Protein AF-0000000087017162 (afdb_homodimer)

InterPro domains:
  IPR002641 Patatin-like phospholipase domain [PF01734] (31-233)
  IPR002641 Patatin-like phospholipase domain [PS51635] (31-233)
  IPR016035 Acyl transferase/acyl hydrolase/lysophospholipase [SSF52151] (26-312)

Radius of gyration: 27.23 Å; Cα contacts (8 Å, |Δi|>4): 1596; chains: 2; bounding box: 86×109×60 Å

Structure (mmCIF, N/CA/C/O backbone):
data_AF-0000000087017162-model_v1
#
loop_
_entity.id
_entity.type
_entity.pdbx_description
1 polymer Patatin
#
loop_
_atom_site.group_PDB
_atom_site.id
_atom_site.type_symbol
_atom_site.label_atom_id
_atom_site.label_alt_id
_atom_site.label_comp_id
_atom_site.label_asym_id
_atom_site.label_entity_id
_atom_site.label_seq_id
_atom_site.pdbx_PDB_ins_code
_atom_site.Cartn_x
_atom_site.Cartn_y
_atom_site.Cartn_z
_atom_site.occupancy
_atom_site.B_iso_or_equiv
_atom_site.auth_seq_id
_atom_site.auth_comp_id
_atom_site.auth_asym_id
_atom_site.auth_atom_id
_atom_site.pdbx_PDB_model_num
ATOM 1 N N . MET A 1 1 ? 49 20.688 -13.789 1 23.78 1 MET A N 1
ATOM 2 C CA . MET A 1 1 ? 48.406 19.344 -13.867 1 23.78 1 MET A CA 1
ATOM 3 C C . MET A 1 1 ? 47.594 19.031 -12.609 1 23.78 1 MET A C 1
ATOM 5 O O . MET A 1 1 ? 48.156 18.609 -11.602 1 23.78 1 MET A O 1
ATOM 9 N N . THR A 1 2 ? 46.562 19.703 -12.281 1 22.44 2 THR A N 1
ATOM 10 C CA . THR A 1 2 ? 46.031 20.156 -11 1 22.44 2 THR A CA 1
ATOM 11 C C . THR A 1 2 ? 45.188 19.078 -10.328 1 22.44 2 THR A C 1
ATOM 13 O O . THR A 1 2 ? 44.719 18.141 -10.992 1 22.44 2 THR A O 1
ATOM 16 N N . LYS A 1 3 ? 44.875 19.312 -8.969 1 26.08 3 LYS A N 1
ATOM 17 C CA . LYS A 1 3 ? 44.25 18.469 -7.957 1 26.08 3 LYS A CA 1
ATOM 18 C C . LYS A 1 3 ? 42.938 17.906 -8.469 1 26.08 3 LYS A C 1
ATOM 20 O O . LYS A 1 3 ? 42.312 17.078 -7.809 1 26.08 3 LYS A O 1
ATOM 25 N N . ILE A 1 4 ? 42.344 18.5 -9.422 1 27.83 4 ILE A N 1
ATOM 26 C CA . ILE A 1 4 ? 41.062 18.141 -10.023 1 27.83 4 ILE A CA 1
ATOM 27 C C . ILE A 1 4 ? 41.188 16.828 -10.781 1 27.83 4 ILE A C 1
ATOM 29 O O . ILE A 1 4 ? 40.219 16.047 -10.852 1 27.83 4 ILE A O 1
ATOM 33 N N . GLU A 1 5 ? 42.344 16.547 -11.406 1 31.56 5 GLU A N 1
ATOM 34 C CA . GLU A 1 5 ? 42.594 15.375 -12.242 1 31.56 5 GLU A CA 1
ATOM 35 C C . GLU A 1 5 ? 42.688 14.102 -11.406 1 31.56 5 GLU A C 1
ATOM 37 O O . GLU A 1 5 ? 42.219 13.039 -11.844 1 31.56 5 GLU A O 1
ATOM 42 N N . TRP A 1 6 ? 43.188 14.203 -10.219 1 30.55 6 TRP A N 1
ATOM 43 C CA . TRP A 1 6 ? 43.406 13.031 -9.383 1 30.55 6 TRP A CA 1
ATOM 44 C C . TRP A 1 6 ? 42.094 12.523 -8.797 1 30.55 6 TRP A C 1
ATOM 46 O O . TRP A 1 6 ? 41.875 11.32 -8.727 1 30.55 6 TRP A O 1
ATOM 56 N N . THR A 1 7 ? 41.219 13.461 -8.43 1 31.03 7 THR A N 1
ATOM 57 C CA . THR A 1 7 ? 39.969 13.062 -7.777 1 31.03 7 THR A CA 1
ATOM 58 C C . THR A 1 7 ? 39.031 12.359 -8.766 1 31.03 7 THR A C 1
ATOM 60 O O . THR A 1 7 ? 38.25 11.508 -8.375 1 31.03 7 THR A O 1
ATOM 63 N N . ASN A 1 8 ? 39.156 12.617 -10.062 1 34.22 8 ASN A N 1
ATOM 64 C CA . ASN A 1 8 ? 38.375 11.969 -11.117 1 34.22 8 ASN A CA 1
ATOM 65 C C . ASN A 1 8 ? 38.781 10.508 -11.289 1 34.22 8 ASN A C 1
ATOM 67 O O . ASN A 1 8 ? 37.938 9.664 -11.594 1 34.22 8 ASN A O 1
ATOM 71 N N . ASN A 1 9 ? 40.125 10.258 -11.055 1 36 9 ASN A N 1
ATOM 72 C CA . ASN A 1 9 ? 40.562 8.906 -11.375 1 36 9 ASN A CA 1
ATOM 73 C C . ASN A 1 9 ? 40.25 7.922 -10.258 1 36 9 ASN A C 1
ATOM 75 O O . ASN A 1 9 ? 40.125 6.723 -10.5 1 36 9 ASN A O 1
ATOM 79 N N . ILE A 1 10 ? 40.25 8.461 -9 1 33.06 10 ILE A N 1
ATOM 80 C CA . ILE A 1 10 ? 39.969 7.539 -7.902 1 33.06 10 ILE A CA 1
ATOM 81 C C . ILE A 1 10 ? 38.469 7.195 -7.879 1 33.06 10 ILE A C 1
ATOM 83 O O . ILE A 1 10 ? 38.094 6.043 -7.652 1 33.06 10 ILE A O 1
ATOM 87 N N . PHE A 1 11 ? 37.594 8.211 -8.188 1 34.88 11 PHE A N 1
ATOM 88 C CA . PHE A 1 11 ? 36.156 7.895 -8.25 1 34.88 11 PHE A CA 1
ATOM 89 C C . PHE A 1 11 ? 35.875 6.895 -9.359 1 34.88 11 PHE A C 1
ATOM 91 O O . PHE A 1 11 ? 35.031 6.016 -9.203 1 34.88 11 PHE A O 1
ATOM 98 N N . THR A 1 12 ? 36.656 6.945 -10.422 1 37.03 12 THR A N 1
ATOM 99 C CA . THR A 1 12 ? 36.469 5.984 -11.5 1 37.03 12 THR A CA 1
ATOM 100 C C . THR A 1 12 ? 36.906 4.594 -11.07 1 37.03 12 THR A C 1
ATOM 102 O O . THR A 1 12 ? 36.281 3.592 -11.422 1 37.03 12 THR A O 1
ATOM 105 N N . LYS A 1 13 ? 38 4.438 -10.305 1 35.5 13 LYS A N 1
ATOM 106 C CA . LYS A 1 13 ? 38.5 3.107 -9.984 1 35.5 13 LYS A CA 1
ATOM 107 C C . LYS A 1 13 ? 37.719 2.471 -8.852 1 35.5 13 LYS A C 1
ATOM 109 O O . LYS A 1 13 ? 37.469 1.26 -8.852 1 35.5 13 LYS A O 1
ATOM 114 N N . LEU A 1 14 ? 37.375 3.205 -7.777 1 33.66 14 LEU A N 1
ATOM 115 C CA . LEU A 1 14 ? 36.469 2.674 -6.75 1 33.66 14 LEU A CA 1
ATOM 116 C C . LEU A 1 14 ? 35.094 2.389 -7.32 1 33.66 14 LEU A C 1
ATOM 118 O O . LEU A 1 14 ? 34.469 1.392 -6.965 1 33.66 14 LEU A O 1
ATOM 122 N N . GLU A 1 15 ? 34.531 3.244 -8.203 1 36.69 15 GLU A N 1
ATOM 123 C CA . GLU A 1 15 ? 33.375 2.867 -9.031 1 36.69 15 GLU A CA 1
ATOM 124 C C . GLU A 1 15 ? 33.688 1.626 -9.859 1 36.69 15 GLU A C 1
ATOM 126 O O . GLU A 1 15 ? 32.844 0.72 -9.961 1 36.69 15 GLU A O 1
ATOM 131 N N . GLN A 1 16 ? 34.844 1.611 -10.375 1 36.06 16 GLN A N 1
ATOM 132 C CA . GLN A 1 16 ? 35.219 0.421 -11.141 1 36.06 16 GLN A CA 1
ATOM 133 C C . GLN A 1 16 ? 35.469 -0.768 -10.219 1 36.06 16 GLN A C 1
ATOM 135 O O . GLN A 1 16 ? 35.156 -1.906 -10.562 1 36.06 16 GLN A O 1
ATOM 140 N N . LYS A 1 17 ? 36.25 -0.665 -9.109 1 35.44 17 LYS A N 1
ATOM 141 C CA . LYS A 1 17 ? 36.438 -1.784 -8.195 1 35.44 17 LYS A CA 1
ATOM 142 C C . LYS A 1 17 ? 35.125 -2.154 -7.488 1 35.44 17 LYS A C 1
ATOM 144 O O . LYS A 1 17 ? 34.844 -3.336 -7.277 1 35.44 17 LYS A O 1
ATOM 149 N N . TRP A 1 18 ? 34.312 -1.178 -6.871 1 36 18 TRP A N 1
ATOM 150 C CA . TRP A 1 18 ? 32.938 -1.491 -6.523 1 36 18 TRP A CA 1
ATOM 151 C C . TRP A 1 18 ? 32.188 -2.098 -7.715 1 36 18 TRP A C 1
ATOM 153 O O . TRP A 1 18 ? 31.469 -3.092 -7.57 1 36 18 TRP A O 1
ATOM 163 N N . LEU A 1 19 ? 32.375 -1.574 -8.828 1 36.22 19 LEU A N 1
ATOM 164 C CA . LEU A 1 19 ? 31.969 -2.248 -10.047 1 36.22 19 LEU A CA 1
ATOM 165 C C . LEU A 1 19 ? 32.75 -3.541 -10.258 1 36.22 19 LEU A C 1
ATOM 167 O O . LEU A 1 19 ? 32.188 -4.527 -10.758 1 36.22 19 LEU A O 1
ATOM 171 N N . SER A 1 20 ? 34 -3.533 -10.102 1 37.62 20 SER A N 1
ATOM 172 C CA . SER A 1 20 ? 34.812 -4.703 -10.414 1 37.62 20 SER A CA 1
ATOM 173 C C . SER A 1 20 ? 34.594 -5.82 -9.406 1 37.62 20 SER A C 1
ATOM 175 O O . SER A 1 20 ? 34.656 -7.004 -9.758 1 37.62 20 SER A O 1
ATOM 177 N N . HIS A 1 21 ? 34.844 -5.559 -8.086 1 36.81 21 HIS A N 1
ATOM 178 C CA . HIS A 1 21 ? 34.5 -6.652 -7.195 1 36.81 21 HIS A CA 1
ATOM 179 C C . HIS A 1 21 ? 32.969 -6.902 -7.215 1 36.81 21 HIS A C 1
ATOM 181 O O . HIS A 1 21 ? 32.469 -7.711 -6.441 1 36.81 21 HIS A O 1
ATOM 187 N N . CYS A 1 22 ? 32.156 -5.992 -7.539 1 38.91 22 CYS A N 1
ATOM 188 C CA . CYS A 1 22 ? 30.812 -6.414 -7.961 1 38.91 22 CYS A CA 1
ATOM 189 C C . CYS A 1 22 ? 30.891 -7.645 -8.859 1 38.91 22 CYS A C 1
ATOM 191 O O . CYS A 1 22 ? 31.109 -7.523 -10.062 1 38.91 22 CYS A O 1
ATOM 193 N N . GLU A 1 23 ? 31.672 -8.516 -8.617 1 40.03 23 GLU A N 1
ATOM 194 C CA . GLU A 1 23 ? 31.375 -9.812 -9.211 1 40.03 23 GLU A CA 1
ATOM 195 C C . GLU A 1 23 ? 29.938 -9.875 -9.719 1 40.03 23 GLU A C 1
ATOM 197 O O . GLU A 1 23 ? 29.016 -9.383 -9.062 1 40.03 23 GLU A O 1
ATOM 202 N N . THR A 1 24 ? 29.719 -9.766 -10.945 1 50 24 THR A N 1
ATOM 203 C CA . THR A 1 24 ? 28.469 -9.93 -11.664 1 50 24 THR A CA 1
ATOM 204 C C . THR A 1 24 ? 27.5 -10.82 -10.875 1 50 24 THR A C 1
ATOM 206 O O . THR A 1 24 ? 27.484 -12.031 -11.062 1 50 24 THR A O 1
ATOM 209 N N . THR A 1 25 ? 27.531 -10.594 -9.594 1 60.25 25 THR A N 1
ATOM 210 C CA . THR A 1 25 ? 26.641 -11.453 -8.828 1 60.25 25 THR A CA 1
ATOM 211 C C . THR A 1 25 ? 25.266 -11.547 -9.508 1 60.25 25 THR A C 1
ATOM 213 O O . THR A 1 25 ? 24.766 -10.555 -10.039 1 60.25 25 THR A O 1
ATOM 216 N N . LYS A 1 26 ? 24.984 -12.75 -9.859 1 83.19 26 LYS A N 1
ATOM 217 C CA . LYS A 1 26 ? 23.719 -13.109 -10.484 1 83.19 26 LYS A CA 1
ATOM 218 C C . LYS A 1 26 ? 22.547 -12.547 -9.695 1 83.19 26 LYS A C 1
ATOM 220 O O . LYS A 1 26 ? 22.406 -12.805 -8.492 1 83.19 26 LYS A O 1
ATOM 225 N N . LYS A 1 27 ? 21.844 -11.617 -10.289 1 93.38 27 LYS A N 1
ATOM 226 C CA . LYS A 1 27 ? 20.672 -11 -9.656 1 93.38 27 LYS A CA 1
ATOM 227 C C . LYS A 1 27 ? 19.547 -12.016 -9.484 1 93.38 27 LYS A C 1
ATOM 229 O O . LYS A 1 27 ? 19.375 -12.922 -10.305 1 93.38 27 LYS A O 1
ATOM 234 N N . VAL A 1 28 ? 18.938 -11.922 -8.391 1 96.31 28 VAL A N 1
ATOM 235 C CA . VAL A 1 28 ? 17.719 -12.688 -8.188 1 96.31 28 VAL A CA 1
ATOM 236 C C . VAL A 1 28 ? 16.594 -12.086 -9.031 1 96.31 28 VAL A C 1
ATOM 238 O O . VAL A 1 28 ? 16.359 -10.883 -8.992 1 96.31 28 VAL A O 1
ATOM 241 N N . ARG A 1 29 ? 15.961 -12.953 -9.781 1 97.81 29 ARG A N 1
ATOM 242 C CA . ARG A 1 29 ? 14.953 -12.516 -10.742 1 97.81 29 ARG A CA 1
ATOM 243 C C . ARG A 1 29 ? 13.547 -12.812 -10.242 1 97.81 29 ARG A C 1
ATOM 245 O O . ARG A 1 29 ? 13.211 -13.969 -9.984 1 97.81 29 ARG A O 1
ATOM 252 N N . ILE A 1 30 ? 12.648 -11.711 -10.18 1 98.44 30 ILE A N 1
ATOM 253 C CA . ILE A 1 30 ? 11.312 -11.828 -9.609 1 98.44 30 ILE A CA 1
ATOM 254 C C . ILE A 1 30 ? 10.266 -11.508 -10.68 1 98.44 30 ILE A C 1
ATOM 256 O O . ILE A 1 30 ? 10.367 -10.492 -11.375 1 98.44 30 ILE A O 1
ATOM 260 N N . LEU A 1 31 ? 9.312 -12.43 -10.844 1 98.81 31 LEU A N 1
ATOM 261 C CA . LEU A 1 31 ? 8.117 -12.164 -11.633 1 98.81 31 LEU A CA 1
ATOM 262 C C . LEU A 1 31 ? 6.898 -11.969 -10.734 1 98.81 31 LEU A C 1
ATOM 264 O O . LEU A 1 31 ? 6.59 -12.836 -9.906 1 98.81 31 LEU A O 1
ATOM 268 N N . SER A 1 32 ? 6.273 -10.836 -10.844 1 98.75 32 SER A N 1
ATOM 269 C CA . SER A 1 32 ? 5.09 -10.539 -10.039 1 98.75 32 SER A CA 1
ATOM 270 C C . SER A 1 32 ? 3.889 -10.219 -10.922 1 98.75 32 SER A C 1
ATOM 272 O O . SER A 1 32 ? 4.012 -9.477 -11.898 1 98.75 32 SER A O 1
ATOM 274 N N . ILE A 1 33 ? 2.74 -10.789 -10.617 1 98.25 33 ILE A N 1
ATOM 275 C CA . ILE A 1 33 ? 1.535 -10.609 -11.422 1 98.25 33 ILE A CA 1
ATOM 276 C C . ILE A 1 33 ? 0.393 -10.125 -10.531 1 98.25 33 ILE A C 1
ATOM 278 O O . ILE A 1 33 ? 0.007 -10.805 -9.578 1 98.25 33 ILE A O 1
ATOM 282 N N . ASP A 1 34 ? -0.224 -8.969 -10.883 1 96.75 34 ASP A N 1
ATOM 283 C CA . ASP A 1 34 ? -1.274 -8.328 -10.102 1 96.75 34 ASP A CA 1
ATOM 284 C C . ASP A 1 34 ? -2.555 -9.164 -10.109 1 96.75 34 ASP A C 1
ATOM 286 O O . ASP A 1 34 ? -2.766 -9.969 -11.016 1 96.75 34 ASP A O 1
ATOM 290 N N . GLY A 1 35 ? -3.256 -8.844 -9.031 1 94.94 35 GLY A N 1
ATOM 291 C CA . GLY A 1 35 ? -4.668 -9.18 -9.133 1 94.94 35 GLY A CA 1
ATOM 292 C C . GLY A 1 35 ? -5.477 -8.141 -9.883 1 94.94 35 GLY A C 1
ATOM 293 O O . GLY A 1 35 ? -4.91 -7.262 -10.539 1 94.94 35 GLY A O 1
ATOM 294 N N . GLY A 1 36 ? -6.77 -8.289 -9.797 1 84.75 36 GLY A N 1
ATOM 295 C CA . GLY A 1 36 ? -7.688 -7.328 -10.391 1 84.75 36 GLY A CA 1
ATOM 296 C C . GLY A 1 36 ? -8.195 -7.754 -11.75 1 84.75 36 GLY A C 1
ATOM 297 O O . GLY A 1 36 ? -7.418 -8.203 -12.602 1 84.75 36 GLY A O 1
ATOM 298 N N . GLY A 1 37 ? -9.438 -7.645 -11.898 1 73.81 37 GLY A N 1
ATOM 299 C CA . GLY A 1 37 ? -10.102 -8.008 -13.141 1 73.81 37 GLY A CA 1
ATOM 300 C C . GLY A 1 37 ? -10.43 -9.484 -13.234 1 73.81 37 GLY A C 1
ATOM 301 O O . GLY A 1 37 ? -10.141 -10.25 -12.305 1 73.81 37 GLY A O 1
ATOM 302 N N . THR A 1 38 ? -11.219 -9.805 -14.273 1 70.38 38 THR A N 1
ATOM 303 C CA . THR A 1 38 ? -11.617 -11.195 -14.477 1 70.38 38 THR A CA 1
ATOM 304 C C . THR A 1 38 ? -11.031 -11.742 -15.773 1 70.38 38 THR A C 1
ATOM 306 O O . THR A 1 38 ? -11.109 -12.945 -16.031 1 70.38 38 THR A O 1
ATOM 309 N N . THR A 1 39 ? -10.344 -10.914 -16.578 1 74.19 39 THR A N 1
ATOM 310 C CA . THR A 1 39 ? -9.945 -11.391 -17.891 1 74.19 39 THR A CA 1
ATOM 311 C C . THR A 1 39 ? -8.438 -11.562 -17.969 1 74.19 39 THR A C 1
ATOM 313 O O . THR A 1 39 ? -7.93 -12.305 -18.812 1 74.19 39 THR A O 1
ATOM 316 N N . SER A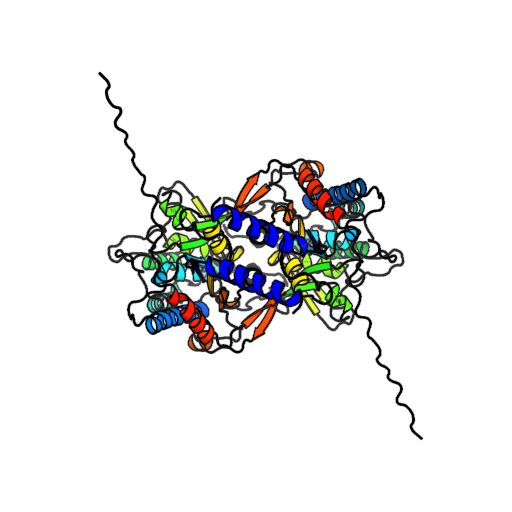 1 40 ? -7.645 -11.031 -17.125 1 85.06 40 SER A N 1
ATOM 317 C CA . SER A 1 40 ? -6.188 -11.109 -17.125 1 85.06 40 SER A CA 1
ATOM 318 C C . SER A 1 40 ? -5.613 -10.828 -18.516 1 85.06 40 SER A C 1
ATOM 320 O O . SER A 1 40 ? -4.633 -11.445 -18.922 1 85.06 40 SER A O 1
ATOM 322 N N . ILE A 1 41 ? -6.145 -10.039 -19.328 1 87.75 41 ILE A N 1
ATOM 323 C CA . ILE A 1 41 ? -5.75 -9.781 -20.719 1 87.75 41 ILE A CA 1
ATOM 324 C C . ILE A 1 41 ? -4.344 -9.188 -20.75 1 87.75 41 ILE A C 1
ATOM 326 O O . ILE A 1 41 ? -3.496 -9.633 -21.531 1 87.75 41 ILE A O 1
ATOM 330 N N . VAL A 1 42 ? -4.066 -8.32 -19.891 1 90.62 42 VAL A N 1
ATOM 331 C CA . VAL A 1 42 ? -2.779 -7.633 -19.891 1 90.62 42 VAL A CA 1
ATOM 332 C C . VAL A 1 42 ? -1.678 -8.594 -19.453 1 90.62 42 VAL A C 1
ATOM 334 O O . VAL A 1 42 ? -0.683 -8.773 -20.172 1 90.62 42 VAL A O 1
ATOM 337 N N . SER A 1 43 ? -1.902 -9.227 -18.344 1 94.81 43 SER A N 1
ATOM 338 C CA . SER A 1 43 ? -0.895 -10.156 -17.844 1 94.81 43 SER A CA 1
ATOM 339 C C . SER A 1 43 ? -0.754 -11.359 -18.766 1 94.81 43 SER A C 1
ATOM 341 O O . SER A 1 43 ? 0.354 -11.852 -18.984 1 94.81 43 SER A O 1
ATOM 343 N N . GLY A 1 44 ? -1.871 -11.797 -19.344 1 95.19 44 GLY A N 1
ATOM 344 C CA . GLY A 1 44 ? -1.817 -12.914 -20.266 1 95.19 44 GLY A CA 1
ATOM 345 C C . GLY A 1 44 ? -0.998 -12.617 -21.516 1 95.19 44 GLY A C 1
ATOM 346 O O . GLY A 1 44 ? -0.11 -13.398 -21.875 1 95.19 44 GLY A O 1
ATOM 347 N N . ALA A 1 45 ? -1.26 -11.5 -22.109 1 95.06 45 ALA A N 1
ATOM 348 C CA . ALA A 1 45 ? -0.511 -11.086 -23.281 1 95.06 45 ALA A CA 1
ATOM 349 C C . ALA A 1 45 ? 0.973 -10.93 -22.969 1 95.06 45 ALA A C 1
ATOM 351 O O . ALA A 1 45 ? 1.829 -11.328 -23.766 1 95.06 45 ALA A O 1
ATOM 352 N N . SER A 1 46 ? 1.227 -10.398 -21.891 1 96.5 46 SER A N 1
ATOM 353 C CA . SER A 1 46 ? 2.602 -10.156 -21.469 1 96.5 46 SER A CA 1
ATOM 354 C C . SER A 1 46 ? 3.35 -11.461 -21.234 1 96.5 46 SER A C 1
ATOM 356 O O . SER A 1 46 ? 4.504 -11.602 -21.641 1 96.5 46 SER A O 1
ATOM 358 N N . LEU A 1 47 ? 2.691 -12.406 -20.609 1 98.12 47 LEU A N 1
ATOM 359 C CA . LEU A 1 47 ? 3.326 -13.68 -20.312 1 98.12 47 LEU A CA 1
ATOM 360 C C . LEU A 1 47 ? 3.641 -14.453 -21.594 1 98.12 47 LEU A C 1
ATOM 362 O O . LEU A 1 47 ? 4.719 -15.031 -21.719 1 98.12 47 LEU A O 1
ATOM 366 N N . ILE A 1 48 ? 2.688 -14.469 -22.484 1 98.06 48 ILE A N 1
ATOM 367 C CA . ILE A 1 48 ? 2.908 -15.156 -23.766 1 98.06 48 ILE A CA 1
ATOM 368 C C . ILE A 1 48 ? 4.09 -14.531 -24.484 1 98.06 48 ILE A C 1
ATOM 370 O O . ILE A 1 48 ? 5.004 -15.234 -24.922 1 98.06 48 ILE A O 1
ATOM 374 N N . HIS A 1 49 ? 4.059 -13.203 -24.516 1 98 49 HIS A N 1
ATOM 375 C CA . HIS A 1 49 ? 5.137 -12.492 -25.203 1 98 49 HIS A CA 1
ATOM 376 C C . HIS A 1 49 ? 6.469 -12.711 -24.5 1 98 49 HIS A C 1
ATOM 378 O O . HIS A 1 49 ? 7.5 -12.898 -25.156 1 98 49 HIS A O 1
ATOM 384 N N . LEU A 1 50 ? 6.473 -12.703 -23.234 1 98.5 50 LEU A N 1
ATOM 385 C CA . LEU A 1 50 ? 7.672 -12.938 -22.438 1 98.5 50 LEU A CA 1
ATOM 386 C C . LEU A 1 50 ? 8.289 -14.289 -22.766 1 98.5 50 LEU A C 1
ATOM 388 O O . LEU A 1 50 ? 9.484 -14.383 -23.047 1 98.5 50 LEU A O 1
ATOM 392 N N . GLU A 1 51 ? 7.5 -15.336 -22.688 1 98.62 51 GLU A N 1
ATOM 393 C CA . GLU A 1 51 ? 8 -16.688 -22.953 1 98.62 51 GLU A CA 1
ATOM 394 C C . GLU A 1 51 ? 8.508 -16.812 -24.375 1 98.62 51 GLU A C 1
ATOM 396 O O . GLU A 1 51 ? 9.555 -17.438 -24.625 1 98.62 51 GLU A O 1
ATOM 401 N N . ASP A 1 52 ? 7.766 -16.234 -25.297 1 98.06 52 ASP A N 1
ATOM 402 C CA . ASP A 1 52 ? 8.188 -16.266 -26.703 1 98.06 52 ASP A CA 1
ATOM 403 C C . ASP A 1 52 ? 9.547 -15.586 -26.875 1 98.06 52 ASP A C 1
ATOM 405 O O . ASP A 1 52 ? 10.406 -16.094 -27.594 1 98.06 52 ASP A O 1
ATOM 409 N N . GLN A 1 53 ? 9.703 -14.477 -26.25 1 98 53 GLN A N 1
ATOM 410 C CA . GLN A 1 53 ? 10.953 -13.742 -26.375 1 98 53 GLN A CA 1
ATOM 411 C C . GLN A 1 53 ? 12.102 -14.5 -25.719 1 98 53 GLN A C 1
ATOM 413 O O . GLN A 1 53 ? 13.234 -14.461 -26.203 1 98 53 GLN A O 1
ATOM 418 N N . ILE A 1 54 ? 11.828 -15.125 -24.625 1 97.94 54 ILE A N 1
ATOM 419 C CA . ILE A 1 54 ? 12.844 -15.961 -23.984 1 97.94 54 ILE A CA 1
ATOM 420 C C . ILE A 1 54 ? 13.297 -17.047 -24.953 1 97.94 54 ILE A C 1
ATOM 422 O O . ILE A 1 54 ? 14.5 -17.266 -25.141 1 97.94 54 ILE A O 1
ATOM 426 N N . ARG A 1 55 ? 12.391 -17.734 -25.547 1 97.81 55 ARG A N 1
ATOM 427 C CA . ARG A 1 55 ? 12.688 -18.812 -26.469 1 97.81 55 ARG A CA 1
ATOM 428 C C . ARG A 1 55 ? 13.492 -18.297 -27.672 1 97.81 55 ARG A C 1
ATOM 430 O O . ARG A 1 55 ? 14.461 -18.938 -28.094 1 97.81 55 ARG A O 1
ATOM 437 N N . LEU A 1 56 ? 13.102 -17.172 -28.141 1 97.31 56 LEU A N 1
ATOM 438 C CA . LEU A 1 56 ? 13.797 -16.578 -29.266 1 97.31 56 LEU A CA 1
ATOM 439 C C . LEU A 1 56 ? 15.234 -16.219 -28.906 1 97.31 56 LEU A C 1
ATOM 441 O O . LEU A 1 56 ? 16.156 -16.562 -29.641 1 97.31 56 LEU A O 1
ATOM 445 N N . LYS A 1 57 ? 15.406 -15.602 -27.812 1 95.81 57 LYS A N 1
ATOM 446 C CA . LYS A 1 57 ? 16.719 -15.094 -27.438 1 95.81 57 LYS A CA 1
ATOM 447 C C . LYS A 1 57 ? 17.656 -16.219 -27 1 95.81 57 LYS A C 1
ATOM 449 O O . LYS A 1 57 ? 18.875 -16.125 -27.172 1 95.81 57 LYS A O 1
ATOM 454 N N . THR A 1 58 ? 17.094 -17.281 -26.516 1 95.81 58 THR A N 1
ATOM 455 C CA . THR A 1 58 ? 17.906 -18.406 -26.078 1 95.81 58 THR A CA 1
ATOM 456 C C . THR A 1 58 ? 18 -19.484 -27.156 1 95.81 58 THR A C 1
ATOM 458 O O . THR A 1 58 ? 18.703 -20.484 -27 1 95.81 58 THR A O 1
ATOM 461 N N . SER A 1 59 ? 17.25 -19.391 -28.203 1 95.56 59 SER A N 1
ATOM 462 C CA . SER A 1 59 ? 17.141 -20.391 -29.266 1 95.56 59 SER A CA 1
ATOM 463 C C . SER A 1 59 ? 16.766 -21.766 -28.703 1 95.56 59 SER A C 1
ATOM 465 O O . SER A 1 59 ? 17.359 -22.781 -29.062 1 95.56 59 SER A O 1
ATOM 467 N N . ASP A 1 60 ? 15.898 -21.75 -27.734 1 96.06 60 ASP A N 1
ATOM 468 C CA . ASP A 1 60 ? 15.359 -22.938 -27.094 1 96.06 60 ASP A CA 1
ATOM 469 C C . ASP A 1 60 ? 13.836 -22.953 -27.141 1 96.06 60 ASP A C 1
ATOM 471 O O . ASP A 1 60 ? 13.188 -22.344 -26.266 1 96.06 60 ASP A O 1
ATOM 475 N N . PRO A 1 61 ? 13.297 -23.688 -28.031 1 95.5 61 PRO A N 1
ATOM 476 C CA . PRO A 1 61 ? 11.836 -23.672 -28.203 1 95.5 61 PRO A CA 1
ATOM 477 C C . PRO A 1 61 ? 11.109 -24.281 -27 1 95.5 61 PRO A C 1
ATOM 479 O O . PRO A 1 61 ? 9.883 -24.141 -26.891 1 95.5 61 PRO A O 1
ATOM 482 N N . HIS A 1 62 ? 11.805 -24.875 -26.109 1 94.56 62 HIS A N 1
ATOM 483 C CA . HIS A 1 62 ? 11.18 -25.531 -24.969 1 94.56 62 HIS A CA 1
ATOM 484 C C . HIS A 1 62 ? 11.383 -24.734 -23.688 1 94.56 62 HIS A C 1
ATOM 486 O O . HIS A 1 62 ? 10.898 -25.125 -22.625 1 94.56 62 HIS A O 1
ATOM 492 N N . ALA A 1 63 ? 12.07 -23.594 -23.828 1 95.69 63 ALA A N 1
ATOM 493 C CA . ALA A 1 63 ? 12.305 -22.75 -22.656 1 95.69 63 ALA A CA 1
ATOM 494 C C . ALA A 1 63 ? 10.992 -22.266 -22.047 1 95.69 63 ALA A C 1
ATOM 496 O O . ALA A 1 63 ? 10.055 -21.922 -22.781 1 95.69 63 ALA A O 1
ATOM 497 N N . LYS A 1 64 ? 10.945 -22.328 -20.719 1 96.75 64 LYS A N 1
ATOM 498 C CA . LYS A 1 64 ? 9.789 -21.859 -19.969 1 96.75 64 LYS A CA 1
ATOM 499 C C . LYS A 1 64 ? 10.141 -20.656 -19.094 1 96.75 64 LYS A C 1
ATOM 501 O O . LYS A 1 64 ? 11.305 -20.453 -18.734 1 96.75 64 LYS A O 1
ATOM 506 N N . ILE A 1 65 ? 9.102 -19.828 -18.75 1 97.88 65 ILE A N 1
ATOM 507 C CA . ILE A 1 65 ? 9.281 -18.656 -17.906 1 97.88 65 ILE A CA 1
ATOM 508 C C . ILE A 1 65 ? 9.93 -19.078 -16.578 1 97.88 65 ILE A C 1
ATOM 510 O O . ILE A 1 65 ? 10.875 -18.438 -16.125 1 97.88 65 ILE A O 1
ATOM 514 N N . ALA A 1 66 ? 9.484 -20.156 -16.031 1 96.12 66 ALA A N 1
ATOM 515 C CA . ALA A 1 66 ? 9.945 -20.609 -14.719 1 96.12 66 ALA A CA 1
ATOM 516 C C . ALA A 1 66 ? 11.438 -20.922 -14.734 1 96.12 66 ALA A C 1
ATOM 518 O O . ALA A 1 66 ? 12.102 -20.891 -13.695 1 96.12 66 ALA A O 1
ATOM 519 N N . ASP A 1 67 ? 12.031 -21.172 -15.906 1 95.12 67 ASP A N 1
ATOM 520 C CA . ASP A 1 67 ? 13.453 -21.469 -16.031 1 95.12 67 ASP A CA 1
ATOM 521 C C . ASP A 1 67 ? 14.312 -20.25 -15.734 1 95.12 67 ASP A C 1
ATOM 523 O O . ASP A 1 67 ? 15.492 -20.375 -15.414 1 95.12 67 ASP A O 1
ATOM 527 N N . PHE A 1 68 ? 13.742 -19.125 -15.781 1 96.25 68 PHE A N 1
ATOM 528 C CA . PHE A 1 68 ? 14.578 -17.938 -15.789 1 96.25 68 PHE A CA 1
ATOM 529 C C . PHE A 1 68 ? 14.227 -17.016 -14.625 1 96.25 68 PHE A C 1
ATOM 531 O O . PHE A 1 68 ? 14.883 -15.992 -14.414 1 96.25 68 PHE A O 1
ATOM 538 N N . PHE A 1 69 ? 13.258 -17.328 -13.898 1 97.31 69 PHE A N 1
ATOM 539 C CA . PHE A 1 69 ? 12.906 -16.562 -12.703 1 97.31 69 PHE A CA 1
ATOM 540 C C . PHE A 1 69 ? 13.203 -17.359 -11.438 1 97.31 69 PHE A C 1
ATOM 542 O O . PHE A 1 69 ? 13.062 -18.594 -11.43 1 97.31 69 PHE A O 1
ATOM 549 N N . ASP A 1 70 ? 13.57 -16.672 -10.398 1 96.81 70 ASP A N 1
ATOM 550 C CA . ASP A 1 70 ? 13.922 -17.281 -9.125 1 96.81 70 ASP A CA 1
ATOM 551 C C . ASP A 1 70 ? 12.734 -17.266 -8.156 1 96.81 70 ASP A C 1
ATOM 553 O O . ASP A 1 70 ? 12.703 -18.031 -7.188 1 96.81 70 ASP A O 1
ATOM 557 N N . MET A 1 71 ? 11.828 -16.359 -8.438 1 97 71 MET A N 1
ATOM 558 C CA . MET A 1 71 ? 10.641 -16.188 -7.609 1 97 71 MET A CA 1
ATOM 559 C C . MET A 1 71 ? 9.461 -15.688 -8.445 1 97 71 MET A C 1
ATOM 561 O O . MET A 1 71 ? 9.633 -14.805 -9.289 1 97 71 MET A O 1
ATOM 565 N N . ILE A 1 72 ? 8.336 -16.312 -8.242 1 98.62 72 ILE A N 1
ATOM 566 C CA . ILE A 1 72 ? 7.109 -15.883 -8.898 1 98.62 72 ILE A CA 1
ATOM 567 C C . ILE A 1 72 ? 6.039 -15.578 -7.855 1 98.62 72 ILE A C 1
ATOM 569 O O . ILE A 1 72 ? 5.852 -16.344 -6.91 1 98.62 72 ILE A O 1
ATOM 573 N N . ALA A 1 73 ? 5.402 -14.43 -7.961 1 98.75 73 ALA A N 1
ATOM 574 C CA . ALA A 1 73 ? 4.332 -14.023 -7.051 1 98.75 73 ALA A CA 1
ATOM 575 C C . ALA A 1 73 ? 3.084 -13.602 -7.824 1 98.75 73 ALA A C 1
ATOM 577 O O . ALA A 1 73 ? 3.18 -13.094 -8.945 1 98.75 73 ALA A O 1
ATOM 578 N N . GLY A 1 74 ? 1.938 -13.844 -7.246 1 98.62 74 GLY A N 1
ATOM 579 C CA . GLY A 1 74 ? 0.692 -13.445 -7.883 1 98.62 74 GLY A CA 1
ATOM 580 C C . GLY A 1 74 ? -0.44 -13.234 -6.895 1 98.62 74 GLY A C 1
ATOM 581 O O . GLY A 1 74 ? -0.462 -13.852 -5.828 1 98.62 74 GLY A O 1
ATOM 582 N N . THR A 1 75 ? -1.362 -12.398 -7.273 1 98.12 75 THR A N 1
ATOM 583 C CA . THR A 1 75 ? -2.572 -12.148 -6.5 1 98.12 75 THR A CA 1
ATOM 584 C C . THR A 1 75 ? -3.816 -12.344 -7.359 1 98.12 75 THR A C 1
ATOM 586 O O . THR A 1 75 ? -3.842 -11.953 -8.523 1 98.12 75 THR A O 1
ATOM 589 N N . GLY A 1 76 ? -4.91 -12.977 -6.809 1 96.62 76 GLY A N 1
ATOM 590 C CA . GLY A 1 76 ? -6.141 -13.164 -7.562 1 96.62 76 GLY A CA 1
ATOM 591 C C . GLY A 1 76 ? -5.93 -13.914 -8.867 1 96.62 76 GLY A C 1
ATOM 592 O O . GLY A 1 76 ? -5.359 -15 -8.875 1 96.62 76 GLY A O 1
ATOM 593 N N . VAL A 1 77 ? -6.324 -13.344 -9.922 1 95.31 77 VAL A N 1
ATOM 594 C CA . VAL A 1 77 ? -6.148 -13.961 -11.227 1 95.31 77 VAL A CA 1
ATOM 595 C C . VAL A 1 77 ? -4.66 -14.078 -11.547 1 95.31 77 VAL A C 1
ATOM 597 O O . VAL A 1 77 ? -4.234 -15.039 -12.188 1 95.31 77 VAL A O 1
ATOM 600 N N . GLY A 1 78 ? -3.877 -13.133 -11.062 1 97.25 78 GLY A N 1
ATOM 601 C CA . GLY A 1 78 ? -2.434 -13.234 -11.203 1 97.25 78 GLY A CA 1
ATOM 602 C C . GLY A 1 78 ? -1.848 -14.445 -10.5 1 97.25 78 GLY A C 1
ATOM 603 O O . GLY A 1 78 ? -0.884 -15.039 -10.977 1 97.25 78 GLY A O 1
ATOM 604 N N . ALA A 1 79 ? -2.436 -14.766 -9.406 1 98.38 79 ALA A N 1
ATOM 605 C CA . ALA A 1 79 ? -1.988 -15.953 -8.68 1 98.38 79 ALA A CA 1
ATOM 606 C C . ALA A 1 79 ? -2.309 -17.219 -9.453 1 98.38 79 ALA A C 1
ATOM 608 O O . ALA A 1 79 ? -1.525 -18.172 -9.438 1 98.38 79 ALA A O 1
ATOM 609 N N . ILE A 1 80 ? -3.465 -17.25 -10.055 1 97.81 80 ILE A N 1
ATOM 610 C CA . ILE A 1 80 ? -3.838 -18.406 -10.867 1 97.81 80 ILE A CA 1
ATOM 611 C C . ILE A 1 80 ? -2.818 -18.609 -11.984 1 97.81 80 ILE A C 1
ATOM 613 O O . ILE A 1 80 ? -2.281 -19.703 -12.156 1 97.81 80 ILE A O 1
ATOM 617 N N . LEU A 1 81 ? -2.475 -17.547 -12.625 1 97.81 81 LEU A N 1
ATOM 618 C CA . LEU A 1 81 ? -1.484 -17.609 -13.695 1 97.81 81 LEU A CA 1
ATOM 619 C C . LEU A 1 81 ? -0.122 -18.031 -13.148 1 97.81 81 LEU A C 1
ATOM 621 O O . LEU A 1 81 ? 0.537 -18.906 -13.719 1 97.81 81 LEU A O 1
ATOM 625 N N . ALA A 1 82 ? 0.272 -17.391 -12.086 1 98.56 82 ALA A N 1
ATOM 626 C CA . ALA A 1 82 ? 1.562 -17.688 -11.477 1 98.56 82 ALA A CA 1
ATOM 627 C C . ALA A 1 82 ? 1.657 -19.156 -11.086 1 98.56 82 ALA A C 1
ATOM 629 O O . ALA A 1 82 ? 2.672 -19.812 -11.344 1 98.56 82 ALA A O 1
ATOM 630 N N . ALA A 1 83 ? 0.581 -19.641 -10.5 1 98.5 83 ALA A N 1
ATOM 631 C CA . ALA A 1 83 ? 0.552 -21.047 -10.078 1 98.5 83 ALA A CA 1
ATOM 632 C C . ALA A 1 83 ? 0.592 -21.984 -11.289 1 98.5 83 ALA A C 1
ATOM 634 O O . ALA A 1 83 ? 1.286 -23 -11.273 1 98.5 83 ALA A O 1
ATOM 635 N N . MET A 1 84 ? -0.104 -21.641 -12.312 1 98.06 84 MET A N 1
ATOM 636 C CA . MET A 1 84 ? -0.165 -22.484 -13.5 1 98.06 84 MET A CA 1
ATOM 637 C C . MET A 1 84 ? 1.209 -22.609 -14.148 1 98.06 84 MET A C 1
ATOM 639 O O . MET A 1 84 ? 1.61 -23.703 -14.562 1 98.06 84 MET A O 1
ATOM 643 N N . ILE A 1 85 ? 1.999 -21.547 -14.156 1 98.06 85 ILE A N 1
ATOM 644 C CA . ILE A 1 85 ? 3.275 -21.594 -14.867 1 98.06 85 ILE A CA 1
ATOM 645 C C . ILE A 1 85 ? 4.379 -22.047 -13.914 1 98.06 85 ILE A C 1
ATOM 647 O O . ILE A 1 85 ? 5.555 -22.062 -14.281 1 98.06 85 ILE A O 1
ATOM 651 N N . SER A 1 86 ? 4.008 -22.406 -12.688 1 97.44 86 SER A N 1
ATOM 652 C CA . SER A 1 86 ? 5.023 -22.859 -11.742 1 97.44 86 SER A CA 1
ATOM 653 C C . SER A 1 86 ? 4.703 -24.25 -11.203 1 97.44 86 SER A C 1
ATOM 655 O O . SER A 1 86 ? 5.562 -24.891 -10.602 1 97.44 86 SER A O 1
ATOM 657 N N . ALA A 1 87 ? 3.451 -24.688 -11.305 1 97 87 ALA A N 1
ATOM 658 C CA . ALA A 1 87 ? 3.074 -26.016 -10.828 1 97 87 ALA A CA 1
ATOM 659 C C . ALA A 1 87 ? 3.857 -27.109 -11.555 1 97 87 ALA A C 1
ATOM 661 O O . ALA A 1 87 ? 3.943 -27.109 -12.781 1 97 87 ALA A O 1
ATOM 662 N N . ASP A 1 88 ? 4.336 -28.016 -10.828 1 95.38 88 ASP A N 1
ATOM 663 C CA . ASP A 1 88 ? 5.242 -29.031 -11.352 1 95.38 88 ASP A CA 1
ATOM 664 C C . ASP A 1 88 ? 4.469 -30.156 -12.023 1 95.38 88 ASP A C 1
ATOM 666 O O . ASP A 1 88 ? 3.504 -30.688 -11.461 1 95.38 88 ASP A O 1
ATOM 670 N N . ASP A 1 89 ? 4.898 -30.562 -13.148 1 91.62 89 ASP A N 1
ATOM 671 C CA . ASP A 1 89 ? 4.227 -31.641 -13.883 1 91.62 89 ASP A CA 1
ATOM 672 C C . ASP A 1 89 ? 4.738 -33 -13.445 1 91.62 89 ASP A C 1
ATOM 674 O O . ASP A 1 89 ? 4.398 -34.031 -14.055 1 91.62 89 ASP A O 1
ATOM 678 N N . GLY A 1 90 ? 5.602 -33 -12.516 1 90.94 90 GLY A N 1
ATOM 679 C CA . GLY A 1 90 ? 6.184 -34.25 -12.031 1 90.94 90 GLY A CA 1
ATOM 680 C C . GLY A 1 90 ? 7.605 -34.469 -12.516 1 90.94 90 GLY A C 1
ATOM 681 O O . GLY A 1 90 ? 8.32 -35.344 -12 1 90.94 90 GLY A O 1
ATOM 682 N N . THR A 1 91 ? 8.078 -33.688 -13.484 1 90.12 91 THR A N 1
ATOM 683 C CA . THR A 1 91 ? 9.414 -33.844 -14.047 1 90.12 91 THR A CA 1
ATOM 684 C C . THR A 1 91 ? 10.273 -32.625 -13.742 1 90.12 91 THR A C 1
ATOM 686 O O . THR A 1 91 ? 11.336 -32.438 -14.328 1 90.12 91 THR A O 1
ATOM 689 N N . GLY A 1 92 ? 9.758 -31.781 -12.945 1 90 92 GLY A N 1
ATOM 690 C CA . GLY A 1 92 ? 10.508 -30.594 -12.586 1 90 92 GLY A CA 1
ATOM 691 C C . GLY A 1 92 ? 10.219 -29.422 -13.5 1 90 92 GLY A C 1
ATOM 692 O O . GLY A 1 92 ? 10.852 -28.359 -13.383 1 90 92 GLY A O 1
ATOM 693 N N . HIS A 1 93 ? 9.227 -29.625 -14.391 1 91.88 93 HIS A N 1
ATOM 694 C CA . HIS A 1 93 ? 8.812 -28.562 -15.305 1 91.88 93 HIS A CA 1
ATOM 695 C C . HIS A 1 93 ? 7.379 -28.125 -15.031 1 91.88 93 HIS A C 1
ATOM 697 O O . HIS A 1 93 ? 6.613 -28.875 -14.406 1 91.88 93 HIS A O 1
ATOM 703 N N . PRO A 1 94 ? 7.043 -26.922 -15.484 1 94.75 94 PRO A N 1
ATOM 704 C CA . PRO A 1 94 ? 5.672 -26.469 -15.242 1 94.75 94 PRO A CA 1
ATOM 705 C C . PRO A 1 94 ? 4.637 -27.281 -16.016 1 94.75 94 PRO A C 1
ATOM 707 O O . PRO A 1 94 ? 4.906 -27.719 -17.141 1 94.75 94 PRO A O 1
ATOM 710 N N . LEU A 1 95 ? 3.492 -27.344 -15.484 1 93.88 95 LEU A N 1
ATOM 711 C CA . LEU A 1 95 ? 2.352 -28.016 -16.094 1 93.88 95 LEU A CA 1
ATOM 712 C C . LEU A 1 95 ? 1.906 -27.297 -17.359 1 93.88 95 LEU A C 1
ATOM 714 O O . LEU A 1 95 ? 1.407 -27.922 -18.297 1 93.88 95 LEU A O 1
ATOM 718 N N . PHE A 1 96 ? 2.105 -25.969 -17.344 1 96.69 96 PHE A N 1
ATOM 719 C CA . PHE A 1 96 ? 1.582 -25.156 -18.438 1 96.69 96 PHE A CA 1
ATOM 720 C C . PHE A 1 96 ? 2.658 -24.234 -18.984 1 96.69 96 PHE A C 1
ATOM 722 O O . 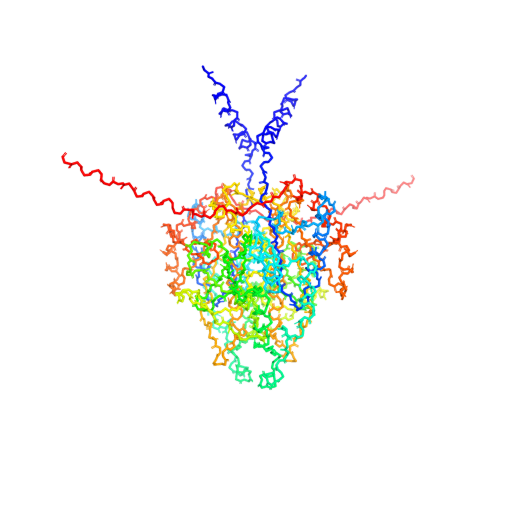PHE A 1 96 ? 3.469 -23.703 -18.219 1 96.69 96 PHE A O 1
ATOM 729 N N . THR A 1 97 ? 2.629 -24.109 -20.312 1 97.38 97 THR A N 1
ATOM 730 C CA . THR A 1 97 ? 3.281 -22.953 -20.906 1 97.38 97 THR A CA 1
ATOM 731 C C . THR A 1 97 ? 2.438 -21.703 -20.703 1 97.38 97 THR A C 1
ATOM 733 O O . THR A 1 97 ? 1.271 -21.781 -20.312 1 97.38 97 THR A O 1
ATOM 736 N N . ALA A 1 98 ? 3.021 -20.578 -20.938 1 98.19 98 ALA A N 1
ATOM 737 C CA . ALA A 1 98 ? 2.266 -19.328 -20.828 1 98.19 98 ALA A CA 1
ATOM 738 C C . ALA A 1 98 ? 1.05 -19.344 -21.75 1 98.19 98 ALA A C 1
ATOM 740 O O . ALA A 1 98 ? -0.057 -19 -21.344 1 98.19 98 ALA A O 1
ATOM 741 N N . THR A 1 99 ? 1.26 -19.812 -22.953 1 97.94 99 THR A N 1
ATOM 742 C CA . THR A 1 99 ? 0.182 -19.859 -23.938 1 97.94 99 THR A CA 1
ATOM 743 C C . THR A 1 99 ? -0.929 -20.797 -23.469 1 97.94 99 THR A C 1
ATOM 745 O O . THR A 1 99 ? -2.111 -20.469 -23.547 1 97.94 99 THR A O 1
ATOM 748 N N . GLU A 1 100 ? -0.556 -21.938 -22.984 1 97.44 100 GLU A N 1
ATOM 749 C CA . GLU A 1 100 ? -1.534 -22.906 -22.484 1 97.44 100 GLU A CA 1
ATOM 750 C C . GLU A 1 100 ? -2.311 -22.344 -21.297 1 97.44 100 GLU A C 1
ATOM 752 O O . GLU A 1 100 ? -3.527 -22.531 -21.203 1 97.44 100 GLU A O 1
ATOM 757 N N . ALA A 1 101 ? -1.618 -21.75 -20.375 1 97.31 101 ALA A N 1
ATOM 758 C CA . ALA A 1 101 ? -2.25 -21.188 -19.188 1 97.31 101 ALA A CA 1
ATOM 759 C C . ALA A 1 101 ? -3.291 -20.125 -19.562 1 97.31 101 ALA A C 1
ATOM 761 O O . ALA A 1 101 ? -4.43 -20.188 -19.094 1 97.31 101 ALA A O 1
ATOM 762 N N . VAL A 1 102 ? -2.91 -19.203 -20.438 1 96.25 102 VAL A N 1
ATOM 763 C CA . VAL A 1 102 ? -3.795 -18.125 -20.844 1 96.25 102 VAL A CA 1
ATOM 764 C C . VAL A 1 102 ? -4.996 -18.688 -21.594 1 96.25 102 VAL A C 1
ATOM 766 O O . VAL A 1 102 ? -6.129 -18.25 -21.391 1 96.25 102 VAL A O 1
ATOM 769 N N . LYS A 1 103 ? -4.754 -19.609 -22.438 1 96.19 103 LYS A N 1
ATOM 770 C CA . LYS A 1 103 ? -5.832 -20.25 -23.188 1 96.19 103 LYS A CA 1
ATOM 771 C C . LYS A 1 103 ? -6.82 -20.938 -22.234 1 96.19 103 LYS A C 1
ATOM 773 O O . LYS A 1 103 ? -8.031 -20.797 -22.406 1 96.19 103 LYS A O 1
ATOM 778 N N . PHE A 1 104 ? -6.301 -21.625 -21.328 1 95.31 104 PHE A N 1
ATOM 779 C CA . PHE A 1 104 ? -7.145 -22.328 -20.359 1 95.31 104 PHE A CA 1
ATOM 780 C C . PHE A 1 104 ? -8.039 -21.344 -19.609 1 95.31 104 PHE A C 1
ATOM 782 O O . PHE A 1 104 ? -9.25 -21.578 -19.484 1 95.31 104 PHE A O 1
ATOM 789 N N . ILE A 1 105 ? -7.484 -20.297 -19.094 1 94.12 105 ILE A N 1
ATOM 790 C CA . ILE A 1 105 ? -8.234 -19.297 -18.328 1 94.12 105 ILE A CA 1
ATOM 791 C C . ILE A 1 105 ? -9.289 -18.656 -19.234 1 94.12 105 ILE A C 1
ATOM 793 O O . ILE A 1 105 ? -10.438 -18.453 -18.812 1 94.12 105 ILE A O 1
ATOM 797 N N . THR A 1 106 ? -8.906 -18.328 -20.438 1 92.44 106 THR A N 1
ATOM 798 C CA . THR A 1 106 ? -9.82 -17.703 -21.375 1 92.44 106 THR A CA 1
ATOM 799 C C . THR A 1 106 ? -11 -18.625 -21.672 1 92.44 106 THR A C 1
ATOM 801 O O . THR A 1 106 ? -12.148 -18.188 -21.672 1 92.44 106 THR A O 1
ATOM 804 N N . GLN A 1 107 ? -10.734 -19.844 -21.859 1 94.62 107 GLN A N 1
ATOM 805 C CA . GLN A 1 107 ? -11.75 -20.812 -22.234 1 94.62 107 GLN A CA 1
ATOM 806 C C . GLN A 1 107 ? -12.664 -21.125 -21.047 1 94.62 107 GLN A C 1
ATOM 808 O O . GLN A 1 107 ? -13.836 -21.469 -21.234 1 94.62 107 GLN A O 1
ATOM 813 N N . ASN A 1 108 ? -12.148 -20.984 -19.859 1 95.38 108 ASN A N 1
ATOM 814 C CA . ASN A 1 108 ? -12.93 -21.344 -18.688 1 95.38 108 ASN A CA 1
ATOM 815 C C . ASN A 1 108 ? -13.352 -20.109 -17.891 1 95.38 108 ASN A C 1
ATOM 817 O O . ASN A 1 108 ? -13.766 -20.219 -16.734 1 95.38 108 ASN A O 1
ATOM 821 N N . ASN A 1 109 ? -13.195 -18.969 -18.453 1 93 109 ASN A N 1
ATOM 822 C CA . ASN A 1 109 ? -13.477 -17.719 -17.75 1 93 109 ASN A CA 1
ATOM 823 C C . ASN A 1 109 ? -14.922 -17.656 -17.266 1 93 109 ASN A C 1
ATOM 825 O O . ASN A 1 109 ? -15.18 -17.266 -16.125 1 93 109 ASN A O 1
ATOM 829 N N . SER A 1 110 ? -15.891 -18.047 -18.047 1 92.44 110 SER A N 1
ATOM 830 C CA . SER A 1 110 ? -17.297 -18.016 -17.688 1 92.44 110 SER A CA 1
ATOM 831 C C . SER A 1 110 ? -17.609 -18.953 -16.531 1 92.44 110 SER A C 1
ATOM 833 O O . SER A 1 110 ? -18.562 -18.734 -15.781 1 92.44 110 SER A O 1
ATOM 835 N N . LYS A 1 111 ? -16.812 -19.984 -16.469 1 95.12 111 LYS A N 1
ATOM 836 C CA . LYS A 1 111 ? -16.984 -20.922 -15.352 1 95.12 111 LYS A CA 1
ATOM 837 C C . LYS A 1 111 ? -16.297 -20.406 -14.086 1 95.12 111 LYS A C 1
ATOM 839 O O . LYS A 1 111 ? -16.828 -20.531 -12.984 1 95.12 111 LYS A O 1
ATOM 844 N N . LEU A 1 112 ? -15.156 -19.844 -14.234 1 93.69 112 LEU A N 1
ATOM 845 C CA . LEU A 1 112 ? -14.414 -19.297 -13.109 1 93.69 112 LEU A CA 1
ATOM 846 C C . LEU A 1 112 ? -15.203 -18.188 -12.43 1 93.69 112 LEU A C 1
ATOM 848 O O . LEU A 1 112 ? -15.211 -18.094 -11.203 1 93.69 112 LEU A O 1
ATOM 852 N N . PHE A 1 113 ? -15.875 -17.406 -13.242 1 90.94 113 PHE A N 1
ATOM 853 C CA . PHE A 1 113 ? -16.594 -16.234 -12.742 1 90.94 113 PHE A CA 1
ATOM 854 C C . PHE A 1 113 ? -18.062 -16.281 -13.148 1 90.94 113 PHE A C 1
ATOM 856 O O . PHE A 1 113 ? -18.609 -15.305 -13.648 1 90.94 113 PHE A O 1
ATOM 863 N N . LYS A 1 114 ? -18.609 -17.422 -12.883 1 89.06 114 LYS A N 1
ATOM 864 C CA . LYS A 1 114 ? -20.031 -17.641 -13.172 1 89.06 114 LYS A CA 1
ATOM 865 C C . LYS A 1 114 ? -20.922 -16.906 -12.172 1 89.06 114 LYS A C 1
ATOM 867 O O . LYS A 1 114 ? -20.781 -17.094 -10.961 1 89.06 114 LYS A O 1
ATOM 872 N N . VAL A 1 115 ? -21.781 -16.094 -12.734 1 86.06 115 VAL A N 1
ATOM 873 C CA . VAL A 1 115 ? -22.688 -15.352 -11.867 1 86.06 115 VAL A CA 1
ATOM 874 C C . VAL A 1 115 ? -23.719 -16.297 -11.258 1 86.06 115 VAL A C 1
ATOM 876 O O . VAL A 1 115 ? -24.266 -17.156 -11.961 1 86.06 115 VAL A O 1
ATOM 879 N N . ASN A 1 116 ? -23.797 -16.172 -9.984 1 81.69 116 ASN A N 1
ATOM 880 C CA . ASN A 1 116 ? -24.844 -16.891 -9.289 1 81.69 116 ASN A CA 1
ATOM 881 C C . ASN A 1 116 ? -26.141 -16.078 -9.211 1 81.69 116 ASN A C 1
ATOM 883 O O . ASN A 1 116 ? -26.297 -15.234 -8.32 1 81.69 116 ASN A O 1
ATOM 887 N N . LYS A 1 117 ? -26.969 -16.203 -10.141 1 72 117 LYS A N 1
ATOM 888 C CA . LYS A 1 117 ? -28.188 -15.406 -10.266 1 72 117 LYS A CA 1
ATOM 889 C C . LYS A 1 117 ? -29.062 -15.555 -9.023 1 72 117 LYS A C 1
ATOM 891 O O . LYS A 1 117 ? -29.688 -14.578 -8.578 1 72 117 LYS A O 1
ATOM 896 N N . LEU A 1 118 ? -29.156 -16.656 -8.508 1 64.56 118 LEU A N 1
ATOM 897 C CA . LEU A 1 118 ? -30.016 -16.891 -7.344 1 64.56 118 LEU A CA 1
ATOM 898 C C . LEU A 1 118 ? -29.5 -16.125 -6.129 1 64.56 118 LEU A C 1
ATOM 900 O O . LEU A 1 118 ? -30.266 -15.461 -5.434 1 64.56 118 LEU A O 1
ATOM 904 N N . ALA A 1 119 ? -28.25 -16.219 -5.98 1 56.19 119 ALA A N 1
ATOM 905 C CA . ALA A 1 119 ? -27.641 -15.531 -4.84 1 56.19 119 ALA A CA 1
ATOM 906 C C . ALA A 1 119 ? -27.703 -14.016 -5.008 1 56.19 119 ALA A C 1
ATOM 908 O O . ALA A 1 119 ? -27.922 -13.289 -4.039 1 56.19 119 ALA A O 1
ATOM 909 N N . GLY A 1 120 ? -27.516 -13.586 -6.219 1 56.69 120 GLY A N 1
ATOM 910 C CA . GLY A 1 120 ? -27.594 -12.164 -6.52 1 56.69 120 GLY A CA 1
ATOM 911 C C . GLY A 1 120 ? -28.969 -11.578 -6.273 1 56.69 120 GLY A C 1
ATOM 912 O O . GLY A 1 120 ? -29.094 -10.492 -5.711 1 56.69 120 GLY A O 1
ATOM 913 N N . ALA A 1 121 ? -29.875 -12.297 -6.648 1 52.53 121 ALA A N 1
ATOM 914 C CA . ALA A 1 121 ? -31.266 -11.852 -6.473 1 52.53 121 ALA A CA 1
ATOM 915 C C . ALA A 1 121 ? -31.625 -11.75 -4.996 1 52.53 121 ALA A C 1
ATOM 917 O O . ALA A 1 121 ? -32.312 -10.812 -4.582 1 52.53 121 ALA A O 1
ATOM 918 N N . LEU A 1 122 ? -31.062 -12.625 -4.336 1 48.66 122 LEU A N 1
ATOM 919 C CA . LEU A 1 122 ? -31.406 -12.68 -2.918 1 48.66 122 LEU A CA 1
ATOM 920 C C . LEU A 1 122 ? -30.703 -11.57 -2.146 1 48.66 122 LEU A C 1
ATOM 922 O O . LEU A 1 122 ? -31.266 -11.008 -1.202 1 48.66 122 LEU A O 1
ATOM 926 N N . HIS A 1 123 ? -29.531 -11.273 -2.66 1 52.91 123 HIS A N 1
ATOM 927 C CA . HIS A 1 123 ? -28.719 -10.359 -1.86 1 52.91 123 HIS A CA 1
ATOM 928 C C . HIS A 1 123 ? -28.547 -9.016 -2.561 1 52.91 123 HIS A C 1
ATOM 930 O O . HIS A 1 123 ? -27.891 -8.117 -2.033 1 52.91 123 HIS A O 1
ATOM 936 N N . ARG A 1 124 ? -29.297 -8.867 -3.697 1 53.09 124 ARG A N 1
ATOM 937 C CA . ARG A 1 124 ? -29.266 -7.656 -4.508 1 53.09 124 ARG A CA 1
ATOM 938 C C . ARG A 1 124 ? -27.844 -7.262 -4.863 1 53.09 124 ARG A C 1
ATOM 940 O O . ARG A 1 124 ? -27.5 -6.078 -4.84 1 53.09 124 ARG A O 1
ATOM 947 N N . GLN A 1 125 ? -27 -8.352 -4.754 1 63.59 125 GLN A N 1
ATOM 948 C CA . GLN A 1 125 ? -25.625 -8.078 -5.133 1 63.59 125 GLN A CA 1
ATOM 949 C C . GLN A 1 125 ? -25.078 -9.164 -6.062 1 63.59 125 GLN A C 1
ATOM 951 O O . GLN A 1 125 ? -25.531 -10.312 -6.008 1 63.59 125 GLN A O 1
ATOM 956 N N . LYS A 1 126 ? -24.328 -8.781 -7.105 1 73.38 126 LYS A N 1
ATOM 957 C CA . LYS A 1 126 ? -23.672 -9.727 -8.016 1 73.38 126 LYS A CA 1
ATOM 958 C C . LYS A 1 126 ? -22.703 -10.633 -7.266 1 73.38 126 LYS A C 1
ATOM 960 O O . LYS A 1 126 ? -21.828 -10.148 -6.547 1 73.38 126 LYS A O 1
ATOM 965 N N . ARG A 1 127 ? -23.047 -11.961 -7.305 1 84.56 127 ARG A N 1
ATOM 966 C CA . ARG A 1 127 ? -22.156 -12.945 -6.699 1 84.56 127 ARG A CA 1
ATOM 967 C C . ARG A 1 127 ? -21.781 -14.031 -7.703 1 84.56 127 ARG A C 1
ATOM 969 O O . ARG A 1 127 ? -22.594 -14.414 -8.547 1 84.56 127 ARG A O 1
ATOM 976 N N . PHE A 1 128 ? -20.578 -14.492 -7.52 1 90.56 128 PHE A N 1
ATOM 977 C CA . PHE A 1 128 ? -20.125 -15.602 -8.352 1 90.56 128 PHE A CA 1
ATOM 978 C C . PHE A 1 128 ? -20.344 -16.938 -7.645 1 90.56 128 PHE A C 1
ATOM 980 O O . PHE A 1 128 ? -20.453 -16.969 -6.418 1 90.56 128 PHE A O 1
ATOM 987 N N . SER A 1 129 ? -20.453 -17.938 -8.406 1 92.75 129 SER A N 1
ATOM 988 C CA . SER A 1 129 ? -20.625 -19.281 -7.887 1 92.75 129 SER A CA 1
ATOM 989 C C . SER A 1 129 ? -19.297 -19.844 -7.355 1 92.75 129 SER A C 1
ATOM 991 O O . SER A 1 129 ? -18.391 -20.156 -8.125 1 92.75 129 SER A O 1
ATOM 993 N N . SER A 1 130 ? -19.234 -20.047 -6.098 1 93.56 130 SER A N 1
ATOM 994 C CA . SER A 1 130 ? -18.062 -20.641 -5.473 1 93.56 130 SER A CA 1
ATOM 995 C C . SER A 1 130 ? -17.797 -22.047 -5.996 1 93.56 130 SER A C 1
ATOM 997 O O . SER A 1 130 ? -16.656 -22.406 -6.289 1 93.56 130 SER A O 1
ATOM 999 N N . LYS A 1 131 ? -18.859 -22.766 -6.125 1 95.19 131 LYS A N 1
ATOM 1000 C CA . LYS A 1 131 ? -18.766 -24.156 -6.574 1 95.19 131 LYS A CA 1
ATOM 1001 C C . LYS A 1 131 ? -18.156 -24.234 -7.977 1 95.19 131 LYS A C 1
ATOM 1003 O O . LYS A 1 131 ? -17.328 -25.094 -8.258 1 95.19 131 LYS A O 1
ATOM 1008 N N . SER A 1 132 ? -18.609 -23.375 -8.797 1 96.38 132 SER A N 1
ATOM 1009 C CA . SER A 1 132 ? -18.125 -23.375 -10.172 1 96.38 132 SER A CA 1
ATOM 1010 C C . SER A 1 132 ? -16.641 -23.047 -10.234 1 96.38 132 SER A C 1
ATOM 1012 O O . SER A 1 132 ? -15.875 -23.734 -10.914 1 96.38 132 SER A O 1
ATOM 1014 N N . MET A 1 133 ? -16.219 -22.062 -9.531 1 96.5 133 MET A N 1
ATOM 1015 C CA . MET A 1 133 ? -14.797 -21.703 -9.508 1 96.5 133 MET A CA 1
ATOM 1016 C C . MET A 1 133 ? -13.961 -22.844 -8.914 1 96.5 133 MET A C 1
ATOM 1018 O O . MET A 1 133 ? -12.922 -23.203 -9.461 1 96.5 133 MET A O 1
ATOM 1022 N N . ASP A 1 134 ? -14.477 -23.438 -7.809 1 97.88 134 ASP A N 1
ATOM 1023 C CA . ASP A 1 134 ? -13.75 -24.516 -7.16 1 97.88 134 ASP A CA 1
ATOM 1024 C C . ASP A 1 134 ? -13.5 -25.672 -8.133 1 97.88 134 ASP A C 1
ATOM 1026 O O . ASP A 1 134 ? -12.391 -26.219 -8.18 1 97.88 134 ASP A O 1
ATOM 1030 N N . LYS A 1 135 ? -14.477 -25.938 -8.852 1 97.56 135 LYS A N 1
ATOM 1031 C CA . LYS A 1 135 ? -14.383 -27.062 -9.797 1 97.56 135 LYS A CA 1
ATOM 1032 C C . LYS A 1 135 ? -13.305 -26.797 -10.844 1 97.56 135 LYS A C 1
ATOM 1034 O O . LYS A 1 135 ? -12.484 -27.672 -11.125 1 97.56 135 LYS A O 1
ATOM 1039 N N . VAL A 1 136 ? -13.281 -25.672 -11.398 1 97.69 136 VAL A N 1
ATOM 1040 C CA . VAL A 1 136 ? -12.312 -25.328 -12.438 1 97.69 136 VAL A CA 1
ATOM 1041 C C . VAL A 1 136 ? -10.906 -25.328 -11.852 1 97.69 136 VAL A C 1
ATOM 1043 O O . VAL A 1 136 ? -9.984 -25.875 -12.461 1 97.69 136 VAL A O 1
ATOM 1046 N N . LEU A 1 137 ? -10.727 -24.781 -10.672 1 98.25 137 LEU A N 1
ATOM 1047 C CA . LEU A 1 137 ? -9.414 -24.703 -10.039 1 98.25 137 LEU A CA 1
ATOM 1048 C C . LEU A 1 137 ? -8.891 -26.094 -9.711 1 98.25 137 LEU A C 1
ATOM 1050 O O . LEU A 1 137 ? -7.703 -26.375 -9.891 1 98.25 137 LEU A O 1
ATOM 1054 N N . LYS A 1 138 ? -9.789 -26.969 -9.242 1 97.75 138 LYS A N 1
ATOM 1055 C CA . LYS A 1 138 ? -9.391 -28.344 -8.938 1 97.75 138 LYS A CA 1
ATOM 1056 C C . LYS A 1 138 ? -8.891 -29.062 -10.18 1 97.75 138 LYS A C 1
ATOM 1058 O O . LYS A 1 138 ? -7.902 -29.797 -10.125 1 97.75 138 LYS A O 1
ATOM 1063 N N . GLU A 1 139 ? -9.5 -28.781 -11.242 1 95.69 139 GLU A N 1
ATOM 1064 C CA . GLU A 1 139 ? -9.102 -29.406 -12.508 1 95.69 139 GLU A CA 1
ATOM 1065 C C . GLU A 1 139 ? -7.754 -28.875 -12.984 1 95.69 139 GLU A C 1
ATOM 1067 O O . GLU A 1 139 ? -6.934 -29.641 -13.5 1 95.69 139 GLU A O 1
ATOM 1072 N N . MET A 1 140 ? -7.496 -27.688 -12.75 1 95.31 140 MET A N 1
ATOM 1073 C CA . MET A 1 140 ? -6.277 -27.016 -13.188 1 95.31 140 MET A CA 1
ATOM 1074 C C . MET A 1 140 ? -5.055 -27.594 -12.484 1 95.31 140 MET A C 1
ATOM 1076 O O . MET A 1 140 ? -3.979 -27.688 -13.078 1 95.31 140 MET A O 1
ATOM 1080 N N . PHE A 1 141 ? -5.223 -27.938 -11.258 1 97.69 141 PHE A N 1
ATOM 1081 C CA . PHE A 1 141 ? -4.047 -28.25 -10.461 1 97.69 141 PHE A CA 1
ATOM 1082 C C . PHE A 1 141 ? -4.051 -29.719 -10.039 1 97.69 141 PHE A C 1
ATOM 1084 O O . PHE A 1 141 ? -3.711 -30.047 -8.898 1 97.69 141 PHE A O 1
ATOM 1091 N N . LYS A 1 142 ? -4.547 -30.469 -10.891 1 95.12 142 LYS A N 1
ATOM 1092 C CA . LYS A 1 142 ? -4.473 -31.922 -10.805 1 95.12 142 LYS A CA 1
ATOM 1093 C C . LYS A 1 142 ? -3.609 -32.5 -11.922 1 95.12 142 LYS A C 1
ATOM 1095 O O . LYS A 1 142 ? -3.76 -32.125 -13.086 1 95.12 142 LYS A O 1
ATOM 1100 N N . ARG A 1 143 ? -2.727 -33.344 -11.555 1 92.25 143 ARG A N 1
ATOM 1101 C CA . ARG A 1 143 ? -1.906 -34 -12.562 1 92.25 143 ARG A CA 1
ATOM 1102 C C . ARG A 1 143 ? -2.707 -35.062 -13.305 1 92.25 143 ARG A C 1
ATOM 1104 O O . ARG A 1 143 ? -3.818 -35.406 -12.898 1 92.25 143 ARG A O 1
ATOM 1111 N N . GLU A 1 144 ? -2.062 -35.5 -14.32 1 87.31 144 GLU A N 1
ATOM 1112 C CA . GLU A 1 144 ? -2.703 -36.531 -15.141 1 87.31 144 GLU A CA 1
ATOM 1113 C C . GLU A 1 144 ? -2.932 -37.812 -14.328 1 87.31 144 GLU A C 1
ATOM 1115 O O . GLU A 1 144 ? -3.914 -38.5 -14.547 1 87.31 144 GLU A O 1
ATOM 1120 N N . ASP A 1 145 ? -2.102 -38.062 -13.406 1 91.31 145 ASP A N 1
ATOM 1121 C CA . ASP A 1 145 ? -2.207 -39.281 -12.617 1 91.31 145 ASP A CA 1
ATOM 1122 C C . ASP A 1 145 ? -3.211 -39.125 -11.477 1 91.31 145 ASP A C 1
ATOM 1124 O O . ASP A 1 145 ? -3.377 -40 -10.648 1 91.31 145 ASP A O 1
ATOM 1128 N N . GLY A 1 146 ? -3.83 -37.938 -11.367 1 92 146 GLY A N 1
ATOM 1129 C CA . GLY A 1 146 ? -4.867 -37.688 -10.375 1 92 146 GLY A CA 1
ATOM 1130 C C . GLY A 1 146 ? -4.348 -37 -9.125 1 92 146 GLY A C 1
ATOM 1131 O O . GLY A 1 146 ? -5.133 -36.625 -8.266 1 92 146 GLY A O 1
ATOM 1132 N N . THR A 1 147 ? -3.074 -36.812 -9.109 1 94.69 147 THR A N 1
ATOM 1133 C CA . THR A 1 147 ? -2.475 -36.188 -7.93 1 94.69 147 THR A CA 1
ATOM 1134 C C . THR A 1 147 ? -2.896 -34.75 -7.812 1 94.69 147 THR A C 1
ATOM 1136 O O . THR A 1 147 ? -2.748 -33.969 -8.758 1 94.69 147 THR A O 1
ATOM 1139 N N . VAL A 1 148 ? -3.406 -34.406 -6.652 1 96.88 148 VAL A N 1
ATOM 1140 C CA . VAL A 1 148 ? -3.734 -33 -6.367 1 96.88 148 VAL A CA 1
ATOM 1141 C C . VAL A 1 148 ? -2.477 -32.25 -5.934 1 96.88 148 VAL A C 1
ATOM 1143 O O . VAL A 1 148 ? -1.809 -32.656 -4.977 1 96.88 148 VAL A O 1
ATOM 1146 N N . LEU A 1 149 ? -2.18 -31.219 -6.598 1 98 149 LEU A N 1
ATOM 1147 C CA . LEU A 1 149 ? -0.933 -30.5 -6.352 1 98 149 LEU A CA 1
ATOM 1148 C C . LEU A 1 149 ? -1.079 -29.547 -5.172 1 98 149 LEU A C 1
ATOM 1150 O O . LEU A 1 149 ? -2.135 -28.938 -4.988 1 98 149 LEU A O 1
ATOM 1154 N N . THR A 1 150 ? 0.009 -29.438 -4.402 1 98.31 150 THR A N 1
ATOM 1155 C CA . THR A 1 150 ? 0.08 -28.516 -3.271 1 98.31 150 THR A CA 1
ATOM 1156 C C . THR A 1 150 ? 1.124 -27.438 -3.52 1 98.31 150 THR A C 1
ATOM 1158 O O . THR A 1 150 ? 1.812 -27.453 -4.543 1 98.31 150 THR A O 1
ATOM 1161 N N . LEU A 1 151 ? 1.179 -26.578 -2.625 1 98 151 LEU A N 1
ATOM 1162 C CA . LEU A 1 151 ? 2.121 -25.453 -2.701 1 98 151 LEU A CA 1
ATOM 1163 C C . LEU A 1 151 ? 3.555 -25.969 -2.803 1 98 151 LEU A C 1
ATOM 1165 O O . LEU A 1 151 ? 4.395 -25.344 -3.453 1 98 151 LEU A O 1
ATOM 1169 N N . LYS A 1 152 ? 3.883 -27.062 -2.234 1 96.69 152 LYS A N 1
ATOM 1170 C CA . LYS A 1 152 ? 5.23 -27.625 -2.25 1 96.69 152 LYS A CA 1
ATOM 1171 C C . LYS A 1 152 ? 5.562 -28.219 -3.613 1 96.69 152 LYS A C 1
ATOM 1173 O O . LYS A 1 152 ? 6.73 -28.438 -3.934 1 96.69 152 LYS A O 1
ATOM 1178 N N . ASP A 1 153 ? 4.566 -28.453 -4.43 1 96.94 153 ASP A N 1
ATOM 1179 C CA . ASP A 1 153 ? 4.734 -29.125 -5.715 1 96.94 153 ASP A CA 1
ATOM 1180 C C . ASP A 1 153 ? 4.957 -28.125 -6.84 1 96.94 153 ASP A C 1
ATOM 1182 O O . ASP A 1 153 ? 4.602 -28.391 -7.992 1 96.94 153 ASP A O 1
ATOM 1186 N N . THR A 1 154 ? 5.457 -26.953 -6.535 1 97 154 THR A N 1
ATOM 1187 C CA . THR A 1 154 ? 5.828 -26 -7.574 1 97 154 THR A CA 1
ATOM 1188 C C . THR A 1 154 ? 7.305 -26.141 -7.93 1 97 154 THR A C 1
ATOM 1190 O O . THR A 1 154 ? 8.125 -26.484 -7.078 1 97 154 THR A O 1
ATOM 1193 N N . CYS A 1 155 ? 7.66 -25.891 -9.172 1 95 155 CYS A N 1
ATOM 1194 C CA . CYS A 1 155 ? 9.031 -26.078 -9.625 1 95 155 CYS A CA 1
ATOM 1195 C C . CYS A 1 155 ? 9.867 -24.844 -9.344 1 95 155 CYS A C 1
ATOM 1197 O O . CYS A 1 155 ? 11.078 -24.844 -9.578 1 95 155 CYS A O 1
ATOM 1199 N N . LYS A 1 156 ? 9.242 -23.766 -8.859 1 94.38 156 LYS A N 1
ATOM 1200 C CA . LYS A 1 156 ? 9.891 -22.531 -8.414 1 94.38 156 LYS A CA 1
ATOM 1201 C C . LYS A 1 156 ? 9.203 -21.969 -7.176 1 94.38 156 LYS A C 1
ATOM 1203 O O . LYS A 1 156 ? 8.031 -22.234 -6.93 1 94.38 156 LYS A O 1
ATOM 1208 N N . PRO A 1 157 ? 10.023 -21.188 -6.387 1 96.5 157 PRO A N 1
ATOM 1209 C CA . PRO A 1 157 ? 9.359 -20.484 -5.289 1 96.5 157 PRO A CA 1
ATOM 1210 C C . PRO A 1 157 ? 8.148 -19.672 -5.754 1 96.5 157 PRO A C 1
ATOM 1212 O O . PRO A 1 157 ? 8.234 -18.938 -6.738 1 96.5 157 PRO A O 1
ATOM 1215 N N . LEU A 1 158 ? 7.047 -19.922 -5.094 1 98.38 158 LEU A N 1
ATOM 1216 C CA . LEU A 1 158 ? 5.773 -19.266 -5.379 1 98.38 158 LEU A CA 1
ATOM 1217 C C . LEU A 1 158 ? 5.254 -18.531 -4.148 1 98.38 158 LEU A C 1
ATOM 1219 O O . LEU A 1 158 ? 5.32 -19.062 -3.035 1 98.38 158 LEU A O 1
ATOM 1223 N N . LEU A 1 159 ? 4.867 -17.312 -4.348 1 98.31 159 LEU A N 1
ATOM 1224 C CA . LEU A 1 159 ? 4.297 -16.5 -3.283 1 98.31 159 LEU A CA 1
ATOM 1225 C C . LEU A 1 159 ? 2.9 -16.016 -3.662 1 98.31 159 LEU A C 1
ATOM 1227 O O . LEU A 1 159 ? 2.707 -15.438 -4.73 1 98.31 159 LEU A O 1
ATOM 1231 N N . VAL A 1 160 ? 1.858 -16.281 -2.826 1 98.69 160 VAL A N 1
ATOM 1232 C CA . VAL A 1 160 ? 0.477 -15.883 -3.076 1 98.69 160 VAL A CA 1
ATOM 1233 C C . VAL A 1 160 ? -0.123 -15.273 -1.813 1 98.69 160 VAL A C 1
ATOM 1235 O O . VAL A 1 160 ? -0.309 -15.961 -0.808 1 98.69 160 VAL A O 1
ATOM 1238 N N . PRO A 1 161 ? -0.462 -14.016 -1.878 1 97.94 161 PRO A N 1
ATOM 1239 C CA . PRO A 1 161 ? -1.003 -13.383 -0.676 1 97.94 161 PRO A CA 1
ATOM 1240 C C . PRO A 1 161 ? -2.521 -13.5 -0.578 1 97.94 161 PRO A C 1
ATOM 1242 O O . PRO A 1 161 ? -3.205 -13.594 -1.602 1 97.94 161 PRO A O 1
ATOM 1245 N N . CYS A 1 162 ? -3.047 -13.484 0.589 1 97 162 CYS A N 1
ATOM 1246 C CA . CYS A 1 162 ? -4.441 -13.25 0.938 1 97 162 CYS A CA 1
ATOM 1247 C C . CYS A 1 162 ? -4.559 -12.555 2.289 1 97 162 CYS A C 1
ATOM 1249 O O . CYS A 1 162 ? -3.564 -12.062 2.826 1 97 162 CYS A O 1
ATOM 1251 N N . TYR A 1 163 ? -5.766 -12.305 2.707 1 94.62 163 TYR A N 1
ATOM 1252 C CA . TYR A 1 163 ? -6.012 -11.789 4.051 1 94.62 163 TYR A CA 1
ATOM 1253 C C . TYR A 1 163 ? -6.809 -12.797 4.879 1 94.62 163 TYR A C 1
ATOM 1255 O O . TYR A 1 163 ? -7.832 -13.312 4.418 1 94.62 163 TYR A O 1
ATOM 1263 N N . ASP A 1 164 ? -6.309 -13.023 6.09 1 93.88 164 ASP A N 1
ATOM 1264 C CA . ASP A 1 164 ? -6.961 -13.984 6.977 1 93.88 164 ASP A CA 1
ATOM 1265 C C . ASP A 1 164 ? -7.832 -13.281 8.008 1 93.88 164 ASP A C 1
ATOM 1267 O O . ASP A 1 164 ? -7.32 -12.57 8.883 1 93.88 164 ASP A O 1
ATOM 1271 N N . LEU A 1 165 ? -9.148 -13.547 7.926 1 91.31 165 LEU A N 1
ATOM 1272 C CA . LEU A 1 165 ? -10.086 -12.914 8.844 1 91.31 165 LEU A CA 1
ATOM 1273 C C . LEU A 1 165 ? -9.93 -13.469 10.258 1 91.31 165 LEU A C 1
ATOM 1275 O O . LEU A 1 165 ? -10.25 -12.789 11.234 1 91.31 165 LEU A O 1
ATOM 1279 N N . LYS A 1 166 ? -9.445 -14.664 10.328 1 89.94 166 LYS A N 1
ATOM 1280 C CA . LYS A 1 166 ? -9.281 -15.289 11.641 1 89.94 166 LYS A CA 1
ATOM 1281 C C . LYS A 1 166 ? -8.195 -14.586 12.445 1 89.94 166 LYS A C 1
ATOM 1283 O O . LYS A 1 166 ? -8.406 -14.242 13.609 1 89.94 166 LYS A O 1
ATOM 1288 N N . SER A 1 167 ? -7.066 -14.367 11.875 1 85.94 167 SER A N 1
ATOM 1289 C CA . SER A 1 167 ? -5.957 -13.719 12.562 1 85.94 167 SER A CA 1
ATOM 1290 C C . SER A 1 167 ? -5.988 -12.211 12.352 1 85.94 167 SER A C 1
ATOM 1292 O O . SER A 1 167 ? -5.203 -11.477 12.961 1 85.94 167 SER A O 1
ATOM 1294 N N . SER A 1 168 ? -6.855 -11.727 11.492 1 85.38 168 SER A N 1
ATOM 1295 C CA . SER A 1 168 ? -6.93 -10.32 11.117 1 85.38 168 SER A CA 1
ATOM 1296 C C . SER A 1 168 ? -5.57 -9.797 10.672 1 85.38 168 SER A C 1
ATOM 1298 O O . SER A 1 168 ? -5.102 -8.773 11.172 1 85.38 168 SER A O 1
ATOM 1300 N N . ALA A 1 169 ? -5.02 -10.539 9.758 1 87.5 169 ALA A N 1
ATOM 1301 C CA . ALA A 1 169 ? -3.697 -10.203 9.234 1 87.5 169 ALA A CA 1
ATOM 1302 C C . ALA A 1 169 ? -3.5 -10.781 7.836 1 87.5 169 ALA A C 1
ATOM 1304 O O . ALA A 1 169 ? -4.172 -11.742 7.453 1 87.5 169 ALA A O 1
ATOM 1305 N N . PRO A 1 170 ? -2.57 -10.148 7.109 1 91.44 170 PRO A N 1
ATOM 1306 C CA . PRO A 1 170 ? -2.205 -10.789 5.844 1 91.44 170 PRO A CA 1
ATOM 1307 C C . PRO A 1 170 ? -1.646 -12.195 6.027 1 91.44 170 PRO A C 1
ATOM 1309 O O . PRO A 1 170 ? -0.954 -12.461 7.012 1 91.44 170 PRO A O 1
ATOM 1312 N N . PHE A 1 171 ? -1.982 -13.055 5.172 1 94.12 171 PHE A N 1
ATOM 1313 C CA . PHE A 1 171 ? -1.424 -14.398 5.102 1 94.12 171 PHE A CA 1
ATOM 1314 C C . PHE A 1 171 ? -0.812 -14.656 3.729 1 94.12 171 PHE A C 1
ATOM 1316 O O . PHE A 1 171 ? -1.502 -14.578 2.711 1 94.12 171 PHE A O 1
ATOM 1323 N N . VAL A 1 172 ? 0.466 -14.953 3.74 1 96.81 172 VAL A N 1
ATOM 1324 C CA . VAL A 1 172 ? 1.18 -15.148 2.482 1 96.81 172 VAL A CA 1
ATOM 1325 C C . VAL A 1 172 ? 1.562 -16.625 2.336 1 96.81 172 VAL A C 1
ATOM 1327 O O . VAL A 1 172 ? 2.381 -17.141 3.102 1 96.81 172 VAL A O 1
ATOM 1330 N N . PHE A 1 173 ? 0.97 -17.25 1.343 1 98 173 PHE A N 1
ATOM 1331 C CA . PHE A 1 173 ? 1.351 -18.625 1.003 1 98 173 PHE A CA 1
ATOM 1332 C C . PHE A 1 173 ? 2.695 -18.641 0.285 1 98 173 PHE A C 1
ATOM 1334 O O . PHE A 1 173 ? 2.904 -17.906 -0.679 1 98 173 PHE A O 1
ATOM 1341 N N . SER A 1 174 ? 3.543 -19.438 0.788 1 97 174 SER A N 1
ATOM 1342 C CA . SER A 1 174 ? 4.844 -19.531 0.138 1 97 174 SER A CA 1
ATOM 1343 C C . SER A 1 174 ? 5.301 -20.984 0.032 1 97 174 SER A C 1
ATOM 1345 O O . SER A 1 174 ? 5.07 -21.781 0.944 1 97 174 SER A O 1
ATOM 1347 N N . ARG A 1 175 ? 5.914 -21.266 -1.045 1 97.19 175 ARG A N 1
ATOM 1348 C CA . ARG A 1 175 ? 6.496 -22.594 -1.195 1 97.19 175 ARG A CA 1
ATOM 1349 C C . ARG A 1 175 ? 7.535 -22.859 -0.115 1 97.19 175 ARG A C 1
ATOM 1351 O O . ARG A 1 175 ? 7.66 -24 0.367 1 97.19 175 ARG A O 1
ATOM 1358 N N . ALA A 1 176 ? 8.328 -21.844 0.235 1 94.88 176 ALA A N 1
ATOM 1359 C CA . ALA A 1 176 ? 9.359 -21.984 1.254 1 94.88 176 ALA A CA 1
ATOM 1360 C C . ALA A 1 176 ? 8.781 -22.516 2.562 1 94.88 176 ALA A C 1
ATOM 1362 O O . ALA A 1 176 ? 9.281 -23.484 3.125 1 94.88 176 ALA A O 1
ATOM 1363 N N . ASP A 1 177 ? 7.719 -21.938 2.98 1 95 177 ASP A N 1
ATOM 1364 C CA . ASP A 1 177 ? 7.07 -22.359 4.219 1 95 177 ASP A CA 1
ATOM 1365 C C . ASP A 1 177 ? 6.473 -23.766 4.074 1 95 177 ASP A C 1
ATOM 1367 O O . ASP A 1 177 ? 6.539 -24.562 5 1 95 177 ASP A O 1
ATOM 1371 N N . ALA A 1 178 ? 5.875 -24 2.914 1 97.19 178 ALA A N 1
ATOM 1372 C CA . ALA A 1 178 ? 5.277 -25.312 2.646 1 97.19 178 ALA A CA 1
ATOM 1373 C C . ALA A 1 178 ? 6.328 -26.422 2.678 1 97.19 178 ALA A C 1
ATOM 1375 O O . ALA A 1 178 ? 6.047 -27.531 3.113 1 97.19 178 ALA A O 1
ATOM 1376 N N . SER A 1 179 ? 7.496 -26.078 2.227 1 95.44 179 SER A N 1
ATOM 1377 C CA . SER A 1 179 ? 8.586 -27.047 2.197 1 95.44 179 SER A CA 1
ATOM 1378 C C . SER A 1 179 ? 9.148 -27.297 3.596 1 95.44 179 SER A C 1
ATOM 1380 O O . SER A 1 179 ? 9.641 -28.375 3.889 1 95.44 179 SER A O 1
ATOM 1382 N N . GLU A 1 180 ? 9.039 -26.328 4.449 1 94.81 180 GLU A N 1
ATOM 1383 C CA . GLU A 1 180 ? 9.586 -26.422 5.801 1 94.81 180 GLU A CA 1
ATOM 1384 C C . GLU A 1 180 ? 8.641 -27.172 6.727 1 94.81 180 GLU A C 1
ATOM 1386 O O . GLU A 1 180 ? 9.086 -27.891 7.625 1 94.81 180 GLU A O 1
ATOM 1391 N N . SER A 1 181 ? 7.32 -26.953 6.465 1 96.5 181 SER A N 1
ATOM 1392 C CA . SER A 1 181 ? 6.352 -27.562 7.367 1 96.5 181 SER A CA 1
ATOM 1393 C C . SER A 1 181 ? 5.051 -27.891 6.641 1 96.5 181 SER A C 1
ATOM 1395 O O . SER A 1 181 ? 4.5 -27.047 5.934 1 96.5 181 SER A O 1
ATOM 1397 N N . PRO A 1 182 ? 4.547 -29.125 6.898 1 97.25 182 PRO A N 1
ATOM 1398 C CA . PRO A 1 182 ? 3.246 -29.469 6.316 1 97.25 182 PRO A CA 1
ATOM 1399 C C . PRO A 1 182 ? 2.119 -28.562 6.809 1 97.25 182 PRO A C 1
ATOM 1401 O O . PRO A 1 182 ? 1.071 -28.469 6.164 1 97.25 182 PRO A O 1
ATOM 1404 N N . SER A 1 183 ? 2.34 -27.875 7.938 1 97.62 183 SER A N 1
ATOM 1405 C CA . SER A 1 183 ? 1.336 -26.984 8.516 1 97.62 183 SER A CA 1
ATOM 1406 C C . SER A 1 183 ? 1.178 -25.719 7.68 1 97.62 183 SER A C 1
ATOM 1408 O O . SER A 1 183 ? 0.217 -24.953 7.859 1 97.62 183 SER A O 1
ATOM 1410 N N . PHE A 1 184 ? 2.111 -25.562 6.719 1 97.44 184 PHE A N 1
ATOM 1411 C CA . PHE A 1 184 ? 2.021 -24.406 5.832 1 97.44 184 PHE A CA 1
ATOM 1412 C C . PHE A 1 184 ? 1.943 -24.844 4.375 1 97.44 184 PHE A C 1
ATOM 1414 O O . PHE A 1 184 ? 2.23 -24.062 3.471 1 97.44 184 PHE A O 1
ATOM 1421 N N . ASN A 1 185 ? 1.672 -26.125 4.211 1 98.44 185 ASN A N 1
ATOM 1422 C CA . ASN A 1 185 ? 1.405 -26.672 2.885 1 98.44 185 ASN A CA 1
ATOM 1423 C C . ASN A 1 185 ? -0.092 -26.781 2.611 1 98.44 185 ASN A C 1
ATOM 1425 O O . ASN A 1 185 ? -0.842 -27.297 3.438 1 98.44 185 ASN A O 1
ATOM 1429 N N . PHE A 1 186 ? -0.52 -26.203 1.527 1 98.62 186 PHE A N 1
ATOM 1430 C CA . PHE A 1 186 ? -1.922 -26.141 1.132 1 98.62 186 PHE A CA 1
ATOM 1431 C C . PHE A 1 186 ? -2.1 -26.625 -0.305 1 98.62 186 PHE A C 1
ATOM 1433 O O . PHE A 1 186 ? -1.18 -26.516 -1.118 1 98.62 186 PHE A O 1
ATOM 1440 N N . ASP A 1 187 ? -3.344 -27.078 -0.563 1 98.5 187 ASP A N 1
ATOM 1441 C CA . ASP A 1 187 ? -3.658 -27.375 -1.958 1 98.5 187 ASP A CA 1
ATOM 1442 C C . ASP A 1 187 ? -3.572 -26.109 -2.816 1 98.5 187 ASP A C 1
ATOM 1444 O O . ASP A 1 187 ? -4.062 -25.047 -2.424 1 98.5 187 ASP A O 1
ATOM 1448 N N . LEU A 1 188 ? -2.961 -26.266 -3.955 1 98.5 188 LEU A N 1
ATOM 1449 C CA . LEU A 1 188 ? -2.756 -25.109 -4.82 1 98.5 188 LEU A CA 1
ATOM 1450 C C . LEU A 1 188 ? -4.086 -24.469 -5.211 1 98.5 188 LEU A C 1
ATOM 1452 O O . LEU A 1 188 ? -4.203 -23.25 -5.27 1 98.5 188 LEU A O 1
ATOM 1456 N N . TRP A 1 189 ? -5.086 -25.328 -5.52 1 98.56 189 TRP A N 1
ATOM 1457 C CA . TRP A 1 189 ? -6.375 -24.781 -5.922 1 98.56 189 TRP A CA 1
ATOM 1458 C C . TRP A 1 189 ? -7 -23.969 -4.793 1 98.56 189 TRP A C 1
ATOM 1460 O O . TRP A 1 189 ? -7.633 -22.953 -5.031 1 98.56 189 TRP A O 1
ATOM 1470 N N . LYS A 1 190 ? -6.781 -24.375 -3.525 1 98.69 190 LYS A N 1
ATOM 1471 C CA . LYS A 1 190 ? -7.301 -23.625 -2.377 1 98.69 190 LYS A CA 1
ATOM 1472 C C . LYS A 1 190 ? -6.57 -22.297 -2.197 1 98.69 190 LYS A C 1
ATOM 1474 O O . LYS A 1 190 ? -7.176 -21.297 -1.815 1 98.69 190 LYS A O 1
ATOM 1479 N N . VAL A 1 191 ? -5.266 -22.328 -2.441 1 98.69 191 VAL A N 1
ATOM 1480 C CA . VAL A 1 191 ? -4.457 -21.125 -2.359 1 98.69 191 VAL A CA 1
ATOM 1481 C C . VAL A 1 191 ? -4.969 -20.078 -3.357 1 98.69 191 VAL A C 1
ATOM 1483 O O . VAL A 1 191 ? -5.184 -18.922 -3.002 1 98.69 191 VAL A O 1
ATOM 1486 N N . CYS A 1 192 ? -5.219 -20.516 -4.543 1 98.5 192 CYS A N 1
ATOM 1487 C CA . CYS A 1 192 ? -5.723 -19.625 -5.59 1 98.5 192 CYS A CA 1
ATOM 1488 C C . CYS A 1 192 ? -7.133 -19.156 -5.266 1 98.5 192 CYS A C 1
ATOM 1490 O O . CYS A 1 192 ? -7.461 -17.984 -5.496 1 98.5 192 CYS A O 1
ATOM 1492 N N . ARG A 1 193 ? -7.957 -20.047 -4.723 1 98.31 193 ARG A N 1
ATOM 1493 C CA . ARG A 1 193 ? -9.312 -19.688 -4.32 1 98.31 193 ARG A CA 1
ATOM 1494 C C . ARG A 1 193 ? -9.289 -18.656 -3.203 1 98.31 193 ARG A C 1
ATOM 1496 O O . ARG A 1 193 ? -10.094 -17.719 -3.207 1 98.31 193 ARG A O 1
ATOM 1503 N N . ALA A 1 194 ? -8.422 -18.859 -2.303 1 98.25 194 ALA A N 1
ATOM 1504 C CA . ALA A 1 194 ? -8.289 -17.969 -1.143 1 98.25 194 ALA A CA 1
ATOM 1505 C C . ALA A 1 194 ? -7.977 -16.547 -1.57 1 98.25 194 ALA A C 1
ATOM 1507 O O . ALA A 1 194 ? -8.656 -15.602 -1.161 1 98.25 194 ALA A O 1
ATOM 1508 N N . THR A 1 195 ? -6.996 -16.359 -2.395 1 98.19 195 THR A N 1
ATOM 1509 C CA . THR A 1 195 ? -6.551 -15.023 -2.807 1 98.19 195 THR A CA 1
ATOM 1510 C C . THR A 1 195 ? -7.574 -14.375 -3.734 1 98.19 195 THR A C 1
ATOM 1512 O O . THR A 1 195 ? -7.512 -13.172 -3.992 1 98.19 195 THR A O 1
ATOM 1515 N N . SER A 1 196 ? -8.578 -15.141 -4.219 1 96.56 196 SER A N 1
ATOM 1516 C CA . SER A 1 196 ? -9.57 -14.641 -5.172 1 96.56 196 SER A CA 1
ATOM 1517 C C . SER A 1 196 ? -10.906 -14.375 -4.488 1 96.56 196 SER A C 1
ATOM 1519 O O . SER A 1 196 ? -11.891 -14.023 -5.148 1 96.56 196 SER A O 1
ATOM 1521 N N . ALA A 1 197 ? -10.953 -14.555 -3.176 1 95.69 197 ALA A N 1
ATOM 1522 C CA . ALA A 1 197 ? -12.211 -14.398 -2.453 1 95.69 197 ALA A CA 1
ATOM 1523 C C . ALA A 1 197 ? -12.547 -12.922 -2.254 1 95.69 197 ALA A C 1
ATOM 1525 O O . ALA A 1 197 ? -12.594 -12.438 -1.121 1 95.69 197 ALA A O 1
ATOM 1526 N N . THR A 1 198 ? -12.891 -12.266 -3.326 1 93.06 198 THR A N 1
ATOM 1527 C CA . THR A 1 198 ? -13.156 -10.836 -3.334 1 93.06 198 THR A CA 1
ATOM 1528 C C . THR A 1 198 ? -14.469 -10.523 -2.617 1 93.06 198 THR A C 1
ATOM 1530 O O . THR A 1 198 ? -15.523 -11.055 -2.982 1 93.06 198 THR A O 1
ATOM 1533 N N . PRO A 1 199 ? -14.422 -9.641 -1.686 1 91 199 PRO A N 1
ATOM 1534 C CA . PRO A 1 199 ? -15.656 -9.258 -1.009 1 91 199 PRO A CA 1
ATOM 1535 C C . PRO A 1 199 ? -16.734 -8.758 -1.978 1 91 199 PRO A C 1
ATOM 1537 O O . PRO A 1 199 ? -16.422 -8.047 -2.934 1 91 199 PRO A O 1
ATOM 1540 N N . SER A 1 200 ? -18 -9.047 -1.715 1 84.44 200 SER A N 1
ATOM 1541 C CA . SER A 1 200 ? -19.203 -8.742 -2.498 1 84.44 200 SER A CA 1
ATOM 1542 C C . SER A 1 200 ? -19.375 -9.727 -3.65 1 84.44 200 SER A C 1
ATOM 1544 O O . SER A 1 200 ? -20.469 -9.891 -4.18 1 84.44 200 SER A O 1
ATOM 1546 N N . LEU A 1 201 ? -18.234 -10.375 -4.086 1 89.06 201 LEU A N 1
ATOM 1547 C CA . LEU A 1 201 ? -18.328 -11.305 -5.203 1 89.06 201 LEU A CA 1
ATOM 1548 C C . LEU A 1 201 ? -18.281 -12.75 -4.715 1 89.06 201 LEU A C 1
ATOM 1550 O O . LEU A 1 201 ? -18.859 -13.641 -5.34 1 89.06 201 LEU A O 1
ATOM 1554 N N . PHE A 1 202 ? -17.531 -12.945 -3.707 1 91.69 202 PHE A N 1
ATOM 1555 C CA . PHE A 1 202 ? -17.406 -14.258 -3.076 1 91.69 202 PHE A CA 1
ATOM 1556 C C . PHE A 1 202 ? -17.5 -14.141 -1.56 1 91.69 202 PHE A C 1
ATOM 1558 O O . PHE A 1 202 ? -17.172 -13.094 -0.992 1 91.69 202 PHE A O 1
ATOM 1565 N N . LYS A 1 203 ? -17.984 -15.227 -0.922 1 90.44 203 LYS A N 1
ATOM 1566 C CA . LYS A 1 203 ? -17.875 -15.336 0.529 1 90.44 203 LYS A CA 1
ATOM 1567 C C . LYS A 1 203 ? -16.422 -15.625 0.941 1 90.44 203 LYS A C 1
ATOM 1569 O O . LYS A 1 203 ? -15.648 -16.156 0.151 1 90.44 203 LYS A O 1
ATOM 1574 N N . PRO A 1 204 ? -16.125 -15.266 2.182 1 94.25 204 PRO A N 1
ATOM 1575 C CA . PRO A 1 204 ? -14.82 -15.695 2.674 1 94.25 204 PRO A CA 1
ATOM 1576 C C . PRO A 1 204 ? -14.594 -17.203 2.498 1 94.25 204 PRO A C 1
ATOM 1578 O O . PRO A 1 204 ? -15.539 -17.984 2.594 1 94.25 204 PRO A O 1
ATOM 1581 N N . PHE A 1 205 ? -13.375 -17.531 2.27 1 96.69 205 PHE A N 1
ATOM 1582 C CA . PHE A 1 205 ? -13.062 -18.906 1.929 1 96.69 205 PHE A CA 1
ATOM 1583 C C . PHE A 1 205 ? -12.297 -19.578 3.062 1 96.69 205 PHE A C 1
ATOM 1585 O O . PHE A 1 205 ? -11.156 -19.234 3.348 1 96.69 205 PHE A O 1
ATOM 1592 N N . PRO A 1 206 ? -12.93 -20.516 3.701 1 96.44 206 PRO A N 1
ATOM 1593 C CA . PRO A 1 206 ? -12.195 -21.297 4.707 1 96.44 206 PRO A CA 1
ATOM 1594 C C . PRO A 1 206 ? -11.266 -22.328 4.086 1 96.44 206 PRO A C 1
ATOM 1596 O O . PRO A 1 206 ? -11.641 -23 3.119 1 96.44 206 PRO A O 1
ATOM 1599 N N . LEU A 1 207 ? -10.023 -22.438 4.598 1 97.44 207 LEU A N 1
ATOM 1600 C CA . LEU A 1 207 ? -9.117 -23.484 4.148 1 97.44 207 LEU A CA 1
ATOM 1601 C C . LEU A 1 207 ? -8.219 -23.953 5.285 1 97.44 207 LEU A C 1
ATOM 1603 O O . LEU A 1 207 ? -8.039 -23.25 6.277 1 97.44 207 LEU A O 1
ATOM 1607 N N . ILE A 1 208 ? -7.699 -25.172 5.133 1 97.88 208 ILE A N 1
ATOM 1608 C CA . ILE A 1 208 ? -6.855 -25.797 6.137 1 97.88 208 ILE A CA 1
ATOM 1609 C C . ILE A 1 208 ? -5.621 -26.406 5.465 1 97.88 208 ILE A C 1
ATOM 1611 O O . ILE A 1 208 ? -5.664 -26.766 4.289 1 97.88 208 ILE A O 1
ATOM 1615 N N . SER A 1 209 ? -4.578 -26.453 6.234 1 98.25 209 SER A N 1
ATOM 1616 C CA . SER A 1 209 ? -3.344 -27.047 5.734 1 98.25 209 SER A CA 1
ATOM 1617 C C . SER A 1 209 ? -3.504 -28.547 5.512 1 98.25 209 SER A C 1
ATOM 1619 O O . SER A 1 209 ? -4.484 -29.141 5.961 1 98.25 209 SER A O 1
ATOM 1621 N N . VAL A 1 210 ? -2.549 -29.125 4.777 1 97.62 210 VAL A N 1
ATOM 1622 C CA . VAL A 1 210 ? -2.643 -30.531 4.387 1 97.62 210 VAL A CA 1
ATOM 1623 C C . VAL A 1 210 ? -2.66 -31.406 5.633 1 97.62 210 VAL A C 1
ATOM 1625 O O . VAL A 1 210 ? -3.273 -32.469 5.637 1 97.62 210 VAL A O 1
ATOM 1628 N N . ASP A 1 211 ? -1.978 -30.984 6.746 1 97.75 211 ASP A N 1
ATOM 1629 C CA . ASP A 1 211 ? -1.929 -31.781 7.961 1 97.75 211 ASP A CA 1
ATOM 1630 C C . ASP A 1 211 ? -3.039 -31.391 8.93 1 97.75 211 ASP A C 1
ATOM 1632 O O . ASP A 1 211 ? -3.104 -31.891 10.055 1 97.75 211 ASP A O 1
ATOM 1636 N N . GLY A 1 212 ? -3.807 -30.391 8.578 1 97.38 212 GLY A N 1
ATOM 1637 C CA . GLY A 1 212 ? -4.988 -30 9.336 1 97.38 212 GLY A CA 1
ATOM 1638 C C . GLY A 1 212 ? -4.672 -29.109 10.523 1 97.38 212 GLY A C 1
ATOM 1639 O O . GLY A 1 212 ? -5.555 -28.797 11.32 1 97.38 212 GLY A O 1
ATOM 1640 N N . LYS A 1 213 ? -3.51 -28.562 10.617 1 97.06 213 LYS A N 1
ATOM 1641 C CA . LYS A 1 213 ? -3.086 -27.891 11.836 1 97.06 213 LYS A CA 1
ATOM 1642 C C . LYS A 1 213 ? -3.27 -26.375 11.711 1 97.06 213 LYS A C 1
ATOM 1644 O O . LYS A 1 213 ? -3.396 -25.672 12.711 1 97.06 213 LYS A O 1
ATOM 1649 N N . THR A 1 214 ? -3.189 -25.891 10.523 1 96.75 214 THR A N 1
ATOM 1650 C CA . THR A 1 214 ? -3.365 -24.469 10.281 1 96.75 214 THR A CA 1
ATOM 1651 C C . THR A 1 214 ? -4.656 -24.203 9.516 1 96.75 214 THR A C 1
ATOM 1653 O O . THR A 1 214 ? -4.918 -24.828 8.492 1 96.75 214 THR A O 1
ATOM 1656 N N . SER A 1 215 ? -5.438 -23.328 10.07 1 96.06 215 SER A N 1
ATOM 1657 C CA . SER A 1 215 ? -6.688 -22.938 9.43 1 96.06 215 SER A CA 1
ATOM 1658 C C . SER A 1 215 ? -6.707 -21.438 9.117 1 96.06 215 SER A C 1
ATOM 1660 O O . SER A 1 215 ? -6.16 -20.641 9.875 1 96.06 215 SER A O 1
ATOM 1662 N N . CYS A 1 216 ? -7.328 -21.078 7.992 1 94.5 216 CYS A N 1
ATOM 1663 C CA . CYS A 1 216 ? -7.449 -19.703 7.52 1 94.5 216 CYS A CA 1
ATOM 1664 C C . CYS A 1 216 ? -8.852 -19.422 6.992 1 94.5 216 CYS A C 1
ATOM 1666 O O . CYS A 1 216 ? -9.5 -20.312 6.449 1 94.5 216 CYS A O 1
ATOM 1668 N N . THR A 1 217 ? -9.406 -18.297 7.281 1 95.81 217 THR A N 1
ATOM 1669 C CA . THR A 1 217 ? -10.578 -17.75 6.598 1 95.81 217 THR A CA 1
ATOM 1670 C C . THR A 1 217 ? -10.188 -16.578 5.711 1 95.81 217 THR A C 1
ATOM 1672 O O . THR A 1 217 ? -10.078 -15.445 6.184 1 95.81 217 THR A O 1
ATOM 1675 N N . ALA A 1 218 ? -10.094 -16.859 4.469 1 96.56 218 ALA A N 1
ATOM 1676 C CA . ALA A 1 218 ? -9.375 -15.969 3.559 1 96.56 218 ALA A CA 1
ATOM 1677 C C . ALA A 1 218 ? -10.344 -15.055 2.816 1 96.56 218 ALA A C 1
ATOM 1679 O O . ALA A 1 218 ? -11.438 -15.469 2.438 1 96.56 218 ALA A O 1
ATOM 1680 N N . VAL A 1 219 ? -9.945 -13.859 2.676 1 95.5 219 VAL A N 1
ATOM 1681 C CA . VAL A 1 219 ? -10.516 -12.953 1.688 1 95.5 219 VAL A CA 1
ATOM 1682 C C . VAL A 1 219 ? -9.43 -12.477 0.73 1 95.5 219 VAL A C 1
ATOM 1684 O O . VAL A 1 219 ? -8.242 -12.781 0.925 1 95.5 219 VAL A O 1
ATOM 1687 N N . ASP A 1 220 ? -9.805 -11.805 -0.313 1 95.31 220 ASP A N 1
ATOM 1688 C CA . ASP A 1 220 ? -8.992 -11.414 -1.462 1 95.31 220 ASP A CA 1
ATOM 1689 C C . ASP A 1 220 ? -7.691 -10.75 -1.016 1 95.31 220 ASP A C 1
ATOM 1691 O O . ASP A 1 220 ? -7.711 -9.758 -0.289 1 95.31 220 ASP A O 1
ATOM 1695 N N . GLY A 1 221 ? -6.543 -11.25 -1.497 1 95.62 221 GLY A N 1
ATOM 1696 C CA . GLY A 1 221 ? -5.242 -10.688 -1.18 1 95.62 221 GLY A CA 1
ATOM 1697 C C . GLY A 1 221 ? -5.031 -9.297 -1.753 1 95.62 221 GLY A C 1
ATOM 1698 O O . GLY A 1 221 ? -4.148 -8.562 -1.31 1 95.62 221 GLY A O 1
ATOM 1699 N N . GLY A 1 222 ? -5.762 -8.984 -2.709 1 96.06 222 GLY A N 1
ATOM 1700 C CA . GLY A 1 222 ? -5.641 -7.691 -3.367 1 96.06 222 GLY A CA 1
ATOM 1701 C C . GLY A 1 222 ? -5.984 -6.527 -2.461 1 96.06 222 GLY A C 1
ATOM 1702 O O . GLY A 1 222 ? -5.594 -5.387 -2.73 1 96.06 222 GLY A O 1
ATOM 1703 N N . LEU A 1 223 ? -6.695 -6.82 -1.378 1 94.25 223 LEU A N 1
ATOM 1704 C CA . LEU A 1 223 ? -7.07 -5.766 -0.441 1 94.25 223 LEU A CA 1
ATOM 1705 C C . LEU A 1 223 ? -5.836 -5.195 0.252 1 94.25 223 LEU A C 1
ATOM 1707 O O . LEU A 1 223 ? -5.875 -4.078 0.772 1 94.25 223 LEU A O 1
ATOM 1711 N N . VAL A 1 224 ? -4.73 -6 0.161 1 93 224 VAL A N 1
ATOM 1712 C CA . VAL A 1 224 ? -3.551 -5.543 0.887 1 93 224 VAL A CA 1
ATOM 1713 C C . VAL A 1 224 ? -2.316 -5.656 -0.007 1 93 224 VAL A C 1
ATOM 1715 O O . VAL A 1 224 ? -1.313 -4.977 0.22 1 93 224 VAL A O 1
ATOM 1718 N N . MET A 1 225 ? -2.391 -6.547 -0.975 1 96.12 225 MET A N 1
ATOM 1719 C CA . MET A 1 225 ? -1.226 -6.82 -1.812 1 96.12 225 MET A CA 1
ATOM 1720 C C . MET A 1 225 ? -1.646 -7.129 -3.246 1 96.12 225 MET A C 1
ATOM 1722 O O . MET A 1 225 ? -1.223 -8.133 -3.82 1 96.12 225 MET A O 1
ATOM 1726 N N . ASN A 1 226 ? -2.375 -6.238 -3.805 1 96.25 226 ASN A N 1
ATOM 1727 C CA . ASN A 1 226 ? -2.811 -6.52 -5.168 1 96.25 226 ASN A CA 1
ATOM 1728 C C . ASN A 1 226 ? -1.629 -6.605 -6.129 1 96.25 226 ASN A C 1
ATOM 1730 O O . ASN A 1 226 ? -1.634 -7.422 -7.055 1 96.25 226 ASN A O 1
ATOM 1734 N N . ASN A 1 227 ? -0.721 -5.637 -6.039 1 96.56 227 ASN A N 1
ATOM 1735 C CA . ASN A 1 227 ? 0.627 -5.766 -6.586 1 96.56 227 ASN A CA 1
ATOM 1736 C C . ASN A 1 227 ? 1.572 -6.438 -5.594 1 96.56 227 ASN A C 1
ATOM 1738 O O . ASN A 1 227 ? 2.068 -5.789 -4.668 1 96.56 227 ASN A O 1
ATOM 1742 N N . PRO A 1 228 ? 1.783 -7.711 -5.789 1 97.88 228 PRO A N 1
ATOM 1743 C CA . PRO A 1 228 ? 2.504 -8.445 -4.746 1 97.88 228 PRO A CA 1
ATOM 1744 C C . PRO A 1 228 ? 4.02 -8.297 -4.859 1 97.88 228 PRO A C 1
ATOM 1746 O O . PRO A 1 228 ? 4.766 -9.031 -4.207 1 97.88 228 PRO A O 1
ATOM 1749 N N . THR A 1 229 ? 4.551 -7.363 -5.625 1 98.06 229 THR A N 1
ATOM 1750 C CA . THR A 1 229 ? 5.98 -7.199 -5.859 1 98.06 229 THR A CA 1
ATOM 1751 C C . THR A 1 229 ? 6.711 -6.875 -4.562 1 98.06 229 THR A C 1
ATOM 1753 O O . THR A 1 229 ? 7.758 -7.453 -4.27 1 98.06 229 THR A O 1
ATOM 1756 N N . ALA A 1 230 ? 6.117 -5.992 -3.805 1 96.06 230 ALA A N 1
ATOM 1757 C CA . ALA A 1 230 ? 6.758 -5.637 -2.541 1 96.06 230 ALA A CA 1
ATOM 1758 C C . ALA A 1 230 ? 6.84 -6.844 -1.61 1 96.06 230 ALA A C 1
ATOM 1760 O O . ALA A 1 230 ? 7.832 -7.023 -0.901 1 96.06 230 ALA A O 1
ATOM 1761 N N . ALA A 1 231 ? 5.812 -7.625 -1.599 1 96.06 231 ALA A N 1
ATOM 1762 C CA . ALA A 1 231 ? 5.816 -8.836 -0.784 1 96.06 231 ALA A CA 1
ATOM 1763 C C . ALA A 1 231 ? 6.891 -9.812 -1.256 1 96.06 231 ALA A C 1
ATOM 1765 O O . ALA A 1 231 ? 7.59 -10.422 -0.44 1 96.06 231 ALA A O 1
ATOM 1766 N N . ALA A 1 232 ? 7.008 -9.953 -2.52 1 97.81 232 ALA A N 1
ATOM 1767 C CA . ALA A 1 232 ? 8.023 -10.844 -3.08 1 97.81 232 ALA A CA 1
ATOM 1768 C C . ALA A 1 232 ? 9.43 -10.375 -2.715 1 97.81 232 ALA A C 1
ATOM 1770 O O . ALA A 1 232 ? 10.273 -11.18 -2.314 1 97.81 232 ALA A O 1
ATOM 1771 N N . ILE A 1 233 ? 9.656 -9.102 -2.844 1 96.19 233 ILE A N 1
ATOM 1772 C CA . ILE A 1 233 ? 10.961 -8.531 -2.518 1 96.19 233 ILE A CA 1
ATOM 1773 C C . ILE A 1 233 ? 11.25 -8.719 -1.031 1 96.19 233 ILE A C 1
ATOM 1775 O O . ILE A 1 233 ? 12.352 -9.133 -0.655 1 96.19 233 ILE A O 1
ATOM 1779 N N . THR A 1 234 ? 10.258 -8.484 -0.257 1 93.75 234 THR A N 1
ATOM 1780 C CA . THR A 1 234 ? 10.406 -8.703 1.177 1 93.75 234 THR A CA 1
ATOM 1781 C C . THR A 1 234 ? 10.758 -10.164 1.465 1 93.75 234 THR A C 1
ATOM 1783 O O . THR A 1 234 ? 11.633 -10.445 2.283 1 93.75 234 THR A O 1
ATOM 1786 N N . HIS A 1 235 ? 10.102 -11.023 0.818 1 95.12 235 HIS A N 1
ATOM 1787 C CA . HIS A 1 235 ? 10.352 -12.445 0.998 1 95.12 235 HIS A CA 1
ATOM 1788 C C . HIS A 1 235 ? 11.789 -12.805 0.658 1 95.12 235 HIS A C 1
ATOM 1790 O O . HIS A 1 235 ? 12.469 -13.484 1.435 1 95.12 235 HIS A O 1
ATOM 1796 N N . VAL A 1 236 ? 12.328 -12.328 -0.435 1 95.25 236 VAL A N 1
ATOM 1797 C CA . VAL A 1 236 ? 13.664 -12.719 -0.866 1 95.25 236 VAL A CA 1
ATOM 1798 C C . VAL A 1 236 ? 14.711 -12.031 0.012 1 95.25 236 VAL A C 1
ATOM 1800 O O . VAL A 1 236 ? 15.789 -12.586 0.251 1 95.25 236 VAL A O 1
ATOM 1803 N N . LEU A 1 237 ? 14.383 -10.883 0.503 1 91.19 237 LEU A N 1
ATOM 1804 C CA . LEU A 1 237 ? 15.305 -10.148 1.368 1 91.19 237 LEU A CA 1
ATOM 1805 C C . LEU A 1 237 ? 15.453 -10.852 2.713 1 91.19 237 LEU A C 1
ATOM 1807 O O . LEU A 1 237 ? 16.547 -10.836 3.303 1 91.19 237 LEU A O 1
ATOM 1811 N N . HIS A 1 238 ? 14.422 -11.531 3.141 1 89.31 238 HIS A N 1
ATOM 1812 C CA . HIS A 1 238 ? 14.43 -12.039 4.508 1 89.31 238 HIS A CA 1
ATOM 1813 C C . HIS A 1 238 ? 14.617 -13.547 4.539 1 89.31 238 HIS A C 1
ATOM 1815 O O . HIS A 1 238 ? 14.914 -14.117 5.594 1 89.31 238 HIS A O 1
ATOM 1821 N N . ASN A 1 239 ? 14.406 -14.18 3.475 1 92.31 239 ASN A N 1
ATOM 1822 C CA . ASN A 1 239 ? 14.648 -15.617 3.377 1 92.31 239 ASN A CA 1
ATOM 1823 C C . ASN A 1 239 ? 16.078 -15.914 2.934 1 92.31 239 ASN A C 1
ATOM 1825 O O . ASN A 1 239 ? 16.312 -16.281 1.778 1 92.31 239 ASN A O 1
ATOM 1829 N N . LYS A 1 240 ? 16.984 -15.977 3.904 1 89.5 240 LYS A N 1
ATOM 1830 C CA . LYS A 1 240 ? 18.406 -16.109 3.59 1 89.5 240 LYS A CA 1
ATOM 1831 C C . LYS A 1 240 ? 18.766 -17.562 3.26 1 89.5 240 LYS A C 1
ATOM 1833 O O . LYS A 1 240 ? 19.797 -17.828 2.65 1 89.5 240 LYS A O 1
ATOM 1838 N N . ARG A 1 241 ? 17.891 -18.359 3.643 1 89.5 241 ARG A N 1
ATOM 1839 C CA . ARG A 1 241 ? 18.109 -19.766 3.289 1 89.5 241 ARG A CA 1
ATOM 1840 C C . ARG A 1 241 ? 18.047 -19.969 1.778 1 89.5 241 ARG A C 1
ATOM 1842 O O . ARG A 1 241 ? 18.953 -20.562 1.193 1 89.5 241 ARG A O 1
ATOM 1849 N N . ASP A 1 242 ? 17.031 -19.375 1.194 1 92.06 242 ASP A N 1
ATOM 1850 C CA . ASP A 1 242 ? 16.828 -19.562 -0.238 1 92.06 242 ASP A CA 1
ATOM 1851 C C . ASP A 1 242 ? 17.562 -18.484 -1.043 1 92.06 242 ASP A C 1
ATOM 1853 O O . ASP A 1 242 ? 17.969 -18.719 -2.184 1 92.06 242 ASP A O 1
ATOM 1857 N N . PHE A 1 243 ? 17.703 -17.328 -0.385 1 93.88 243 PHE A N 1
ATOM 1858 C CA . PHE A 1 243 ? 18.266 -16.188 -1.103 1 93.88 243 PHE A CA 1
ATOM 1859 C C . PHE A 1 243 ? 19.359 -15.508 -0.276 1 93.88 243 PHE A C 1
ATOM 1861 O O . PHE A 1 243 ? 19.219 -14.336 0.089 1 93.88 243 PHE A O 1
ATOM 1868 N N . PRO A 1 244 ? 20.469 -16.125 -0.119 1 91.75 244 PRO A N 1
ATOM 1869 C CA . PRO A 1 244 ? 21.516 -15.609 0.771 1 91.75 244 PRO A CA 1
ATOM 1870 C C . PRO A 1 244 ? 22.203 -14.367 0.212 1 91.75 244 PRO A C 1
ATOM 1872 O O . PRO A 1 244 ? 22.734 -13.562 0.975 1 91.75 244 PRO A O 1
ATOM 1875 N N . SER A 1 245 ? 22.156 -14.141 -1.071 1 90.62 245 SER A N 1
ATOM 1876 C CA . SER A 1 245 ? 22.953 -13.086 -1.698 1 90.62 245 SER A CA 1
ATOM 1877 C C . SER A 1 245 ? 22.156 -11.781 -1.783 1 90.62 245 SER A C 1
ATOM 1879 O O . SER A 1 245 ? 22.719 -10.742 -2.168 1 90.62 245 SER A O 1
ATOM 1881 N N . VAL A 1 246 ? 20.875 -11.812 -1.463 1 92.31 246 VAL A N 1
ATOM 1882 C CA . VAL A 1 246 ? 20.062 -10.625 -1.638 1 92.31 246 VAL A CA 1
ATOM 1883 C C . VAL A 1 246 ? 20.141 -9.75 -0.386 1 92.31 246 VAL A C 1
ATOM 1885 O O . VAL A 1 246 ? 19.703 -10.164 0.694 1 92.31 246 VAL A O 1
ATOM 1888 N N . ASN A 1 247 ? 20.609 -8.531 -0.584 1 87.38 247 ASN A N 1
ATOM 1889 C CA . ASN A 1 247 ? 20.719 -7.594 0.53 1 87.38 247 ASN A CA 1
ATOM 1890 C C . ASN A 1 247 ? 19.938 -6.309 0.253 1 87.38 247 ASN A C 1
ATOM 1892 O O . ASN A 1 247 ? 19.734 -5.496 1.156 1 87.38 247 ASN A O 1
ATOM 1896 N N . GLY A 1 248 ? 19.609 -6.141 -0.913 1 87.38 248 GLY A N 1
ATOM 1897 C CA . GLY A 1 248 ? 18.875 -4.957 -1.344 1 87.38 248 GLY A CA 1
ATOM 1898 C C . GLY A 1 248 ? 18.391 -5.043 -2.779 1 87.38 248 GLY A C 1
ATOM 1899 O O . GLY A 1 248 ? 18.594 -6.062 -3.443 1 87.38 248 GLY A O 1
ATOM 1900 N N . VAL A 1 249 ? 17.781 -3.977 -3.223 1 90.44 249 VAL A N 1
ATOM 1901 C CA . VAL A 1 249 ? 17.156 -4 -4.543 1 90.44 249 VAL A CA 1
ATOM 1902 C C . VAL A 1 249 ? 18.234 -4.055 -5.621 1 90.44 249 VAL A C 1
ATOM 1904 O O . VAL A 1 249 ? 17.953 -4.398 -6.773 1 90.44 249 VAL A O 1
ATOM 1907 N N . GLU A 1 250 ? 19.469 -3.762 -5.246 1 88.88 250 GLU A N 1
ATOM 1908 C CA . GLU A 1 250 ? 20.562 -3.797 -6.203 1 88.88 250 GLU A CA 1
ATOM 1909 C C . GLU A 1 250 ? 20.859 -5.227 -6.66 1 88.88 250 GLU A C 1
ATOM 1911 O O . GLU A 1 250 ? 21.484 -5.434 -7.695 1 88.88 250 GLU A O 1
ATOM 1916 N N . ASN A 1 251 ? 20.375 -6.199 -5.922 1 93.44 251 ASN A N 1
ATOM 1917 C CA . ASN A 1 251 ? 20.594 -7.605 -6.238 1 93.44 251 ASN A CA 1
ATOM 1918 C C . ASN A 1 251 ? 19.406 -8.203 -6.984 1 93.44 251 ASN A C 1
ATOM 1920 O O . ASN A 1 251 ? 19.312 -9.422 -7.145 1 93.44 251 ASN A O 1
ATOM 1924 N N . LEU A 1 252 ? 18.5 -7.312 -7.488 1 95.94 252 LEU A N 1
ATOM 1925 C CA . LEU A 1 252 ? 17.25 -7.855 -7.996 1 95.94 252 LEU A CA 1
ATOM 1926 C C . LEU A 1 252 ? 17 -7.402 -9.43 1 95.94 252 LEU A C 1
ATOM 1928 O O . LEU A 1 252 ? 17.453 -6.324 -9.828 1 95.94 252 LEU A O 1
ATOM 1932 N N . LEU A 1 253 ? 16.438 -8.25 -10.203 1 97.19 253 LEU A N 1
ATOM 1933 C CA . LEU A 1 253 ? 15.797 -7.965 -11.484 1 97.19 253 LEU A CA 1
ATOM 1934 C C . LEU A 1 253 ? 14.32 -8.32 -11.438 1 97.19 253 LEU A C 1
ATOM 1936 O O . LEU A 1 253 ? 13.961 -9.492 -11.273 1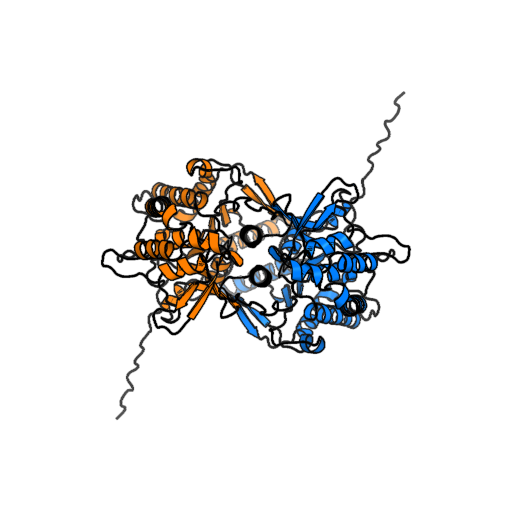 97.19 253 LEU A O 1
ATOM 1940 N N . VAL A 1 254 ? 13.43 -7.242 -11.594 1 98.31 254 VAL A N 1
ATOM 1941 C CA . VAL A 1 254 ? 12.023 -7.438 -11.25 1 98.31 254 VAL A CA 1
ATOM 1942 C C . VAL A 1 254 ? 11.148 -7.082 -12.453 1 98.31 254 VAL A C 1
ATOM 1944 O O . VAL A 1 254 ? 11.273 -5.992 -13.016 1 98.31 254 VAL A O 1
ATOM 1947 N N . LEU A 1 255 ? 10.305 -8.016 -12.867 1 98.56 255 LEU A N 1
ATOM 1948 C CA . LEU A 1 255 ? 9.227 -7.754 -13.812 1 98.56 255 LEU A CA 1
ATOM 1949 C C . LEU A 1 255 ? 7.871 -7.809 -13.117 1 98.56 255 LEU A C 1
ATOM 1951 O O . LEU A 1 255 ? 7.484 -8.844 -12.57 1 98.56 255 LEU A O 1
ATOM 1955 N N . SER A 1 256 ? 7.207 -6.699 -13.07 1 98 256 SER A N 1
ATOM 1956 C CA . SER A 1 256 ? 5.891 -6.574 -12.445 1 98 256 SER A CA 1
ATOM 1957 C C . SER A 1 256 ? 4.805 -6.359 -13.5 1 98 256 SER A C 1
ATOM 1959 O O . SER A 1 256 ? 4.828 -5.367 -14.227 1 98 256 SER A O 1
ATOM 1961 N N . LEU A 1 257 ? 3.855 -7.297 -13.531 1 96.69 257 LEU A N 1
ATOM 1962 C CA . LEU A 1 257 ? 2.803 -7.246 -14.539 1 96.69 257 LEU A CA 1
ATOM 1963 C C . LEU A 1 257 ? 1.477 -6.816 -13.922 1 96.69 257 LEU A C 1
ATOM 1965 O O . LEU A 1 257 ? 0.982 -7.461 -12.992 1 96.69 257 LEU A O 1
ATOM 1969 N N . GLY A 1 258 ? 0.919 -5.758 -14.438 1 92.88 258 GLY A N 1
ATOM 1970 C CA . GLY A 1 258 ? -0.413 -5.336 -14.031 1 92.88 258 GLY A CA 1
ATOM 1971 C C . GLY A 1 258 ? -1.514 -5.941 -14.883 1 92.88 258 GLY A C 1
ATOM 1972 O O . GLY A 1 258 ? -1.238 -6.613 -15.875 1 92.88 258 GLY A O 1
ATOM 1973 N N . ASN A 1 259 ? -2.762 -5.754 -14.438 1 88.81 259 ASN A N 1
ATOM 1974 C CA . ASN A 1 259 ? -3.914 -6.234 -15.195 1 88.81 259 ASN A CA 1
ATOM 1975 C C . ASN A 1 259 ? -4.828 -5.086 -15.617 1 88.81 259 ASN A C 1
ATOM 1977 O O . ASN A 1 259 ? -5.973 -5.312 -16.016 1 88.81 259 ASN A O 1
ATOM 1981 N N . GLY A 1 260 ? -4.223 -3.877 -15.594 1 75.62 260 GLY A N 1
ATOM 1982 C CA . GLY A 1 260 ? -5.016 -2.715 -15.961 1 75.62 260 GLY A CA 1
ATOM 1983 C C . GLY A 1 260 ? -5.965 -2.271 -14.859 1 75.62 260 GLY A C 1
ATOM 1984 O O . GLY A 1 260 ? -6.117 -2.959 -13.852 1 75.62 260 GLY A O 1
ATOM 1985 N N . PRO A 1 261 ? -6.422 -1.013 -15.094 1 66.62 261 PRO A N 1
ATOM 1986 C CA . PRO A 1 261 ? -7.371 -0.529 -14.086 1 66.62 261 PRO A CA 1
ATOM 1987 C C . PRO A 1 261 ? -8.648 -1.364 -14.031 1 66.62 261 PRO A C 1
ATOM 1989 O O . PRO A 1 261 ? -9.07 -1.926 -15.047 1 66.62 261 PRO A O 1
ATOM 1992 N N . THR A 1 262 ? -8.992 -1.666 -12.805 1 59.84 262 THR A N 1
ATOM 1993 C CA . THR A 1 262 ? -10.234 -2.404 -12.617 1 59.84 262 THR A CA 1
ATOM 1994 C C . THR A 1 262 ? -11.43 -1.584 -13.102 1 59.84 262 THR A C 1
ATOM 1996 O O . THR A 1 262 ? -11.414 -0.354 -13.023 1 59.84 262 THR A O 1
ATOM 1999 N N . GLY A 1 263 ? -11.883 -1.766 -14.359 1 54.12 263 GLY A N 1
ATOM 2000 C CA . GLY A 1 263 ? -13 -1.068 -14.969 1 54.12 263 GLY A CA 1
ATOM 2001 C C . GLY A 1 263 ? -13.797 -0.23 -13.984 1 54.12 263 GLY A C 1
ATOM 2002 O O . GLY A 1 263 ? -13.719 -0.446 -12.773 1 54.12 263 GLY A O 1
ATOM 2003 N N . GLY A 1 264 ? -13.82 1.108 -14.117 1 49.12 264 GLY A N 1
ATOM 2004 C CA . GLY A 1 264 ? -14.586 2.193 -13.523 1 49.12 264 GLY A CA 1
ATOM 2005 C C . GLY A 1 264 ? -15.992 1.781 -13.125 1 49.12 264 GLY A C 1
ATOM 2006 O O . GLY A 1 264 ? -16.938 2.574 -13.234 1 49.12 264 GLY A O 1
ATOM 2007 N N . TRP A 1 265 ? -16.266 0.492 -13 1 44.84 265 TRP A N 1
ATOM 2008 C CA . TRP A 1 265 ? -17.672 0.372 -12.648 1 44.84 265 TRP A CA 1
ATOM 2009 C C . TRP A 1 265 ? -17.984 1.162 -11.383 1 44.84 265 TRP A C 1
ATOM 2011 O O . TRP A 1 265 ? -18.219 0.579 -10.32 1 44.84 265 TRP A O 1
ATOM 2021 N N . SER A 1 266 ? -17.062 2.053 -11.031 1 49.91 266 SER A N 1
ATOM 2022 C CA . SER A 1 266 ? -17.359 2.688 -9.75 1 49.91 266 SER A CA 1
ATOM 2023 C C . SER A 1 266 ? -18.703 3.396 -9.781 1 49.91 266 SER A C 1
ATOM 2025 O O . SER A 1 266 ? -18.844 4.469 -10.375 1 49.91 266 SER A O 1
ATOM 2027 N N . LYS A 1 267 ? -19.859 2.654 -9.852 1 52.38 267 LYS A N 1
ATOM 2028 C CA . LYS A 1 267 ? -21.141 3.346 -9.703 1 52.38 267 LYS A CA 1
ATOM 2029 C C . LYS A 1 267 ? -21.375 3.76 -8.25 1 52.38 267 LYS A C 1
ATOM 2031 O O . LYS A 1 267 ? -21.25 2.939 -7.336 1 52.38 267 LYS A O 1
ATOM 2036 N N . VAL A 1 268 ? -21.109 5.066 -7.926 1 53.62 268 VAL A N 1
ATOM 2037 C CA . VAL A 1 268 ? -21.828 5.551 -6.758 1 53.62 268 VAL A CA 1
ATOM 2038 C C . VAL A 1 268 ? -23.281 5.074 -6.812 1 53.62 268 VAL A C 1
ATOM 2040 O O . VAL A 1 268 ? -23.938 5.176 -7.852 1 53.62 268 VAL A O 1
ATOM 2043 N N . ARG A 1 269 ? -23.594 4.379 -5.809 1 55.88 269 ARG A N 1
ATOM 2044 C CA . ARG A 1 269 ? -24.969 3.934 -5.734 1 55.88 269 ARG A CA 1
ATOM 2045 C C . ARG A 1 269 ? -25.938 5.098 -5.93 1 55.88 269 ARG A C 1
ATOM 2047 O O . ARG A 1 269 ? -25.562 6.258 -5.742 1 55.88 269 ARG A O 1
ATOM 2054 N N . ASN A 1 270 ? -26.953 4.801 -6.367 1 51.22 270 ASN A N 1
ATOM 2055 C CA . ASN A 1 270 ? -28.016 5.789 -6.516 1 51.22 270 ASN A CA 1
ATOM 2056 C C . ASN A 1 270 ? -28.172 6.641 -5.258 1 51.22 270 ASN A C 1
ATOM 2058 O O . ASN A 1 270 ? -28.562 7.809 -5.332 1 51.22 270 ASN A O 1
ATOM 2062 N N . ASN A 1 271 ? -27.859 5.93 -4.047 1 52.09 271 ASN A N 1
ATOM 2063 C CA . ASN A 1 271 ? -28.031 6.68 -2.811 1 52.09 271 ASN A CA 1
ATOM 2064 C C . ASN A 1 271 ? -26.812 7.531 -2.486 1 52.09 271 ASN A C 1
ATOM 2066 O O . ASN A 1 271 ? -26.75 8.156 -1.425 1 52.09 271 ASN A O 1
ATOM 2070 N N . GLY A 1 272 ? -25.891 7.465 -3.383 1 63.19 272 GLY A N 1
ATOM 2071 C CA . GLY A 1 272 ? -24.75 8.344 -3.225 1 63.19 272 GLY A CA 1
ATOM 2072 C C . GLY A 1 272 ? -23.625 7.723 -2.418 1 63.19 272 GLY A C 1
ATOM 2073 O O . GLY A 1 272 ? -22.562 8.336 -2.244 1 63.19 272 GLY A O 1
ATOM 2074 N N . ASP A 1 273 ? -23.922 6.422 -1.977 1 71.88 273 ASP A N 1
ATOM 2075 C CA . ASP A 1 273 ? -22.906 5.773 -1.145 1 71.88 273 ASP A CA 1
ATOM 2076 C C . ASP A 1 273 ? -21.938 4.953 -1.995 1 71.88 273 ASP A C 1
ATOM 2078 O O . ASP A 1 273 ? -22.281 4.527 -3.1 1 71.88 273 ASP A O 1
ATOM 2082 N N . CYS A 1 274 ? -20.766 4.84 -1.499 1 80.19 274 CYS A N 1
ATOM 2083 C CA . CYS A 1 274 ? -19.812 3.951 -2.15 1 80.19 274 CYS A CA 1
ATOM 2084 C C . CYS A 1 274 ? -20.141 2.49 -1.872 1 80.19 274 CYS A C 1
ATOM 2086 O O . CYS A 1 274 ? -20.266 2.086 -0.714 1 80.19 274 CYS A O 1
ATOM 2088 N N . SER A 1 275 ? -20.359 1.741 -2.859 1 82.88 275 SER A N 1
ATOM 2089 C CA . SER A 1 275 ? -20.609 0.312 -2.711 1 82.88 275 SER A CA 1
ATOM 2090 C C . SER A 1 275 ? -19.344 -0.436 -2.312 1 82.88 275 SER A C 1
ATOM 2092 O O . SER A 1 275 ? -18.234 0.088 -2.453 1 82.88 275 SER A O 1
ATOM 2094 N N . THR A 1 276 ? -19.5 -1.628 -1.779 1 85.81 276 THR A N 1
ATOM 2095 C CA . THR A 1 276 ? -18.375 -2.484 -1.451 1 85.81 276 THR A CA 1
ATOM 2096 C C . THR A 1 276 ? -17.5 -2.736 -2.686 1 85.81 276 THR A C 1
ATOM 2098 O O . THR A 1 276 ? -16.281 -2.678 -2.613 1 85.81 276 THR A O 1
ATOM 2101 N N . SER A 1 277 ? -18.172 -2.969 -3.779 1 85.94 277 SER A N 1
ATOM 2102 C CA . SER A 1 277 ? -17.453 -3.227 -5.016 1 85.94 277 SER A CA 1
ATOM 2103 C C . SER A 1 277 ? -16.625 -2.018 -5.43 1 85.94 277 SER A C 1
ATOM 2105 O O . SER A 1 277 ? -15.492 -2.168 -5.914 1 85.94 277 SER A O 1
ATOM 2107 N N . SER A 1 278 ? -17.172 -0.855 -5.211 1 86.75 278 SER A N 1
ATOM 2108 C CA . SER A 1 278 ? -16.438 0.364 -5.535 1 86.75 278 SER A CA 1
ATOM 2109 C C . SER A 1 278 ? -15.211 0.525 -4.645 1 86.75 278 SER A C 1
ATOM 2111 O O . SER A 1 278 ? -14.133 0.901 -5.121 1 86.75 278 SER A O 1
ATOM 2113 N N . VAL A 1 279 ? -15.406 0.211 -3.385 1 91.12 279 VAL A N 1
ATOM 2114 C CA . VAL A 1 279 ? -14.305 0.301 -2.434 1 91.12 279 VAL A CA 1
ATOM 2115 C C . VAL A 1 279 ? -13.203 -0.685 -2.82 1 91.12 279 VAL A C 1
ATOM 2117 O O . VAL A 1 279 ? -12.016 -0.336 -2.822 1 91.12 279 VAL A O 1
ATOM 2120 N N . VAL A 1 280 ? -13.602 -1.831 -3.18 1 91.81 280 VAL A N 1
ATOM 2121 C CA . VAL A 1 280 ? -12.648 -2.867 -3.561 1 91.81 280 VAL A CA 1
ATOM 2122 C C . VAL A 1 280 ? -11.859 -2.422 -4.793 1 91.81 280 VAL A C 1
ATOM 2124 O O . VAL A 1 280 ? -10.633 -2.545 -4.832 1 91.81 280 VAL A O 1
ATOM 2127 N N . ASP A 1 281 ? -12.531 -1.845 -5.719 1 89.94 281 ASP A N 1
ATOM 2128 C CA . ASP A 1 281 ? -11.867 -1.388 -6.938 1 89.94 281 ASP A CA 1
ATOM 2129 C C . ASP A 1 281 ? -10.852 -0.293 -6.633 1 89.94 281 ASP A C 1
ATOM 2131 O O . ASP A 1 281 ? -9.727 -0.315 -7.152 1 89.94 281 ASP A O 1
ATOM 2135 N N . ILE A 1 282 ? -11.211 0.64 -5.82 1 91 282 ILE A N 1
ATOM 2136 C CA . ILE A 1 282 ? -10.328 1.73 -5.418 1 91 282 ILE A CA 1
ATOM 2137 C C . ILE A 1 282 ? -9.078 1.162 -4.754 1 91 282 ILE A C 1
ATOM 2139 O O . ILE A 1 282 ? -7.957 1.573 -5.074 1 91 282 ILE A O 1
ATOM 2143 N N . VAL A 1 283 ? -9.305 0.19 -3.971 1 93.75 283 VAL A N 1
ATOM 2144 C CA . VAL A 1 283 ? -8.234 -0.352 -3.143 1 93.75 283 VAL A CA 1
ATOM 2145 C C . VAL A 1 283 ? -7.273 -1.169 -4.008 1 93.75 283 VAL A C 1
ATOM 2147 O O . VAL A 1 283 ? -6.055 -1.037 -3.889 1 93.75 283 VAL A O 1
ATOM 2150 N N . LEU A 1 284 ? -7.805 -2.004 -4.828 1 92.81 284 LEU A N 1
ATOM 2151 C CA . LEU A 1 284 ? -6.949 -2.814 -5.691 1 92.81 284 LEU A CA 1
ATOM 2152 C C . LEU A 1 284 ? -6.047 -1.932 -6.543 1 92.81 284 LEU A C 1
ATOM 2154 O O . LEU A 1 284 ? -4.836 -2.152 -6.602 1 92.81 284 LEU A O 1
ATOM 2158 N N . ASP A 1 285 ? -6.617 -0.917 -7.109 1 88.12 285 ASP A N 1
ATOM 2159 C CA . ASP A 1 285 ? -5.844 0.007 -7.93 1 88.12 285 ASP A CA 1
ATOM 2160 C C . ASP A 1 285 ? -4.852 0.797 -7.082 1 88.12 285 ASP A C 1
ATOM 2162 O O . ASP A 1 285 ? -3.688 0.952 -7.457 1 88.12 285 ASP A O 1
ATOM 2166 N N . GLY A 1 286 ? -5.328 1.269 -6.008 1 88.25 286 GLY A N 1
ATOM 2167 C CA . GLY A 1 286 ? -4.504 2.078 -5.125 1 88.25 286 GLY A CA 1
ATOM 2168 C C . GLY A 1 286 ? -3.289 1.338 -4.598 1 88.25 286 GLY A C 1
ATOM 2169 O O . GLY A 1 286 ? -2.176 1.87 -4.613 1 88.25 286 GLY A O 1
ATOM 2170 N N . VAL A 1 287 ? -3.498 0.133 -4.156 1 90.19 287 VAL A N 1
ATOM 2171 C CA . VAL A 1 287 ? -2.416 -0.688 -3.625 1 90.19 287 VAL A CA 1
ATOM 2172 C C . VAL A 1 287 ? -1.378 -0.943 -4.715 1 90.19 287 VAL A C 1
ATOM 2174 O O . VAL A 1 287 ? -0.174 -0.824 -4.473 1 90.19 287 VAL A O 1
ATOM 2177 N N . SER A 1 288 ? -1.836 -1.247 -5.875 1 91.81 288 SER A N 1
ATOM 2178 C CA . SER A 1 288 ? -0.925 -1.542 -6.977 1 91.81 288 SER A CA 1
ATOM 2179 C C . SER A 1 288 ? -0.088 -0.321 -7.344 1 91.81 288 SER A C 1
ATOM 2181 O O . SER A 1 288 ? 1.124 -0.429 -7.543 1 91.81 288 SER A O 1
ATOM 2183 N N . GLU A 1 289 ? -0.705 0.791 -7.355 1 88 289 GLU A N 1
ATOM 2184 C CA . GLU A 1 289 ? -0.01 2.02 -7.723 1 88 289 GLU A CA 1
ATOM 2185 C C . GLU A 1 289 ? 0.991 2.434 -6.648 1 88 289 GLU A C 1
ATOM 2187 O O . GLU A 1 289 ? 2.092 2.891 -6.961 1 88 289 GLU A O 1
ATOM 2192 N N . THR A 1 290 ? 0.571 2.307 -5.438 1 88.94 290 THR A N 1
ATOM 2193 C CA . THR A 1 290 ? 1.459 2.654 -4.332 1 88.94 290 THR A CA 1
ATOM 2194 C C . THR A 1 290 ? 2.73 1.812 -4.375 1 88.94 290 THR A C 1
ATOM 2196 O O . THR A 1 290 ? 3.838 2.344 -4.273 1 88.94 290 THR A O 1
ATOM 2199 N N . VAL A 1 291 ? 2.574 0.558 -4.547 1 93.5 291 VAL A N 1
ATOM 2200 C CA . VAL A 1 291 ? 3.721 -0.343 -4.602 1 93.5 291 VAL A CA 1
ATOM 2201 C C . VAL A 1 291 ? 4.594 0.005 -5.805 1 93.5 291 VAL A C 1
ATOM 2203 O O . VAL A 1 291 ? 5.82 0.081 -5.688 1 93.5 291 VAL A O 1
ATOM 2206 N N . ASP A 1 292 ? 3.979 0.253 -6.941 1 92.19 292 ASP A N 1
ATOM 2207 C CA . ASP A 1 292 ? 4.73 0.612 -8.141 1 92.19 292 ASP A CA 1
ATOM 2208 C C . ASP A 1 292 ? 5.551 1.879 -7.918 1 92.19 292 ASP A C 1
ATOM 2210 O O . ASP A 1 292 ? 6.73 1.929 -8.266 1 92.19 292 ASP A O 1
ATOM 2214 N N . GLN A 1 293 ? 4.961 2.838 -7.305 1 88.19 293 GLN A N 1
ATOM 2215 C CA . GLN A 1 293 ? 5.645 4.105 -7.074 1 88.19 293 GLN A CA 1
ATOM 2216 C C . GLN A 1 293 ? 6.809 3.934 -6.102 1 88.19 293 GLN A C 1
ATOM 2218 O O . GLN A 1 293 ? 7.895 4.473 -6.324 1 88.19 293 GLN A O 1
ATOM 2223 N N . MET A 1 294 ? 6.566 3.26 -5.074 1 90.88 294 MET A N 1
ATOM 2224 C CA . MET A 1 294 ? 7.605 3.049 -4.07 1 90.88 294 MET A CA 1
ATOM 2225 C C . MET A 1 294 ? 8.781 2.273 -4.656 1 90.88 294 MET A C 1
ATOM 2227 O O . MET A 1 294 ? 9.938 2.6 -4.395 1 90.88 294 MET A O 1
ATOM 2231 N N . LEU A 1 295 ? 8.453 1.308 -5.445 1 93.88 295 LEU A N 1
ATOM 2232 C CA . LEU A 1 295 ? 9.531 0.524 -6.051 1 93.88 295 LEU A CA 1
ATOM 2233 C C . LEU A 1 295 ? 10.242 1.324 -7.137 1 93.88 295 LEU A C 1
ATOM 2235 O O . LEU A 1 295 ? 11.453 1.188 -7.316 1 93.88 295 LEU A O 1
ATOM 2239 N N . GLY A 1 296 ? 9.461 2.117 -7.867 1 89.75 296 GLY A N 1
ATOM 2240 C CA . GLY A 1 296 ? 10.109 3.043 -8.781 1 89.75 296 GLY A CA 1
ATOM 2241 C C . GLY A 1 296 ? 11.148 3.916 -8.109 1 89.75 296 GLY A C 1
ATOM 2242 O O . GLY A 1 296 ? 12.234 4.133 -8.656 1 89.75 296 GLY A O 1
ATOM 2243 N N . ASN A 1 297 ? 10.805 4.367 -6.934 1 85.94 297 ASN A N 1
ATOM 2244 C CA . ASN A 1 297 ? 11.742 5.176 -6.16 1 85.94 297 ASN A CA 1
ATOM 2245 C C . ASN A 1 297 ? 12.914 4.344 -5.66 1 85.94 297 ASN A C 1
ATOM 2247 O O . ASN A 1 297 ? 14.062 4.801 -5.684 1 85.94 297 ASN A O 1
ATOM 2251 N N . ALA A 1 298 ? 12.648 3.156 -5.23 1 88.25 298 ALA A N 1
ATOM 2252 C CA . ALA A 1 298 ? 13.68 2.293 -4.672 1 88.25 298 ALA A CA 1
ATOM 2253 C C . ALA A 1 298 ? 14.711 1.91 -5.734 1 88.25 298 ALA A C 1
ATOM 2255 O O . ALA A 1 298 ? 15.898 1.76 -5.438 1 88.25 298 ALA A O 1
ATOM 2256 N N . PHE A 1 299 ? 14.227 1.816 -6.977 1 90.19 299 PHE A N 1
ATOM 2257 C CA . PHE A 1 299 ? 15.094 1.396 -8.07 1 90.19 299 PHE A CA 1
ATOM 2258 C C . PHE A 1 299 ? 15.586 2.602 -8.867 1 90.19 299 PHE A C 1
ATOM 2260 O O . PHE A 1 299 ? 16.031 2.459 -10.008 1 90.19 299 PHE A O 1
ATOM 2267 N N . SER A 1 300 ? 15.492 3.734 -8.297 1 81.81 300 SER A N 1
ATOM 2268 C CA . SER A 1 300 ? 15.75 4.965 -9.039 1 81.81 300 SER A CA 1
ATOM 2269 C C . SER A 1 300 ? 17.188 5.004 -9.555 1 81.81 300 SER A C 1
ATOM 2271 O O . SER A 1 300 ? 17.453 5.617 -10.594 1 81.81 300 SER A O 1
ATOM 2273 N N . TRP A 1 301 ? 18.109 4.352 -8.961 1 80.56 301 TRP A N 1
ATOM 2274 C CA . TRP A 1 301 ? 19.516 4.387 -9.367 1 80.56 301 TRP A CA 1
ATOM 2275 C C . TRP A 1 301 ? 19.781 3.338 -10.445 1 80.56 301 TRP A C 1
ATOM 2277 O O . TRP A 1 301 ? 20.844 3.361 -11.086 1 80.56 301 TRP A O 1
ATOM 2287 N N . ASN A 1 302 ? 18.922 2.393 -10.57 1 86.75 302 ASN A N 1
ATOM 2288 C CA . ASN A 1 302 ? 18.969 1.383 -11.625 1 86.75 302 ASN A CA 1
ATOM 2289 C C . ASN A 1 302 ? 17.562 1.038 -12.117 1 86.75 302 ASN A C 1
ATOM 2291 O O . ASN A 1 302 ? 17.094 -0.086 -11.938 1 86.75 302 ASN A O 1
ATOM 2295 N N . ARG A 1 303 ? 17 1.837 -12.844 1 87.56 303 ARG A N 1
ATOM 2296 C CA . ARG A 1 303 ? 15.594 1.778 -13.234 1 87.56 303 ARG A CA 1
ATOM 2297 C C . ARG A 1 303 ? 15.328 0.6 -14.172 1 87.56 303 ARG A C 1
ATOM 2299 O O . ARG A 1 303 ? 14.219 0.079 -14.227 1 87.56 303 ARG A O 1
ATOM 2306 N N . ALA A 1 304 ? 16.359 0.194 -14.828 1 90.62 304 ALA A N 1
ATOM 2307 C CA . ALA A 1 304 ? 16.203 -0.899 -15.781 1 90.62 304 ALA A CA 1
ATOM 2308 C C . ALA A 1 304 ? 15.969 -2.227 -15.07 1 90.62 304 ALA A C 1
ATOM 2310 O O . ALA A 1 304 ? 15.523 -3.201 -15.68 1 90.62 304 ALA A O 1
ATOM 2311 N N . ASP A 1 305 ? 16.281 -2.244 -13.789 1 94.88 305 ASP A N 1
ATOM 2312 C CA . ASP A 1 305 ? 16.156 -3.484 -13.023 1 94.88 305 ASP A CA 1
ATOM 2313 C C . ASP A 1 305 ? 14.742 -3.672 -12.492 1 94.88 305 ASP A C 1
ATOM 2315 O O . ASP A 1 305 ? 14.422 -4.719 -11.93 1 94.88 305 ASP A O 1
ATOM 2319 N N . TYR A 1 306 ? 13.93 -2.672 -12.688 1 96.62 306 TYR A N 1
ATOM 2320 C CA . TYR A 1 306 ? 12.516 -2.76 -12.352 1 96.62 306 TYR A CA 1
ATOM 2321 C C . TYR A 1 306 ? 11.648 -2.316 -13.523 1 96.62 306 TYR A C 1
ATOM 2323 O O . TYR A 1 306 ? 11.617 -1.133 -13.867 1 96.62 306 TYR A O 1
ATOM 2331 N N . VAL A 1 307 ? 10.891 -3.312 -14.047 1 96.56 307 VAL A N 1
ATOM 2332 C CA . VAL A 1 307 ? 10.031 -3.021 -15.188 1 96.56 307 VAL A CA 1
ATOM 2333 C C . VAL A 1 307 ? 8.578 -3.305 -14.82 1 96.56 307 VAL A C 1
ATOM 2335 O O . VAL A 1 307 ? 8.242 -4.402 -14.359 1 96.56 307 VAL A O 1
ATOM 2338 N N . ARG A 1 308 ? 7.773 -2.27 -14.992 1 95.5 308 ARG A N 1
ATOM 2339 C CA . ARG A 1 308 ? 6.332 -2.369 -14.773 1 95.5 308 ARG A CA 1
ATOM 2340 C C . ARG A 1 308 ? 5.574 -2.344 -16.094 1 95.5 308 ARG A C 1
ATOM 2342 O O . ARG A 1 308 ? 5.773 -1.44 -16.906 1 95.5 308 ARG A O 1
ATOM 2349 N N . ILE A 1 309 ? 4.742 -3.396 -16.312 1 94 309 ILE A N 1
ATOM 2350 C CA . ILE A 1 309 ? 3.859 -3.416 -17.469 1 94 309 ILE A CA 1
ATOM 2351 C C . ILE A 1 309 ? 2.416 -3.184 -17.031 1 94 309 ILE A C 1
ATOM 2353 O O . ILE A 1 309 ? 1.922 -3.861 -16.125 1 94 309 ILE A O 1
ATOM 2357 N N . GLN A 1 310 ? 1.807 -2.217 -17.594 1 87.12 310 GLN A N 1
ATOM 2358 C CA . GLN A 1 310 ? 0.423 -1.877 -17.281 1 87.12 310 GLN A CA 1
ATOM 2359 C C . GLN A 1 310 ? -0.321 -1.393 -18.516 1 87.12 310 GLN A C 1
ATOM 2361 O O . GLN A 1 310 ? 0.301 -0.988 -19.5 1 87.12 310 GLN A O 1
ATOM 2366 N N . ALA A 1 311 ? -1.635 -1.625 -18.453 1 77.06 311 ALA A N 1
ATOM 2367 C CA . ALA A 1 311 ? -2.439 -1.093 -19.547 1 77.06 311 ALA A CA 1
ATOM 2368 C C . ALA A 1 311 ? -2.908 0.328 -19.25 1 77.06 311 ALA A C 1
ATOM 2370 O O . ALA A 1 311 ? -3.135 0.679 -18.078 1 77.06 311 ALA A O 1
ATOM 2371 N N . ASN A 1 312 ? -2.889 1.258 -20.25 1 63.53 312 ASN A N 1
ATOM 2372 C CA . ASN A 1 312 ? -3.27 2.658 -20.125 1 63.53 312 ASN A CA 1
ATOM 2373 C C . ASN A 1 312 ? -4.785 2.832 -20.141 1 63.53 312 ASN A C 1
ATOM 2375 O O . ASN A 1 312 ? -5.289 3.957 -20.094 1 63.53 312 ASN A O 1
ATOM 2379 N N . GLY A 1 313 ? -5.613 1.897 -19.734 1 58 313 GLY A N 1
ATOM 2380 C CA . GLY A 1 313 ? -7.051 2.09 -19.688 1 58 313 GLY A CA 1
ATOM 2381 C C . GLY A 1 313 ? -7.699 2.098 -21.062 1 58 313 GLY A C 1
ATOM 2382 O O . GLY A 1 313 ? -8.922 2.211 -21.172 1 58 313 GLY A O 1
ATOM 2383 N N . LEU A 1 314 ? -6.969 2.455 -22.109 1 48.22 314 LEU A N 1
ATOM 2384 C CA . LEU A 1 314 ? -7.668 2.727 -23.359 1 48.22 314 LEU A CA 1
ATOM 2385 C C . LEU A 1 314 ? -8.273 1.449 -23.938 1 48.22 314 LEU A C 1
ATOM 2387 O O . LEU A 1 314 ? -7.812 0.946 -24.969 1 48.22 314 LEU A O 1
ATOM 2391 N N . GLY A 1 315 ? -8.961 0.731 -23.016 1 50.69 315 GLY A N 1
ATOM 2392 C CA . GLY A 1 315 ? -9.961 -0.176 -23.562 1 50.69 315 GLY A CA 1
ATOM 2393 C C . GLY A 1 315 ? -9.352 -1.382 -24.25 1 50.69 315 GLY A C 1
ATOM 2394 O O . GLY A 1 315 ? -9.93 -1.912 -25.203 1 50.69 315 GLY A O 1
ATOM 2395 N N . SER A 1 316 ? -8.227 -1.735 -23.922 1 55.72 316 SER A N 1
ATOM 2396 C CA . SER A 1 316 ? -7.707 -2.77 -24.812 1 55.72 316 SER A CA 1
ATOM 2397 C C . SER A 1 316 ? -8.375 -4.113 -24.547 1 55.72 316 SER A C 1
ATOM 2399 O O . SER A 1 316 ? -8.32 -4.629 -23.422 1 55.72 316 SER A O 1
ATOM 2401 N N . GLU A 1 317 ? -9.344 -4.441 -25.375 1 62.81 317 GLU A N 1
ATOM 2402 C CA . GLU A 1 317 ? -10.109 -5.684 -25.312 1 62.81 31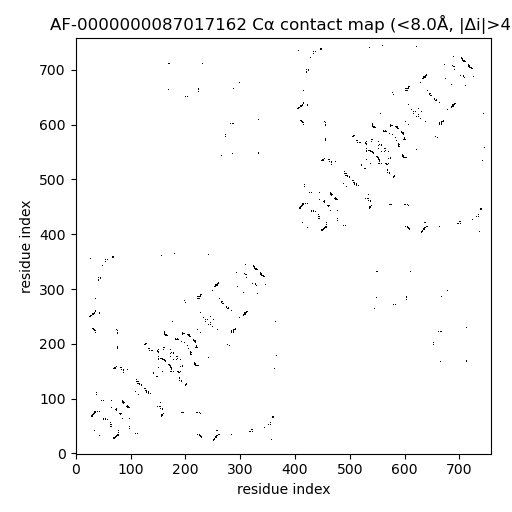7 GLU A CA 1
ATOM 2403 C C . GLU A 1 317 ? -9.344 -6.84 -25.938 1 62.81 317 GLU A C 1
ATOM 2405 O O . GLU A 1 317 ? -9.742 -8 -25.812 1 62.81 317 GLU A O 1
ATOM 2410 N N . ARG A 1 318 ? -8.133 -6.383 -26.578 1 74.56 318 ARG A N 1
ATOM 2411 C CA . ARG A 1 318 ? -7.422 -7.469 -27.25 1 74.56 318 ARG A CA 1
ATOM 2412 C C . ARG A 1 318 ? -5.973 -7.539 -26.797 1 74.56 318 ARG A C 1
ATOM 2414 O O . ARG A 1 318 ? -5.328 -6.508 -26.594 1 74.56 318 ARG A O 1
ATOM 2421 N N . MET A 1 319 ? -5.441 -8.742 -26.672 1 79.62 319 MET A N 1
ATOM 2422 C CA . MET A 1 319 ? -4.082 -9.023 -26.219 1 79.62 319 MET A CA 1
ATOM 2423 C C . MET A 1 319 ? -3.057 -8.305 -27.094 1 79.62 319 MET A C 1
ATOM 2425 O O . MET A 1 319 ? -2.098 -7.727 -26.578 1 79.62 319 MET A O 1
ATOM 2429 N N . GLU A 1 320 ? -3.221 -8.344 -28.391 1 80.94 320 GLU A N 1
ATOM 2430 C CA . GLU A 1 320 ? -2.289 -7.703 -29.312 1 80.94 320 GLU A CA 1
ATOM 2431 C C . GLU A 1 320 ? -2.236 -6.195 -29.078 1 80.94 320 GLU A C 1
ATOM 2433 O O . GLU A 1 320 ? -1.179 -5.574 -29.219 1 80.94 320 GLU A O 1
ATOM 2438 N N . GLU A 1 321 ? -3.275 -5.664 -28.719 1 85.31 321 GLU A N 1
ATOM 2439 C CA . GLU A 1 321 ? -3.348 -4.227 -28.453 1 85.31 321 GLU A CA 1
ATOM 2440 C C . GLU A 1 321 ? -2.549 -3.85 -27.219 1 85.31 321 GLU A C 1
ATOM 2442 O O . GLU A 1 321 ? -1.934 -2.783 -27.172 1 85.31 321 GLU A O 1
ATOM 2447 N N . VAL A 1 322 ? -2.545 -4.77 -26.312 1 87.06 322 VAL A N 1
ATOM 2448 C CA . VAL A 1 322 ? -1.815 -4.531 -25.078 1 87.06 322 VAL A CA 1
ATOM 2449 C C . VAL A 1 322 ? -0.324 -4.391 -25.375 1 87.06 322 VAL A C 1
ATOM 2451 O O . VAL A 1 322 ? 0.328 -3.463 -24.875 1 87.06 322 VAL A O 1
ATOM 2454 N N . LEU A 1 323 ? 0.21 -5.211 -26.234 1 91.94 323 LEU A N 1
ATOM 2455 C CA . LEU A 1 323 ? 1.64 -5.242 -26.516 1 91.94 323 LEU A CA 1
ATOM 2456 C C . LEU A 1 323 ? 2.049 -4.043 -27.359 1 91.94 323 LEU A C 1
ATOM 2458 O O . LEU A 1 323 ? 3.168 -3.541 -27.234 1 91.94 323 LEU A O 1
ATOM 2462 N N . ASN A 1 324 ? 1.14 -3.598 -28.141 1 91.75 324 ASN A N 1
ATOM 2463 C CA . ASN A 1 324 ? 1.455 -2.523 -29.078 1 91.75 324 ASN A CA 1
ATOM 2464 C C . ASN A 1 324 ? 1.22 -1.149 -28.453 1 91.75 324 ASN A C 1
ATOM 2466 O O . ASN A 1 324 ? 1.675 -0.135 -28.984 1 91.75 324 ASN A O 1
ATOM 2470 N N . GLU A 1 325 ? 0.602 -1.152 -27.375 1 89.62 325 GLU A N 1
ATOM 2471 C CA . GLU A 1 325 ? 0.375 0.12 -26.703 1 89.62 325 GLU A CA 1
ATOM 2472 C C . GLU A 1 325 ? 1.659 0.642 -26.062 1 89.62 325 GLU A C 1
ATOM 2474 O O . GLU A 1 325 ? 2.451 -0.135 -25.531 1 89.62 325 GLU A O 1
ATOM 2479 N N . ARG A 1 326 ? 1.716 1.993 -26.109 1 89.5 326 ARG A N 1
ATOM 2480 C CA . ARG A 1 326 ? 2.836 2.605 -25.406 1 89.5 326 ARG A CA 1
ATOM 2481 C C . ARG A 1 326 ? 2.752 2.334 -23.906 1 89.5 326 ARG A C 1
ATOM 2483 O O . ARG A 1 326 ? 1.669 2.385 -23.328 1 89.5 326 ARG A O 1
ATOM 2490 N N . ALA A 1 327 ? 3.906 2.043 -23.422 1 89.06 327 ALA A N 1
ATOM 2491 C CA . ALA A 1 327 ? 3.949 1.78 -21.984 1 89.06 327 ALA A CA 1
ATOM 2492 C C . ALA A 1 327 ? 3.674 3.051 -21.188 1 89.06 327 ALA A C 1
ATOM 2494 O O . ALA A 1 327 ? 3.859 4.16 -21.688 1 89.06 327 ALA A O 1
ATOM 2495 N N . VAL A 1 328 ? 3.148 2.83 -20.016 1 83.81 328 VAL A N 1
ATOM 2496 C CA . VAL A 1 328 ? 2.812 3.951 -19.141 1 83.81 328 VAL A CA 1
ATOM 2497 C C . VAL A 1 328 ? 3.631 3.871 -17.859 1 83.81 328 VAL A C 1
ATOM 2499 O O . VAL A 1 328 ? 3.816 2.785 -17.297 1 83.81 328 VAL A O 1
ATOM 2502 N N . GLU A 1 329 ? 4.145 4.984 -17.547 1 80 329 GLU A N 1
ATOM 2503 C CA . GLU A 1 329 ? 4.824 5.113 -16.266 1 80 329 GLU A CA 1
ATOM 2504 C C . GLU A 1 329 ? 3.957 5.855 -15.25 1 80 329 GLU A C 1
ATOM 2506 O O . GLU A 1 329 ? 3.307 6.848 -15.594 1 80 329 GLU A O 1
ATOM 2511 N N . SER A 1 330 ? 3.914 5.223 -14.07 1 74.25 330 SER A N 1
ATOM 2512 C CA . SER A 1 330 ? 3.174 5.898 -13.008 1 74.25 330 SER A CA 1
ATOM 2513 C C . SER A 1 330 ? 3.979 7.051 -12.422 1 74.25 330 SER A C 1
ATOM 2515 O O . SER A 1 330 ? 5.164 6.898 -12.125 1 74.25 330 SER A O 1
ATOM 2517 N N . LEU A 1 331 ? 3.279 8.156 -12.43 1 76.19 331 LEU A N 1
ATOM 2518 C CA . LEU A 1 331 ? 3.822 9.328 -11.742 1 76.19 331 LEU A CA 1
ATOM 2519 C C . LEU A 1 331 ? 3.195 9.484 -10.359 1 76.19 331 LEU A C 1
ATOM 2521 O O . LEU A 1 331 ? 2.191 8.844 -10.055 1 76.19 331 LEU A O 1
ATOM 2525 N N . PRO A 1 332 ? 3.906 10.289 -9.57 1 75.69 332 PRO A N 1
ATOM 2526 C CA . PRO A 1 332 ? 3.352 10.453 -8.227 1 75.69 332 PRO A CA 1
ATOM 2527 C C . PRO A 1 332 ? 1.894 10.906 -8.242 1 75.69 332 PRO A C 1
ATOM 2529 O O . PRO A 1 332 ? 1.502 11.711 -9.094 1 75.69 332 PRO A O 1
ATOM 2532 N N . PHE A 1 333 ? 1.082 10.328 -7.348 1 74.88 333 PHE A N 1
ATOM 2533 C CA . PHE A 1 333 ? -0.268 10.734 -6.969 1 74.88 333 PHE A CA 1
ATOM 2534 C C . PHE A 1 333 ? -1.219 10.617 -8.156 1 74.88 333 PHE A C 1
ATOM 2536 O O . PHE A 1 333 ? -1.988 11.531 -8.438 1 74.88 333 PHE A O 1
ATOM 2543 N N . GLY A 1 334 ? -1.044 9.547 -8.922 1 69.81 334 GLY A N 1
ATOM 2544 C CA . GLY A 1 334 ? -2.002 9.195 -9.961 1 69.81 334 GLY A CA 1
ATOM 2545 C C . GLY A 1 334 ? -1.622 9.734 -11.328 1 69.81 334 GLY A C 1
ATOM 2546 O O . GLY A 1 334 ? -2.326 9.492 -12.312 1 69.81 334 GLY A O 1
ATOM 2547 N N . GLY A 1 335 ? -0.559 10.43 -11.336 1 75.62 335 GLY A N 1
ATOM 2548 C CA . GLY A 1 335 ? -0.091 10.875 -12.641 1 75.62 335 GLY A CA 1
ATOM 2549 C C . GLY A 1 335 ? 0.419 9.742 -13.508 1 75.62 335 GLY A C 1
ATOM 2550 O O . GLY A 1 335 ? 0.812 8.688 -13 1 75.62 335 GLY A O 1
ATOM 2551 N N . LYS A 1 336 ? 0.208 9.93 -14.844 1 78.62 336 LYS A N 1
ATOM 2552 C CA . LYS A 1 336 ? 0.708 8.945 -15.797 1 78.62 336 LYS A CA 1
ATOM 2553 C C . LYS A 1 336 ? 1.489 9.617 -16.922 1 78.62 336 LYS A C 1
ATOM 2555 O O . LYS A 1 336 ? 1.185 10.742 -17.312 1 78.62 336 LYS A O 1
ATOM 2560 N N . ARG A 1 337 ? 2.502 8.953 -17.297 1 84.31 337 ARG A N 1
ATOM 2561 C CA . ARG A 1 337 ? 3.283 9.414 -18.438 1 84.31 337 ARG A CA 1
ATOM 2562 C C . ARG A 1 337 ? 3.459 8.297 -19.469 1 84.31 337 ARG A C 1
ATOM 2564 O O . ARG A 1 337 ? 3.857 7.184 -19.125 1 84.31 337 ARG A O 1
ATOM 2571 N N . LEU A 1 338 ? 3.16 8.617 -20.688 1 87.19 338 LEU A N 1
ATOM 2572 C CA . LEU A 1 338 ? 3.367 7.668 -21.766 1 87.19 338 LEU A CA 1
ATOM 2573 C C . LEU A 1 338 ? 4.84 7.586 -22.156 1 87.19 338 LEU A C 1
ATOM 2575 O O . LEU A 1 338 ? 5.504 8.617 -22.312 1 87.19 338 LEU A O 1
ATOM 2579 N N . LEU A 1 339 ? 5.23 6.406 -22.297 1 90.06 339 LEU A N 1
ATOM 2580 C CA . LEU A 1 339 ? 6.609 6.184 -22.703 1 90.06 339 LEU A CA 1
ATOM 2581 C C . LEU A 1 339 ? 6.707 6.055 -24.234 1 90.06 339 LEU A C 1
ATOM 2583 O O . LEU A 1 339 ? 5.688 5.969 -24.906 1 90.06 339 LEU A O 1
ATOM 2587 N N . THR A 1 340 ? 7.938 6.137 -24.688 1 91.06 340 THR A N 1
ATOM 2588 C CA . THR A 1 340 ? 8.164 5.969 -26.109 1 91.06 340 THR A CA 1
ATOM 2589 C C . THR A 1 340 ? 8.094 4.496 -26.5 1 91.06 340 THR A C 1
ATOM 2591 O O . THR A 1 340 ? 7.594 4.156 -27.578 1 91.06 340 THR A O 1
ATOM 2594 N N . GLU A 1 341 ? 8.5 3.693 -25.609 1 93.81 341 GLU A N 1
ATOM 2595 C CA . GLU A 1 341 ? 8.484 2.256 -25.875 1 93.81 341 GLU A CA 1
ATOM 2596 C C . GLU A 1 341 ? 7.098 1.667 -25.641 1 93.81 341 GLU A C 1
ATOM 2598 O O . GLU A 1 341 ? 6.355 2.137 -24.781 1 93.81 341 GLU A O 1
ATOM 2603 N N . THR A 1 342 ? 6.836 0.653 -26.438 1 94.12 342 THR A N 1
ATOM 2604 C CA . THR A 1 342 ? 5.613 -0.109 -26.203 1 94.12 342 THR A CA 1
ATOM 2605 C C . THR A 1 342 ? 5.809 -1.138 -25.094 1 94.12 342 THR A C 1
ATOM 2607 O O . THR A 1 342 ? 6.941 -1.424 -24.703 1 94.12 342 THR A O 1
ATOM 2610 N N . ASN A 1 343 ? 4.688 -1.68 -24.625 1 94.06 343 ASN A N 1
ATOM 2611 C CA . ASN A 1 343 ? 4.766 -2.748 -23.641 1 94.06 343 ASN A CA 1
ATOM 2612 C C . ASN A 1 343 ? 5.559 -3.941 -24.172 1 94.06 343 ASN A C 1
ATOM 2614 O O . ASN A 1 343 ? 6.352 -4.535 -23.438 1 94.06 343 ASN A O 1
ATOM 2618 N N . GLY A 1 344 ? 5.332 -4.285 -25.438 1 95.88 344 GLY A N 1
ATOM 2619 C CA . GLY A 1 344 ? 6.09 -5.359 -26.047 1 95.88 344 GLY A CA 1
ATOM 2620 C C . GLY A 1 344 ? 7.586 -5.105 -26.062 1 95.88 344 GLY A C 1
ATOM 2621 O O . GLY A 1 344 ? 8.375 -5.984 -25.719 1 95.88 344 GLY A O 1
ATOM 2622 N N . GLN A 1 345 ? 7.984 -3.887 -26.422 1 96.12 345 GLN A N 1
ATOM 2623 C CA . GLN A 1 345 ? 9.391 -3.512 -26.484 1 96.12 345 GLN A CA 1
ATOM 2624 C C . GLN A 1 345 ? 10.031 -3.531 -25.094 1 96.12 345 GLN A C 1
ATOM 2626 O O . GLN A 1 345 ? 11.195 -3.908 -24.938 1 96.12 345 GLN A O 1
ATOM 2631 N N . ARG A 1 346 ? 9.297 -3.141 -24.141 1 95.69 346 ARG A N 1
ATOM 2632 C CA . ARG A 1 346 ? 9.797 -3.156 -22.766 1 95.69 346 ARG A CA 1
ATOM 2633 C C . ARG A 1 346 ? 10.078 -4.582 -22.297 1 95.69 346 ARG A C 1
ATOM 2635 O O . ARG A 1 346 ? 11.094 -4.836 -21.641 1 95.69 346 ARG A O 1
ATOM 2642 N N . ILE A 1 347 ? 9.18 -5.441 -22.656 1 97.31 347 ILE A N 1
ATOM 2643 C CA . ILE A 1 347 ? 9.359 -6.844 -22.297 1 97.31 347 ILE A CA 1
ATOM 2644 C C . ILE A 1 347 ? 10.586 -7.402 -23.016 1 97.31 347 ILE A C 1
ATOM 2646 O O . ILE A 1 347 ? 11.391 -8.125 -22.422 1 97.31 347 ILE A O 1
ATOM 2650 N N . GLU A 1 348 ? 10.781 -7.043 -24.25 1 97.12 348 GLU A N 1
ATOM 2651 C CA . GLU A 1 348 ? 11.945 -7.488 -25.016 1 97.12 348 GLU A CA 1
ATOM 2652 C C . GLU A 1 348 ? 13.242 -7.008 -24.375 1 97.12 348 GLU A C 1
ATOM 2654 O O . GLU A 1 348 ? 14.211 -7.77 -24.281 1 97.12 348 GLU A O 1
ATOM 2659 N N . GLY A 1 349 ? 13.234 -5.715 -23.984 1 95.44 349 GLY A N 1
ATOM 2660 C CA . GLY A 1 349 ? 14.391 -5.18 -23.281 1 95.44 349 GLY A CA 1
ATOM 2661 C C . GLY A 1 349 ? 14.695 -5.902 -21.984 1 95.44 349 GLY A C 1
ATOM 2662 O O . GLY A 1 349 ? 15.859 -6.18 -21.688 1 95.44 349 GLY A O 1
ATOM 2663 N N . PHE A 1 350 ? 13.719 -6.246 -21.328 1 96.94 350 PHE A N 1
ATOM 2664 C CA . PHE A 1 350 ? 13.867 -6.961 -20.062 1 96.94 350 PHE A CA 1
ATOM 2665 C C . PHE A 1 350 ? 14.438 -8.359 -20.297 1 96.94 350 PHE A C 1
ATOM 2667 O O . PHE A 1 350 ? 15.312 -8.812 -19.547 1 96.94 350 PHE A O 1
ATOM 2674 N N . VAL A 1 351 ? 13.93 -9.039 -21.312 1 97.56 351 VAL A N 1
ATOM 2675 C CA . VAL A 1 351 ? 14.336 -10.406 -21.625 1 97.56 351 VAL A CA 1
ATOM 2676 C C . VAL A 1 351 ? 15.828 -10.445 -21.953 1 97.56 351 VAL A C 1
ATOM 2678 O O . VAL A 1 351 ? 16.516 -11.398 -21.609 1 97.56 351 VAL A O 1
ATOM 2681 N N . GLN A 1 352 ? 16.328 -9.398 -22.578 1 94.75 352 GLN A N 1
ATOM 2682 C CA . GLN A 1 352 ? 17.75 -9.328 -22.891 1 94.75 352 GLN A CA 1
ATOM 2683 C C . GLN A 1 352 ? 18.594 -9.422 -21.625 1 94.75 352 GLN A C 1
ATOM 2685 O O . GLN A 1 352 ? 19.594 -10.133 -21.594 1 94.75 352 GLN A O 1
ATOM 2690 N N . ARG A 1 353 ? 18.125 -8.797 -20.609 1 92.5 353 ARG A N 1
ATOM 2691 C CA . ARG A 1 353 ? 18.828 -8.812 -19.328 1 92.5 353 ARG A CA 1
ATOM 2692 C C . ARG A 1 353 ? 18.562 -10.117 -18.578 1 92.5 353 ARG A C 1
ATOM 2694 O O . ARG A 1 353 ? 19.453 -10.648 -17.922 1 92.5 353 ARG A O 1
ATOM 2701 N N . LEU A 1 354 ? 17.406 -10.594 -18.75 1 94.94 354 LEU A N 1
ATOM 2702 C CA . LEU A 1 354 ? 16.953 -11.797 -18.047 1 94.94 354 LEU A CA 1
ATOM 2703 C C . LEU A 1 354 ? 17.781 -13.008 -18.484 1 94.94 354 LEU A C 1
ATOM 2705 O O . LEU A 1 354 ? 18.281 -13.758 -17.641 1 94.94 354 LEU A O 1
ATOM 2709 N N . VAL A 1 355 ? 17.984 -13.164 -19.797 1 92.94 355 VAL A N 1
ATOM 2710 C CA . VAL A 1 355 ? 18.578 -14.391 -20.328 1 92.94 355 VAL A CA 1
ATOM 2711 C C . VAL A 1 355 ? 20.094 -14.312 -20.219 1 92.94 355 VAL A C 1
ATOM 2713 O O . VAL A 1 355 ? 20.781 -15.336 -20.281 1 92.94 355 VAL A O 1
ATOM 2716 N N . ALA A 1 356 ? 20.625 -13.086 -20.047 1 87.25 356 ALA A N 1
ATOM 2717 C CA . ALA A 1 356 ? 22.062 -12.914 -19.906 1 87.25 356 ALA A CA 1
ATOM 2718 C C . ALA A 1 356 ? 22.578 -13.625 -18.656 1 87.25 356 ALA A C 1
ATOM 2720 O O . ALA A 1 356 ? 23.734 -14.062 -18.609 1 87.25 356 ALA A O 1
ATOM 2721 N N . SER A 1 357 ? 21.719 -13.82 -17.719 1 82.88 357 SER A N 1
ATOM 2722 C CA . SER A 1 357 ? 22.109 -14.438 -16.453 1 82.88 357 SER A CA 1
ATOM 2723 C C . SER A 1 357 ? 21.938 -15.953 -16.5 1 82.88 357 SER A C 1
ATOM 2725 O O . SER A 1 357 ? 22.375 -16.656 -15.578 1 82.88 357 SER A O 1
ATOM 2727 N N . GLY A 1 358 ? 21.344 -16.531 -17.484 1 81.81 358 GLY A N 1
ATOM 2728 C CA . GLY A 1 358 ? 21.188 -17.969 -17.641 1 81.81 358 GLY A CA 1
ATOM 2729 C C . GLY A 1 358 ? 20 -18.531 -16.859 1 81.81 358 GLY A C 1
ATOM 2730 O O . GLY A 1 358 ? 19.25 -17.781 -16.234 1 81.81 358 GLY A O 1
ATOM 2731 N N . LYS A 1 359 ? 19.812 -19.812 -16.938 1 82.06 359 LYS A N 1
ATOM 2732 C CA . LYS A 1 359 ? 18.703 -20.5 -16.281 1 82.06 359 LYS A CA 1
ATOM 2733 C C . LYS A 1 359 ? 18.922 -20.578 -14.781 1 82.06 359 LYS A C 1
ATOM 2735 O O . LYS A 1 359 ? 20.047 -20.484 -14.297 1 82.06 359 LYS A O 1
ATOM 2740 N N . THR A 1 360 ? 17.766 -20.672 -14.062 1 82.19 360 THR A N 1
ATOM 2741 C CA . THR A 1 360 ? 17.812 -20.766 -12.609 1 82.19 360 THR A CA 1
ATOM 2742 C C . THR A 1 360 ? 17.281 -22.125 -12.141 1 82.19 360 THR A C 1
ATOM 2744 O O . THR A 1 360 ? 16.609 -22.828 -12.906 1 82.19 360 THR A O 1
ATOM 2747 N N . SER A 1 361 ? 17.812 -22.547 -10.977 1 73.69 361 SER A N 1
ATOM 2748 C CA . SER A 1 361 ? 17.344 -23.781 -10.352 1 73.69 361 SER A CA 1
ATOM 2749 C C . SER A 1 361 ? 16.594 -23.5 -9.055 1 73.69 361 SER A C 1
ATOM 2751 O O . SER A 1 361 ? 16.625 -22.375 -8.547 1 73.69 361 SER A O 1
ATOM 2753 N N . LEU A 1 362 ? 15.789 -24.531 -8.602 1 68.31 362 LEU A N 1
ATOM 2754 C CA . LEU A 1 362 ? 15.141 -24.438 -7.301 1 68.31 362 LEU A CA 1
ATOM 2755 C C . LEU A 1 362 ? 16.172 -24.281 -6.188 1 68.31 362 LEU A C 1
ATOM 2757 O O . LEU A 1 362 ? 17.234 -24.906 -6.23 1 68.31 362 LEU A O 1
ATOM 2761 N N . PRO A 1 363 ? 15.758 -23.375 -5.242 1 66.75 363 PRO A N 1
ATOM 2762 C CA . PRO A 1 363 ? 16.641 -23.359 -4.074 1 66.75 363 PRO A CA 1
ATOM 2763 C C . PRO A 1 363 ? 16.703 -24.719 -3.367 1 66.75 363 PRO A C 1
ATOM 2765 O O . PRO A 1 363 ? 15.75 -25.484 -3.428 1 66.75 363 PRO A O 1
ATOM 2768 N N . PRO A 1 364 ? 17.938 -25.094 -2.854 1 55.53 364 PRO A N 1
ATOM 2769 C CA . PRO A 1 364 ? 18.094 -26.406 -2.215 1 55.53 364 PRO A CA 1
ATOM 2770 C C . PRO A 1 364 ? 17.125 -26.609 -1.052 1 55.53 364 PRO A C 1
ATOM 2772 O O . PRO A 1 364 ? 16.781 -25.656 -0.353 1 55.53 364 PRO A O 1
ATOM 2775 N N . SER A 1 365 ? 16.328 -27.703 -1.118 1 56.09 365 SER A N 1
ATOM 2776 C CA . SER A 1 365 ? 15.477 -28.078 0.002 1 56.09 365 SER A CA 1
ATOM 2777 C C . SER A 1 365 ? 16.297 -28.375 1.253 1 56.09 365 SER A C 1
ATOM 2779 O O . SER A 1 365 ? 17.422 -28.859 1.161 1 56.09 365 SER A O 1
ATOM 2781 N N . PRO A 1 366 ? 16.016 -27.891 2.469 1 46.22 366 PRO A N 1
ATOM 2782 C CA . PRO A 1 366 ? 16.781 -28.266 3.66 1 46.22 366 PRO A CA 1
ATOM 2783 C C . PRO A 1 366 ? 16.938 -29.766 3.822 1 46.22 366 PRO A C 1
ATOM 2785 O O 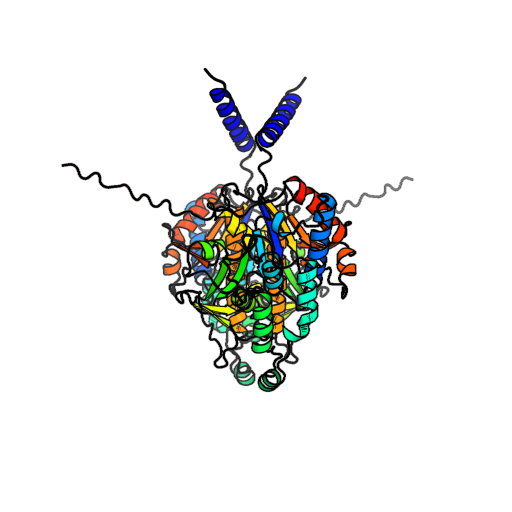. PRO A 1 366 ? 15.945 -30.5 3.779 1 46.22 366 PRO A O 1
ATOM 2788 N N . CYS A 1 367 ? 17.922 -30.484 3.322 1 30.78 367 CYS A N 1
ATOM 2789 C CA . CYS A 1 367 ? 18.172 -31.859 3.746 1 30.78 367 CYS A CA 1
ATOM 2790 C C . CYS A 1 367 ? 18.391 -31.938 5.254 1 30.78 367 CYS A C 1
ATOM 2792 O O . CYS A 1 367 ? 19.172 -31.156 5.812 1 30.78 367 CYS A O 1
ATOM 2794 N N . LYS A 1 368 ? 17.531 -32.625 6.062 1 36.81 368 LYS A N 1
ATOM 2795 C CA . LYS A 1 368 ? 17.844 -33.031 7.43 1 36.81 368 LYS A CA 1
ATOM 2796 C C . LYS A 1 368 ? 19.156 -33.812 7.488 1 36.81 368 LYS A C 1
ATOM 2798 O O . LYS A 1 368 ? 19.312 -34.844 6.863 1 36.81 368 LYS A O 1
ATOM 2803 N N . GLU A 1 369 ? 20.359 -33.219 7.633 1 32.19 369 GLU A N 1
ATOM 2804 C CA . GLU A 1 369 ? 21.484 -34.031 8.109 1 32.19 369 GLU A CA 1
ATOM 2805 C C . GLU A 1 369 ? 21.078 -34.875 9.328 1 32.19 369 GLU A C 1
ATOM 2807 O O . GLU A 1 369 ? 20.641 -34.312 10.344 1 32.19 369 GLU A O 1
ATOM 2812 N N . SER A 1 370 ? 20.578 -36.125 9.203 1 29.2 370 SER A N 1
ATOM 2813 C CA . SER A 1 370 ? 20.5 -37.094 10.281 1 29.2 370 SER A CA 1
ATOM 2814 C C . SER A 1 370 ? 21.859 -37.344 10.914 1 29.2 370 SER A C 1
ATOM 2816 O O . SER A 1 370 ? 22.75 -37.906 10.289 1 29.2 370 SER A O 1
ATOM 2818 N N . ALA A 1 371 ? 22.406 -36.469 11.766 1 33.5 371 ALA A N 1
ATOM 2819 C CA . ALA A 1 371 ? 23.531 -36.688 12.664 1 33.5 371 ALA A CA 1
ATOM 2820 C C . ALA A 1 371 ? 23.312 -37.969 13.484 1 33.5 371 ALA A C 1
ATOM 2822 O O . ALA A 1 371 ? 22.734 -37.906 14.578 1 33.5 371 ALA A O 1
ATOM 2823 N N . VAL A 1 372 ? 22.875 -39.156 12.961 1 32.88 372 VAL A N 1
ATOM 2824 C CA . VAL A 1 372 ? 22.953 -40.375 13.758 1 32.88 372 VAL A CA 1
ATOM 2825 C C . VAL A 1 372 ? 24.422 -40.688 14.039 1 32.88 372 VAL A C 1
ATOM 2827 O O . VAL A 1 372 ? 25.188 -41.031 13.117 1 32.88 372 VAL A O 1
ATOM 2830 N N . SER A 1 373 ? 25.078 -39.938 14.977 1 31.2 373 SER A N 1
ATOM 2831 C CA . SER A 1 373 ? 26.359 -40.406 15.508 1 31.2 373 SER A CA 1
ATOM 2832 C C . SER A 1 373 ? 26.219 -41.75 16.172 1 31.2 373 SER A C 1
ATOM 2834 O O . SER A 1 373 ? 25.328 -41.969 17 1 31.2 373 SER A O 1
ATOM 2836 N N . PRO A 1 374 ? 26.734 -42.812 15.664 1 29.55 374 PRO A N 1
ATOM 2837 C CA . PRO A 1 374 ? 26.766 -44.125 16.281 1 29.55 374 PRO A CA 1
ATOM 2838 C C . PRO A 1 374 ? 27.484 -44.156 17.625 1 29.55 374 PRO A C 1
ATOM 2840 O O . PRO A 1 374 ? 28.531 -43.531 17.766 1 29.55 374 PRO A O 1
ATOM 2843 N N . LEU A 1 375 ? 26.797 -44.125 18.797 1 29.7 375 LEU A N 1
ATOM 2844 C CA . LEU A 1 375 ? 27.328 -44.406 20.125 1 29.7 375 LEU A CA 1
ATOM 2845 C C . LEU A 1 375 ? 28.219 -45.625 20.094 1 29.7 375 LEU A C 1
ATOM 2847 O O . LEU A 1 375 ? 27.812 -46.688 19.641 1 29.7 375 LEU A O 1
ATOM 2851 N N . ALA A 1 376 ? 29.516 -45.469 19.969 1 27.11 376 ALA A N 1
ATOM 2852 C CA . ALA A 1 376 ? 30.547 -46.5 20.141 1 27.11 376 ALA A CA 1
ATOM 2853 C C . ALA A 1 376 ? 30.359 -47.25 21.469 1 27.11 376 ALA A C 1
ATOM 2855 O O . ALA A 1 376 ? 30.125 -46.625 22.5 1 27.11 376 ALA A O 1
ATOM 2856 N N . ASN A 1 377 ? 29.828 -48.469 21.516 1 28.92 377 ASN A N 1
ATOM 2857 C CA . ASN A 1 377 ? 29.797 -49.5 22.547 1 28.92 377 ASN A CA 1
ATOM 2858 C C . ASN A 1 377 ? 31.172 -49.688 23.172 1 28.92 377 ASN A C 1
ATOM 2860 O O . ASN A 1 377 ? 32.094 -50.219 22.531 1 28.92 377 ASN A O 1
ATOM 2864 N N . SER A 1 378 ? 31.828 -48.688 23.812 1 23.39 378 SER A N 1
ATOM 2865 C CA . SER A 1 378 ? 33 -49.031 24.609 1 23.39 378 SER A CA 1
ATOM 2866 C C . SER A 1 378 ? 32.656 -50.094 25.656 1 23.39 378 SER A C 1
ATOM 2868 O O . SER A 1 378 ? 31.797 -49.875 26.5 1 23.39 378 SER A O 1
ATOM 2870 N N . ARG A 1 379 ? 33.031 -51.375 25.281 1 21.5 379 ARG A N 1
ATOM 2871 C CA . ARG A 1 379 ? 33.531 -52.406 26.156 1 21.5 379 ARG A CA 1
ATOM 2872 C C . ARG A 1 379 ? 34.875 -52 26.781 1 21.5 379 ARG A C 1
ATOM 2874 O O . ARG A 1 379 ? 35.688 -51.344 26.141 1 21.5 379 ARG A O 1
ATOM 2881 N N . MET B 1 1 ? 54.281 -7.297 5.047 1 23.78 1 MET B N 1
ATOM 2882 C CA . MET B 1 1 ? 53.5 -6.082 5.199 1 23.78 1 MET B CA 1
ATOM 2883 C C . MET B 1 1 ? 52.438 -5.98 4.105 1 23.78 1 MET B C 1
ATOM 2885 O O . MET B 1 1 ? 52.688 -5.449 3.027 1 23.78 1 MET B O 1
ATOM 2889 N N . THR B 1 2 ? 51.531 -6.883 3.904 1 21.91 2 THR B N 1
ATOM 2890 C CA . THR B 1 2 ? 50.969 -7.477 2.697 1 21.91 2 THR B CA 1
ATOM 2891 C C . THR B 1 2 ? 49.781 -6.652 2.195 1 21.91 2 THR B C 1
ATOM 2893 O O . THR B 1 2 ? 49.219 -5.875 2.951 1 21.91 2 THR B O 1
ATOM 2896 N N . LYS B 1 3 ? 49.312 -6.996 0.899 1 24.84 3 LYS B N 1
ATOM 2897 C CA . LYS B 1 3 ? 48.312 -6.383 0.022 1 24.84 3 LYS B CA 1
ATOM 2898 C C . LYS B 1 3 ? 47 -6.164 0.756 1 24.84 3 LYS B C 1
ATOM 2900 O O . LYS B 1 3 ? 46.062 -5.605 0.193 1 24.84 3 LYS B O 1
ATOM 2905 N N . ILE B 1 4 ? 46.75 -6.82 1.793 1 27.38 4 ILE B N 1
ATOM 2906 C CA . ILE B 1 4 ? 45.531 -6.797 2.621 1 27.38 4 ILE B CA 1
ATOM 2907 C C . ILE B 1 4 ? 45.469 -5.469 3.375 1 27.38 4 ILE B C 1
ATOM 2909 O O . ILE B 1 4 ? 44.375 -4.957 3.623 1 27.38 4 ILE B O 1
ATOM 2913 N N . GLU B 1 5 ? 46.594 -4.918 3.77 1 30.62 5 GLU B N 1
ATOM 2914 C CA . GLU B 1 5 ? 46.688 -3.717 4.59 1 30.62 5 GLU B CA 1
ATOM 2915 C C . GLU B 1 5 ? 46.312 -2.473 3.801 1 30.62 5 GLU B C 1
ATOM 2917 O O . GLU B 1 5 ? 45.688 -1.557 4.344 1 30.62 5 GLU B O 1
ATOM 2922 N N . TRP B 1 6 ? 46.594 -2.463 2.527 1 30.64 6 TRP B N 1
ATOM 2923 C CA . TRP B 1 6 ? 46.344 -1.278 1.71 1 30.64 6 TRP B CA 1
ATOM 2924 C C . TRP B 1 6 ? 44.875 -1.144 1.366 1 30.64 6 TRP B C 1
ATOM 2926 O O . TRP B 1 6 ? 44.344 -0.039 1.375 1 30.64 6 TRP B O 1
ATOM 2936 N N . THR B 1 7 ? 44.219 -2.279 1.113 1 30.84 7 THR B N 1
ATOM 2937 C CA . THR B 1 7 ? 42.844 -2.234 0.695 1 30.84 7 THR B CA 1
ATOM 2938 C C . THR B 1 7 ? 41.938 -1.784 1.848 1 30.84 7 THR B C 1
ATOM 2940 O O . THR B 1 7 ? 40.875 -1.175 1.625 1 30.84 7 THR B O 1
ATOM 2943 N N . ASN B 1 8 ? 42.344 -1.991 3.09 1 34.09 8 ASN B N 1
ATOM 2944 C CA . ASN B 1 8 ? 41.594 -1.556 4.273 1 34.09 8 ASN B CA 1
ATOM 2945 C C . ASN B 1 8 ? 41.625 -0.037 4.418 1 34.09 8 ASN B C 1
ATOM 2947 O O . ASN B 1 8 ? 40.656 0.559 4.895 1 34.09 8 ASN B O 1
ATOM 2951 N N . ASN B 1 9 ? 42.75 0.548 3.965 1 35.75 9 ASN B N 1
ATOM 2952 C CA . ASN B 1 9 ? 42.906 1.975 4.242 1 35.75 9 ASN B CA 1
ATOM 2953 C C . ASN B 1 9 ? 42.125 2.818 3.236 1 35.75 9 ASN B C 1
ATOM 2955 O O . ASN B 1 9 ? 41.719 3.939 3.545 1 35.75 9 ASN B O 1
ATOM 2959 N N . ILE B 1 10 ? 42.062 2.281 1.987 1 32.75 10 ILE B N 1
ATOM 2960 C CA . ILE B 1 10 ? 41.344 3.088 0.994 1 32.75 10 ILE B CA 1
ATOM 2961 C C . ILE B 1 10 ? 39.844 3.029 1.247 1 32.75 10 ILE B C 1
ATOM 2963 O O . ILE B 1 10 ? 39.156 4.043 1.13 1 32.75 10 ILE B O 1
ATOM 2967 N N . PHE B 1 11 ? 39.344 1.817 1.68 1 34.81 11 PHE B N 1
ATOM 2968 C CA . PHE B 1 11 ? 37.906 1.74 1.99 1 34.81 11 PHE B CA 1
ATOM 2969 C C . PHE B 1 11 ? 37.562 2.635 3.176 1 34.81 11 PHE B C 1
ATOM 2971 O O . PHE B 1 11 ? 36.5 3.25 3.205 1 34.81 11 PHE B O 1
ATOM 2978 N N . THR B 1 12 ? 38.5 2.789 4.102 1 36.91 12 THR B N 1
ATOM 2979 C CA . THR B 1 12 ? 38.25 3.676 5.23 1 36.91 12 THR B CA 1
ATOM 2980 C C . THR B 1 12 ? 38.219 5.137 4.785 1 36.91 12 THR B C 1
ATOM 2982 O O . THR B 1 12 ? 37.438 5.934 5.262 1 36.91 12 THR B O 1
ATOM 2985 N N . LYS B 1 13 ? 39.125 5.562 3.846 1 35.69 13 LYS B N 1
ATOM 2986 C CA . LYS B 1 13 ? 39.188 6.98 3.494 1 35.69 13 LYS B CA 1
ATOM 2987 C C . LYS B 1 13 ? 38.062 7.363 2.543 1 35.69 13 LYS B C 1
ATOM 2989 O O . LYS B 1 13 ? 37.5 8.461 2.635 1 35.69 13 LYS B O 1
ATOM 2994 N N . LEU B 1 14 ? 37.75 6.547 1.51 1 33.69 14 LEU B N 1
ATOM 2995 C CA . LEU B 1 14 ? 36.562 6.812 0.669 1 33.69 14 LEU B CA 1
ATOM 2996 C C . LEU B 1 14 ? 35.281 6.715 1.478 1 33.69 14 LEU B C 1
ATOM 2998 O O . LEU B 1 14 ? 34.375 7.508 1.276 1 33.69 14 LEU B O 1
ATOM 3002 N N . GLU B 1 15 ? 35.125 5.75 2.396 1 36.62 15 GLU B N 1
ATOM 3003 C CA . GLU B 1 15 ? 34.062 5.805 3.412 1 36.62 15 GLU B CA 1
ATOM 3004 C C . GLU B 1 15 ? 34.156 7.094 4.227 1 36.62 15 GLU B C 1
ATOM 3006 O O . GLU B 1 15 ? 33.125 7.738 4.496 1 36.62 15 GLU B O 1
ATOM 3011 N N . GLN B 1 16 ? 35.344 7.434 4.539 1 36.06 16 GLN B N 1
ATOM 3012 C CA . GLN B 1 16 ? 35.5 8.688 5.27 1 36.06 16 GLN B CA 1
ATOM 3013 C C . GLN B 1 16 ? 35.281 9.891 4.359 1 36.06 16 GLN B C 1
ATOM 3015 O O . GLN B 1 16 ? 34.688 10.891 4.789 1 36.06 16 GLN B O 1
ATOM 3020 N N . LYS B 1 17 ? 35.844 9.977 3.131 1 35.28 17 LYS B N 1
ATOM 3021 C CA . LYS B 1 17 ? 35.562 11.094 2.236 1 35.28 17 LYS B CA 1
ATOM 3022 C C . LYS B 1 17 ? 34.094 11.094 1.785 1 35.28 17 LYS B C 1
ATOM 3024 O O . LYS B 1 17 ? 33.469 12.148 1.679 1 35.28 17 LYS B O 1
ATOM 3029 N N . TRP B 1 18 ? 33.469 9.914 1.3 1 36.12 18 TRP B N 1
ATOM 3030 C CA . TRP B 1 18 ? 32.031 9.836 1.209 1 36.12 18 TRP B CA 1
ATOM 3031 C C . TRP B 1 18 ? 31.375 10.234 2.531 1 36.12 18 TRP B C 1
ATOM 3033 O O . TRP B 1 18 ? 30.406 11 2.549 1 36.12 18 TRP B O 1
ATOM 3043 N N . LEU B 1 19 ? 31.891 9.797 3.568 1 36.16 19 LEU B N 1
ATOM 3044 C CA . LEU B 1 19 ? 31.531 10.344 4.871 1 36.16 19 LEU B CA 1
ATOM 3045 C C . LEU B 1 19 ? 31.953 11.805 4.98 1 36.16 19 LEU B C 1
ATOM 3047 O O . LEU B 1 19 ? 31.266 12.609 5.609 1 36.16 19 LEU B O 1
ATOM 3051 N N . SER B 1 20 ? 33.125 12.141 4.617 1 37.69 20 SER B N 1
ATOM 3052 C CA . SER B 1 20 ? 33.625 13.492 4.82 1 37.69 20 SER B CA 1
ATOM 3053 C C . SER B 1 20 ? 32.938 14.484 3.9 1 37.69 20 SER B C 1
ATOM 3055 O O . SER B 1 20 ? 32.719 15.641 4.281 1 37.69 20 SER B O 1
ATOM 3057 N N . HIS B 1 21 ? 33 14.266 2.553 1 36.53 21 HIS B N 1
ATOM 3058 C CA . HIS B 1 21 ? 32.188 15.195 1.775 1 36.53 21 HIS B CA 1
ATOM 3059 C C . HIS B 1 21 ? 30.719 15.023 2.076 1 36.53 21 HIS B C 1
ATOM 3061 O O . HIS B 1 21 ? 29.859 15.641 1.425 1 36.53 21 HIS B O 1
ATOM 3067 N N . CYS B 1 22 ? 30.25 13.938 2.545 1 39.19 22 CYS B N 1
ATOM 3068 C CA . CYS B 1 22 ? 28.953 14 3.227 1 39.19 22 CYS B CA 1
ATOM 3069 C C . CYS B 1 22 ? 28.875 15.242 4.105 1 39.19 22 CYS B C 1
ATOM 3071 O O . CYS B 1 22 ? 29.297 15.227 5.258 1 39.19 22 CYS B O 1
ATOM 3073 N N . GLU B 1 23 ? 29.359 16.266 3.75 1 40.03 23 GLU B N 1
ATOM 3074 C CA . GLU B 1 23 ? 28.844 17.469 4.402 1 40.03 23 GLU B CA 1
ATOM 3075 C C . GLU B 1 23 ? 27.531 17.172 5.117 1 40.03 23 GLU B C 1
ATOM 3077 O O . GLU B 1 23 ? 26.672 16.453 4.594 1 40.03 23 GLU B O 1
ATOM 3082 N N . THR B 1 24 ? 27.531 17.047 6.355 1 49.97 24 THR B N 1
ATOM 3083 C CA . THR B 1 24 ? 26.391 16.906 7.262 1 49.97 24 THR B CA 1
ATOM 3084 C C . THR B 1 24 ? 25.125 17.5 6.641 1 49.97 24 THR B C 1
ATOM 3086 O O . THR B 1 24 ? 24.812 18.672 6.852 1 49.97 24 THR B O 1
ATOM 3089 N N . THR B 1 25 ? 25.031 17.266 5.363 1 60.16 25 THR B N 1
ATOM 3090 C CA . THR B 1 25 ? 23.844 17.844 4.75 1 60.16 25 THR B CA 1
ATOM 3091 C C . THR B 1 25 ? 22.609 17.594 5.617 1 60.16 25 THR B C 1
ATOM 3093 O O . THR B 1 25 ? 22.453 16.516 6.195 1 60.16 25 THR B O 1
ATOM 3096 N N . LYS B 1 26 ? 22.078 18.688 6.043 1 82.94 26 LYS B N 1
ATOM 3097 C CA . LYS B 1 26 ? 20.859 18.719 6.848 1 82.94 26 LYS B CA 1
ATOM 3098 C C . LYS B 1 26 ? 19.766 17.859 6.227 1 82.94 26 LYS B C 1
ATOM 3100 O O . LYS B 1 26 ? 19.406 18.047 5.062 1 82.94 26 LYS B O 1
ATOM 3105 N N . LYS B 1 27 ? 19.422 16.797 6.895 1 93.31 27 LYS B N 1
ATOM 3106 C CA . LYS B 1 27 ? 18.375 15.891 6.434 1 93.31 27 LYS B CA 1
ATOM 3107 C C . LYS B 1 27 ? 17.016 16.578 6.438 1 93.31 27 LYS B C 1
ATOM 3109 O O . LYS B 1 27 ? 16.734 17.422 7.297 1 93.31 27 LYS B O 1
ATOM 3114 N N . VAL B 1 28 ? 16.297 16.312 5.441 1 96.31 28 VAL B N 1
ATOM 3115 C CA . VAL B 1 28 ? 14.906 16.734 5.43 1 96.31 28 VAL B CA 1
ATOM 3116 C C . VAL B 1 28 ? 14.102 15.891 6.414 1 96.31 28 VAL B C 1
ATOM 3118 O O . VAL B 1 28 ? 14.18 14.656 6.395 1 96.31 28 VAL B O 1
ATOM 3121 N N . ARG B 1 29 ? 13.383 16.578 7.27 1 97.81 29 ARG B N 1
ATOM 3122 C CA . ARG B 1 29 ? 12.672 15.914 8.359 1 97.81 29 ARG B CA 1
ATOM 3123 C C . ARG B 1 29 ? 11.18 15.836 8.07 1 97.81 29 ARG B C 1
ATOM 3125 O O . ARG B 1 29 ? 10.523 16.859 7.883 1 97.81 29 ARG B O 1
ATOM 3132 N N . ILE B 1 30 ? 10.586 14.539 8.125 1 98.44 30 ILE B N 1
ATOM 3133 C CA . ILE B 1 30 ? 9.195 14.305 7.758 1 98.44 30 ILE B CA 1
ATOM 3134 C C . ILE B 1 30 ? 8.438 13.75 8.961 1 98.44 30 ILE B C 1
ATOM 3136 O O . ILE B 1 30 ? 8.891 12.805 9.609 1 98.44 30 ILE B O 1
ATOM 3140 N N . LEU B 1 31 ? 7.32 14.398 9.281 1 98.81 31 LEU B N 1
ATOM 3141 C CA . LEU B 1 31 ? 6.352 13.859 10.234 1 98.81 31 LEU B CA 1
ATOM 3142 C C . LEU B 1 31 ? 5.113 13.344 9.508 1 98.81 31 LEU B C 1
ATOM 3144 O O . LEU B 1 31 ? 4.477 14.078 8.758 1 98.81 31 LEU B O 1
ATOM 3148 N N . SER B 1 32 ? 4.812 12.086 9.688 1 98.75 32 SER B N 1
ATOM 3149 C CA . SER B 1 32 ? 3.643 11.477 9.055 1 98.75 32 SER B CA 1
ATOM 3150 C C . SER B 1 32 ? 2.703 10.883 10.094 1 98.75 32 SER B C 1
ATOM 3152 O O . SER B 1 32 ? 3.148 10.211 11.031 1 98.75 32 SER B O 1
ATOM 3154 N N . ILE B 1 33 ? 1.414 11.148 9.977 1 98.25 33 ILE B N 1
ATOM 3155 C CA . ILE B 1 33 ? 0.421 10.68 10.938 1 98.25 33 ILE B CA 1
ATOM 3156 C C . ILE B 1 33 ? -0.674 9.898 10.211 1 98.25 33 ILE B C 1
ATOM 3158 O O . ILE B 1 33 ? -1.352 10.445 9.328 1 98.25 33 ILE B O 1
ATOM 3162 N N . ASP B 1 34 ? -0.92 8.633 10.625 1 96.75 34 ASP B N 1
ATOM 3163 C CA . ASP B 1 34 ? -1.876 7.73 9.992 1 96.75 34 ASP B CA 1
ATOM 3164 C C . ASP B 1 34 ? -3.311 8.211 10.203 1 96.75 34 ASP B C 1
ATOM 3166 O O . ASP B 1 34 ? -3.586 8.961 11.141 1 96.75 34 ASP B O 1
ATOM 3170 N N . GLY B 1 35 ? -4.059 7.715 9.234 1 95 35 GLY B N 1
ATOM 3171 C CA . GLY B 1 35 ? -5.477 7.68 9.539 1 95 35 GLY B CA 1
ATOM 3172 C C . GLY B 1 35 ? -5.879 6.48 10.375 1 95 35 GLY B C 1
ATOM 3173 O O . GLY B 1 35 ? -5.02 5.793 10.938 1 95 35 GLY B O 1
ATOM 3174 N N . GLY B 1 36 ? -7.172 6.281 10.484 1 84.81 36 GLY B N 1
ATOM 3175 C CA . GLY B 1 36 ? -7.719 5.133 11.18 1 84.81 36 GLY B CA 1
ATOM 3176 C C . GLY B 1 36 ? -8.125 5.441 12.609 1 84.81 36 GLY B C 1
ATOM 3177 O O . GLY B 1 36 ? -7.375 6.09 13.344 1 84.81 36 GLY B O 1
ATOM 3178 N N . GLY B 1 37 ? -9.25 5.023 12.938 1 73.88 37 GLY B N 1
ATOM 3179 C CA . GLY B 1 37 ? -9.805 5.227 14.266 1 73.88 37 GLY B CA 1
ATOM 3180 C C . GLY B 1 37 ? -10.477 6.578 14.422 1 73.88 37 GLY B C 1
ATOM 3181 O O . GLY B 1 37 ? -10.539 7.363 13.477 1 73.88 37 GLY B O 1
ATOM 3182 N N . THR B 1 38 ? -11.172 6.703 15.562 1 70.19 38 THR B N 1
ATOM 3183 C CA . THR B 1 38 ? -11.883 7.945 15.844 1 70.19 38 THR B CA 1
ATOM 3184 C C . THR B 1 38 ? -11.273 8.648 17.062 1 70.19 38 THR B C 1
ATOM 3186 O O . THR B 1 38 ? -11.617 9.797 17.359 1 70.19 38 THR B O 1
ATOM 3189 N N . THR B 1 39 ? -10.281 8.039 17.75 1 74.19 39 THR B N 1
ATOM 3190 C CA . THR B 1 39 ? -9.836 8.633 19 1 74.19 39 THR B CA 1
ATOM 3191 C C . THR B 1 39 ? -8.414 9.18 18.875 1 74.19 39 THR B C 1
ATOM 3193 O O . THR B 1 39 ? -8.008 10.039 19.656 1 74.19 39 THR B O 1
ATOM 3196 N N . SER B 1 40 ? -7.641 8.852 17.891 1 85.12 40 SER B N 1
ATOM 3197 C CA . SER B 1 40 ? -6.27 9.289 17.688 1 85.12 40 SER B CA 1
ATOM 3198 C C . SER B 1 40 ? -5.453 9.188 18.969 1 85.12 40 SER B C 1
ATOM 3200 O O . SER B 1 40 ? -4.613 10.047 19.25 1 85.12 40 SER B O 1
ATOM 3202 N N . ILE B 1 41 ? -5.641 8.312 19.859 1 87.75 41 ILE B N 1
ATOM 3203 C CA . ILE B 1 41 ? -5 8.188 21.156 1 87.75 41 ILE B CA 1
ATOM 3204 C C . ILE B 1 41 ? -3.5 7.977 20.984 1 87.75 41 ILE B C 1
ATOM 3206 O O . ILE B 1 41 ? -2.691 8.641 21.641 1 87.75 41 ILE B O 1
ATOM 3210 N N . VAL B 1 42 ? -3.129 7.188 20.078 1 90.62 42 VAL B N 1
ATOM 3211 C CA . VAL B 1 42 ? -1.723 6.848 19.875 1 90.62 42 VAL B CA 1
ATOM 3212 C C . VAL B 1 42 ? -0.977 8.055 19.312 1 90.62 42 VAL B C 1
ATOM 3214 O O . VAL B 1 42 ? 0.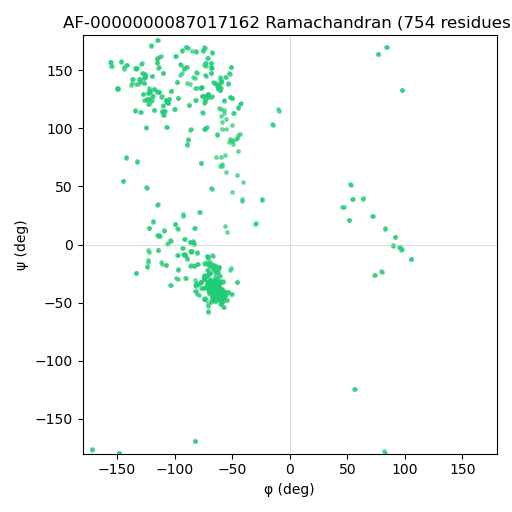033 8.484 19.859 1 90.62 42 VAL B O 1
ATOM 3217 N N . SER B 1 43 ? -1.517 8.578 18.25 1 94.81 43 SER B N 1
ATOM 3218 C CA . SER B 1 43 ? -0.861 9.727 17.625 1 94.81 43 SER B CA 1
ATOM 3219 C C . SER B 1 43 ? -0.901 10.945 18.531 1 94.81 43 SER B C 1
ATOM 3221 O O . SER B 1 43 ? 0.065 11.711 18.609 1 94.81 43 SER B O 1
ATOM 3223 N N . GLY B 1 44 ? -1.99 11.102 19.281 1 95.12 44 GLY B N 1
ATOM 3224 C CA . GLY B 1 44 ? -2.09 12.211 20.203 1 95.12 44 GLY B CA 1
ATOM 3225 C C . GLY B 1 44 ? -1.052 12.156 21.312 1 95.12 44 GLY B C 1
ATOM 3226 O O . GLY B 1 44 ? -0.347 13.141 21.562 1 95.12 44 GLY B O 1
ATOM 3227 N N . ALA B 1 45 ? -0.941 11.023 21.922 1 95 45 ALA B N 1
ATOM 3228 C CA . ALA B 1 45 ? 0.05 10.836 22.984 1 95 45 ALA B CA 1
ATOM 3229 C C . ALA B 1 45 ? 1.464 11.055 22.453 1 95 45 ALA B C 1
ATOM 3231 O O . ALA B 1 45 ? 2.297 11.664 23.125 1 95 45 ALA B O 1
ATOM 3232 N N . SER B 1 46 ? 1.691 10.57 21.328 1 96.5 46 SER B N 1
ATOM 3233 C CA . SER B 1 46 ? 3.008 10.68 20.703 1 96.5 46 SER B CA 1
ATOM 3234 C C . SER B 1 46 ? 3.359 12.133 20.406 1 96.5 46 SER B C 1
ATOM 3236 O O . SER B 1 46 ? 4.488 12.562 20.641 1 96.5 46 SER B O 1
ATOM 3238 N N . LEU B 1 47 ? 2.396 12.859 19.891 1 98.06 47 LEU B N 1
ATOM 3239 C CA . LEU B 1 47 ? 2.635 14.258 19.531 1 98.06 47 LEU B CA 1
ATOM 3240 C C . LEU B 1 47 ? 2.926 15.102 20.766 1 98.06 47 LEU B C 1
ATOM 3242 O O . LEU B 1 47 ? 3.832 15.938 20.75 1 98.06 47 LEU B O 1
ATOM 3246 N N . ILE B 1 48 ? 2.143 14.898 21.797 1 98 48 ILE B N 1
ATOM 3247 C CA . ILE B 1 48 ? 2.361 15.641 23.031 1 98 48 ILE B CA 1
ATOM 3248 C C . ILE B 1 48 ? 3.758 15.352 23.562 1 98 48 ILE B C 1
ATOM 3250 O O . ILE B 1 48 ? 4.516 16.266 23.891 1 98 48 ILE B O 1
ATOM 3254 N N . HIS B 1 49 ? 4.066 14.062 23.578 1 97.94 49 HIS B N 1
ATOM 3255 C CA . HIS B 1 49 ? 5.375 13.656 24.078 1 97.94 49 HIS B CA 1
ATOM 3256 C C . HIS B 1 49 ? 6.492 14.195 23.203 1 97.94 49 HIS B C 1
ATOM 3258 O O . HIS B 1 49 ? 7.523 14.648 23.703 1 97.94 49 HIS B O 1
ATOM 3264 N N . LEU B 1 50 ? 6.32 14.156 21.953 1 98.5 50 LEU B N 1
ATOM 3265 C CA . LEU B 1 50 ? 7.289 14.68 20.984 1 98.5 50 LEU B CA 1
ATOM 3266 C C . LEU B 1 50 ? 7.578 16.156 21.25 1 98.5 50 LEU B C 1
ATOM 3268 O O . LEU B 1 50 ? 8.742 16.547 21.359 1 98.5 50 LEU B O 1
ATOM 3272 N N . GLU B 1 51 ? 6.547 16.953 21.312 1 98.62 51 GLU B N 1
ATOM 3273 C CA . GLU B 1 51 ? 6.719 18.391 21.516 1 98.62 51 GLU B CA 1
ATOM 3274 C C . GLU B 1 51 ? 7.371 18.688 22.859 1 98.62 51 GLU B C 1
ATOM 3276 O O . GLU B 1 51 ? 8.25 19.547 22.969 1 98.62 51 GLU B O 1
ATOM 3281 N N . ASP B 1 52 ? 6.949 17.953 23.875 1 98.06 52 ASP B N 1
ATOM 3282 C CA . ASP B 1 52 ? 7.547 18.109 25.203 1 98.06 52 ASP B CA 1
ATOM 3283 C C . ASP B 1 52 ? 9.039 17.797 25.172 1 98.06 52 ASP B C 1
ATOM 3285 O O . ASP B 1 52 ? 9.844 18.531 25.75 1 98.06 52 ASP B O 1
ATOM 3289 N N . GLN B 1 53 ? 9.391 16.766 24.5 1 98 53 GLN B N 1
ATOM 3290 C CA . GLN B 1 53 ? 10.789 16.375 24.438 1 98 53 GLN B CA 1
ATOM 3291 C C . GLN B 1 53 ? 11.602 17.375 23.625 1 98 53 GLN B C 1
ATOM 3293 O O . GLN B 1 53 ? 12.766 17.656 23.953 1 98 53 GLN B O 1
ATOM 3298 N N . ILE B 1 54 ? 11.023 17.906 22.594 1 97.88 54 ILE B N 1
ATOM 3299 C CA . ILE B 1 54 ? 11.688 18.953 21.828 1 97.88 54 ILE B CA 1
ATOM 3300 C C . ILE B 1 54 ? 11.977 20.141 22.734 1 97.88 54 ILE B C 1
ATOM 3302 O O . ILE B 1 54 ? 13.102 20.656 22.75 1 97.88 54 ILE B O 1
ATOM 3306 N N . ARG B 1 55 ? 11.023 20.578 23.469 1 97.81 55 ARG B N 1
ATOM 3307 C CA . ARG B 1 55 ? 11.172 21.719 24.375 1 97.81 55 ARG B CA 1
ATOM 3308 C C . ARG B 1 55 ? 12.25 21.453 25.422 1 97.81 55 ARG B C 1
ATOM 3310 O O . ARG B 1 55 ? 13.062 22.328 25.719 1 97.81 55 ARG B O 1
ATOM 3317 N N . LEU B 1 56 ? 12.227 20.266 25.922 1 97.31 56 LEU B N 1
ATOM 3318 C CA . LEU B 1 56 ? 13.203 19.891 26.938 1 97.31 56 LEU B CA 1
ATOM 3319 C C . LEU B 1 56 ? 14.617 19.906 26.359 1 97.31 56 LEU B C 1
ATOM 3321 O O . LEU B 1 56 ? 15.523 20.5 26.969 1 97.31 56 LEU B O 1
ATOM 3325 N N . LYS B 1 57 ? 14.781 19.344 25.234 1 95.81 57 LYS B N 1
ATOM 3326 C CA . LYS B 1 57 ? 16.109 19.172 24.656 1 95.81 57 LYS B CA 1
ATOM 3327 C C . LYS B 1 57 ? 16.656 20.5 24.125 1 95.81 57 LYS B C 1
ATOM 3329 O O . LYS B 1 57 ? 17.859 20.719 24.109 1 95.81 57 LYS B O 1
ATOM 3334 N N . THR B 1 58 ? 15.773 21.391 23.75 1 95.81 58 THR B N 1
ATOM 3335 C CA . THR B 1 58 ? 16.188 22.672 23.203 1 95.81 58 THR B CA 1
ATOM 3336 C C . THR B 1 58 ? 16.156 23.75 24.297 1 95.81 58 THR B C 1
ATOM 3338 O O . THR B 1 58 ? 16.562 24.891 24.047 1 95.81 58 THR B O 1
ATOM 3341 N N . SER B 1 59 ? 15.625 23.484 25.453 1 95.56 59 SER B N 1
ATOM 3342 C CA . SER B 1 59 ? 15.414 24.438 26.531 1 95.56 59 SER B CA 1
ATOM 3343 C C . SER B 1 59 ? 14.617 25.656 26.047 1 95.56 59 SER B C 1
ATOM 3345 O O . SER B 1 59 ? 14.984 26.797 26.344 1 95.56 59 SER B O 1
ATOM 3347 N N . ASP B 1 60 ? 13.664 25.406 25.219 1 96.06 60 ASP B N 1
ATOM 3348 C CA . ASP B 1 60 ? 12.758 26.406 24.688 1 96.06 60 ASP B CA 1
ATOM 3349 C C . ASP B 1 60 ? 11.297 26.031 24.938 1 96.06 60 ASP B C 1
ATOM 3351 O O . ASP B 1 60 ? 10.711 25.266 24.172 1 96.06 60 ASP B O 1
ATOM 3355 N N . PRO B 1 61 ? 10.727 26.609 25.922 1 95.44 61 PRO B N 1
ATOM 3356 C CA . PRO B 1 61 ? 9.359 26.234 26.297 1 95.44 61 PRO B CA 1
ATOM 3357 C C . PRO B 1 61 ? 8.336 26.609 25.234 1 95.44 61 PRO B C 1
ATOM 3359 O O . PRO B 1 61 ? 7.188 26.156 25.281 1 95.44 61 PRO B O 1
ATOM 3362 N N . HIS B 1 62 ? 8.719 27.359 24.25 1 94.5 62 HIS B N 1
ATOM 3363 C CA . HIS B 1 62 ? 7.793 27.812 23.219 1 94.5 62 HIS B CA 1
ATOM 3364 C C . HIS B 1 62 ? 8.016 27.062 21.906 1 94.5 62 HIS B C 1
ATOM 3366 O O . HIS B 1 62 ? 7.293 27.281 20.938 1 94.5 62 HIS B O 1
ATOM 3372 N N . ALA B 1 63 ? 8.984 26.125 21.938 1 95.62 63 ALA B N 1
ATOM 3373 C CA . ALA B 1 63 ? 9.258 25.344 20.719 1 95.62 63 ALA B CA 1
ATOM 3374 C C . ALA B 1 63 ? 8.031 24.547 20.297 1 95.62 63 ALA B C 1
ATOM 3376 O O . ALA B 1 63 ? 7.328 23.984 21.156 1 95.62 63 ALA B O 1
ATOM 3377 N N . LYS B 1 64 ? 7.793 24.562 19 1 96.75 64 LYS B N 1
ATOM 3378 C CA . LYS B 1 64 ? 6.691 23.797 18.406 1 96.75 64 LYS B CA 1
ATOM 3379 C C . LYS B 1 64 ? 7.211 22.703 17.484 1 96.75 64 LYS B C 1
ATOM 3381 O O . LYS B 1 64 ? 8.32 22.812 16.953 1 96.75 64 LYS B O 1
ATOM 3386 N N . ILE B 1 65 ? 6.367 21.641 17.266 1 97.88 65 ILE B N 1
ATOM 3387 C CA . ILE B 1 65 ? 6.715 20.547 16.375 1 97.88 65 ILE B CA 1
ATOM 3388 C C . ILE B 1 65 ? 7.031 21.078 14.984 1 97.88 65 ILE B C 1
ATOM 3390 O O . ILE B 1 65 ? 8.031 20.703 14.375 1 97.88 65 ILE B O 1
ATOM 3394 N N . ALA B 1 66 ? 6.258 22 14.523 1 96.06 66 ALA B N 1
ATOM 3395 C CA . ALA B 1 66 ? 6.387 22.547 13.172 1 96.06 66 ALA B CA 1
ATOM 3396 C C . ALA B 1 66 ? 7.738 23.234 12.977 1 96.06 66 ALA B C 1
ATOM 3398 O O . ALA B 1 66 ? 8.234 23.344 11.852 1 96.06 66 ALA B O 1
ATOM 3399 N N . ASP B 1 67 ? 8.422 23.641 14.062 1 95.12 67 ASP B N 1
ATOM 3400 C CA . ASP B 1 67 ? 9.719 24.297 13.992 1 95.12 67 ASP B CA 1
ATOM 3401 C C . ASP B 1 67 ? 10.805 23.328 13.547 1 95.12 67 ASP B C 1
ATOM 3403 O O . ASP B 1 67 ? 11.859 23.75 13.062 1 95.12 67 ASP B O 1
ATOM 3407 N N . PHE B 1 68 ? 10.555 22.109 13.648 1 96.25 68 PHE B N 1
ATOM 3408 C CA . PHE B 1 68 ? 11.656 21.156 13.516 1 96.25 68 PHE B CA 1
ATOM 3409 C C . PHE B 1 68 ? 11.383 20.172 12.391 1 96.25 68 PHE B C 1
ATOM 3411 O O . PHE B 1 68 ? 12.242 19.344 12.07 1 96.25 68 PHE B O 1
ATOM 3418 N N . PHE B 1 69 ? 10.273 20.203 11.82 1 97.31 69 PHE B N 1
ATOM 3419 C CA . PHE B 1 69 ? 9.969 19.344 10.68 1 97.31 69 PHE B CA 1
ATOM 3420 C C . PHE B 1 69 ? 9.859 20.172 9.398 1 97.31 69 PHE B C 1
ATOM 3422 O O . PHE B 1 69 ? 9.422 21.328 9.43 1 97.31 69 PHE B O 1
ATOM 3429 N N . ASP B 1 70 ? 10.242 19.578 8.289 1 96.81 70 ASP B N 1
ATOM 3430 C CA . ASP B 1 70 ? 10.234 20.234 6.988 1 96.81 70 ASP B CA 1
ATOM 3431 C C . ASP B 1 70 ? 8.969 19.891 6.203 1 96.81 70 ASP B C 1
ATOM 3433 O O . ASP B 1 70 ? 8.609 20.609 5.262 1 96.81 70 ASP B O 1
ATOM 3437 N N . MET B 1 71 ? 8.375 18.797 6.594 1 97 71 MET B N 1
ATOM 3438 C CA . MET B 1 71 ? 7.16 18.297 5.945 1 97 71 MET B CA 1
ATOM 3439 C C . MET B 1 71 ? 6.285 17.547 6.938 1 97 71 MET B C 1
ATOM 3441 O O . MET B 1 71 ? 6.785 16.75 7.73 1 97 71 MET B O 1
ATOM 3445 N N . ILE B 1 72 ? 5.02 17.859 6.906 1 98.56 72 ILE B N 1
ATOM 3446 C CA . ILE B 1 72 ? 4.051 17.156 7.73 1 98.56 72 ILE B CA 1
ATOM 3447 C C . ILE B 1 72 ? 2.955 16.562 6.844 1 98.56 72 ILE B C 1
ATOM 3449 O O . ILE B 1 72 ? 2.443 17.234 5.945 1 98.56 72 ILE B O 1
ATOM 3453 N N . ALA B 1 73 ? 2.648 15.289 7.023 1 98.75 73 ALA B N 1
ATOM 3454 C CA . ALA B 1 73 ? 1.597 14.609 6.27 1 98.75 73 ALA B CA 1
ATOM 3455 C C . ALA B 1 73 ? 0.622 13.898 7.207 1 98.75 73 ALA B C 1
ATOM 3457 O O . ALA B 1 73 ? 1.005 13.453 8.289 1 98.75 73 ALA B O 1
ATOM 3458 N N . GLY B 1 74 ? -0.617 13.828 6.805 1 98.62 74 GLY B N 1
ATOM 3459 C CA . GLY B 1 74 ? -1.616 13.141 7.605 1 98.62 74 GLY B CA 1
ATOM 3460 C C . GLY B 1 74 ? -2.787 12.625 6.785 1 98.62 74 GLY B C 1
ATOM 3461 O O . GLY B 1 74 ? -3.115 13.195 5.738 1 98.62 74 GLY B O 1
ATOM 3462 N N . THR B 1 75 ? -3.402 11.586 7.285 1 98.12 75 THR B N 1
ATOM 3463 C CA . THR B 1 75 ? -4.605 11.016 6.688 1 98.12 75 THR B CA 1
ATOM 3464 C C . THR B 1 75 ? -5.723 10.914 7.723 1 98.12 75 THR B C 1
ATOM 3466 O O . THR B 1 75 ? -5.477 10.547 8.875 1 98.12 75 THR B O 1
ATOM 3469 N N . GLY B 1 76 ? -7.012 11.234 7.336 1 96.62 76 GLY B N 1
ATOM 3470 C CA . GLY B 1 76 ? -8.125 11.117 8.266 1 96.62 76 GLY B CA 1
ATOM 3471 C C . GLY B 1 76 ? -7.926 11.914 9.539 1 96.62 76 GLY B C 1
ATOM 3472 O O . GLY B 1 76 ? -7.652 13.117 9.484 1 96.62 76 GLY B O 1
ATOM 3473 N N . VAL B 1 77 ? -8.008 11.289 10.633 1 95.31 77 VAL B N 1
ATOM 3474 C CA . VAL B 1 77 ? -7.812 11.953 11.914 1 95.31 77 VAL B CA 1
ATOM 3475 C C . VAL B 1 77 ? -6.375 12.453 12.023 1 95.31 77 VAL B C 1
ATOM 3477 O O . VAL B 1 77 ? -6.117 13.508 12.609 1 95.31 77 VAL B O 1
ATOM 3480 N N . GLY B 1 78 ? -5.457 11.734 11.398 1 97.25 78 GLY B N 1
ATOM 3481 C CA . GLY B 1 78 ? -4.082 12.203 11.336 1 97.25 78 GLY B CA 1
ATOM 3482 C C . GLY B 1 78 ? -3.934 13.508 10.578 1 97.25 78 GLY B C 1
ATOM 3483 O O . GLY B 1 78 ? -3.094 14.336 10.922 1 97.25 78 GLY B O 1
ATOM 3484 N N . ALA B 1 79 ? -4.734 13.648 9.594 1 98.38 79 ALA B N 1
ATOM 3485 C CA . ALA B 1 79 ? -4.715 14.891 8.828 1 98.38 79 ALA B CA 1
ATOM 3486 C C . ALA B 1 79 ? -5.23 16.062 9.656 1 98.38 79 ALA B C 1
ATOM 3488 O O . ALA B 1 79 ? -4.727 17.172 9.555 1 98.38 79 ALA B O 1
ATOM 3489 N N . ILE B 1 80 ? -6.25 15.805 10.43 1 97.75 80 ILE B N 1
ATOM 3490 C CA . ILE B 1 80 ? -6.785 16.844 11.305 1 97.75 80 ILE B CA 1
ATOM 3491 C C . ILE B 1 80 ? -5.699 17.312 12.273 1 97.75 80 ILE B C 1
ATOM 3493 O O . ILE B 1 80 ? -5.441 18.516 12.383 1 97.75 80 ILE B O 1
ATOM 3497 N N . LEU B 1 81 ? -5.008 16.375 12.836 1 97.75 81 LEU B N 1
ATOM 3498 C CA . LEU B 1 81 ? -3.922 16.719 13.75 1 97.75 81 LEU B CA 1
ATOM 3499 C C . LEU B 1 81 ? -2.803 17.453 13.023 1 97.75 81 LEU B C 1
ATOM 3501 O O . LEU B 1 81 ? -2.314 18.484 13.5 1 97.75 81 LEU B O 1
ATOM 3505 N N . ALA B 1 82 ? -2.42 16.922 11.898 1 98.56 82 ALA B N 1
ATOM 3506 C CA . ALA B 1 82 ? -1.353 17.516 11.109 1 98.56 82 ALA B CA 1
ATOM 3507 C C . ALA B 1 82 ? -1.691 18.969 10.742 1 98.56 82 ALA B C 1
ATOM 3509 O O . ALA B 1 82 ? -0.848 19.859 10.859 1 98.56 82 ALA B O 1
ATOM 3510 N N . ALA B 1 83 ? -2.922 19.156 10.328 1 98.5 83 ALA B N 1
ATOM 3511 C CA . ALA B 1 83 ? -3.367 20.484 9.945 1 98.5 83 ALA B CA 1
ATOM 3512 C C . ALA B 1 83 ? -3.389 21.422 11.148 1 98.5 83 ALA B C 1
ATOM 3514 O O . ALA B 1 83 ? -2.984 22.594 11.047 1 98.5 83 ALA B O 1
ATOM 3515 N N . MET B 1 84 ? -3.824 20.938 12.258 1 98 84 MET B N 1
ATOM 3516 C CA . MET B 1 84 ? -3.92 21.766 13.461 1 98 84 MET B CA 1
ATOM 3517 C C . MET B 1 84 ? -2.543 22.234 13.906 1 98 84 MET B C 1
ATOM 3519 O O . MET B 1 84 ? -2.373 23.406 14.273 1 98 84 MET B O 1
ATOM 3523 N N . ILE B 1 85 ? -1.523 21.422 13.781 1 98 85 ILE B N 1
ATOM 3524 C CA . ILE B 1 85 ? -0.211 21.797 14.297 1 98 85 ILE B CA 1
ATOM 3525 C C . ILE B 1 85 ? 0.59 22.5 13.211 1 98 85 ILE B C 1
ATOM 3527 O O . ILE B 1 85 ? 1.765 22.828 13.406 1 98 85 ILE B O 1
ATOM 3531 N N . SER B 1 86 ? -0.036 22.734 12.055 1 97.38 86 SER B N 1
ATOM 3532 C CA . SER B 1 86 ? 0.689 23.406 10.984 1 97.38 86 SER B CA 1
ATOM 3533 C C . SER B 1 86 ? -0.048 24.656 10.516 1 97.38 86 SER B C 1
ATOM 3535 O O . SER B 1 86 ? 0.521 25.5 9.812 1 97.38 86 SER B O 1
ATOM 3537 N N . ALA B 1 87 ? -1.344 24.766 10.812 1 97 87 ALA B N 1
ATOM 3538 C CA . ALA B 1 87 ? -2.111 25.953 10.414 1 97 87 ALA B CA 1
ATOM 3539 C C . ALA B 1 87 ? -1.534 27.219 11.039 1 97 87 ALA B C 1
ATOM 3541 O O . ALA B 1 87 ? -1.275 27.266 12.25 1 97 87 ALA B O 1
ATOM 3542 N N . ASP B 1 88 ? -1.4 28.188 10.266 1 95.25 88 ASP B N 1
ATOM 3543 C CA . ASP B 1 88 ? -0.72 29.422 10.672 1 95.25 88 ASP B CA 1
ATOM 3544 C C . ASP B 1 88 ? -1.65 30.328 11.477 1 95.25 88 ASP B C 1
ATOM 3546 O O . ASP B 1 88 ? -2.785 30.578 11.062 1 95.25 88 ASP B O 1
ATOM 3550 N N . ASP B 1 89 ? -1.183 30.844 12.523 1 91.31 89 ASP B N 1
ATOM 3551 C CA . ASP B 1 89 ? -1.99 31.719 13.367 1 91.31 89 ASP B CA 1
ATOM 3552 C C . ASP B 1 89 ? -1.913 33.156 12.891 1 91.31 89 ASP B C 1
ATOM 3554 O O . ASP B 1 89 ? -2.414 34.062 13.555 1 91.31 89 ASP B O 1
ATOM 3558 N N . GLY B 1 90 ? -1.229 33.375 11.852 1 90.81 90 GLY B N 1
ATOM 3559 C CA . GLY B 1 90 ? -1.06 34.719 11.312 1 90.81 90 GLY B CA 1
ATOM 3560 C C . GLY B 1 90 ? 0.313 35.281 11.594 1 90.81 90 GLY B C 1
ATOM 3561 O O . GLY B 1 90 ? 0.699 36.312 10.992 1 90.81 90 GLY B O 1
ATOM 3562 N N . THR B 1 91 ? 1.101 34.688 12.461 1 89.81 91 THR B N 1
ATOM 3563 C CA . THR B 1 91 ? 2.424 35.188 12.828 1 89.81 91 THR B CA 1
ATOM 3564 C C . THR B 1 91 ? 3.508 34.219 12.375 1 89.81 91 THR B C 1
ATOM 3566 O O . THR B 1 91 ? 4.66 34.312 12.805 1 89.81 91 THR B O 1
ATOM 3569 N N . GLY B 1 92 ? 3.119 33.25 11.641 1 89.75 92 GLY B N 1
ATOM 3570 C CA . GLY B 1 92 ? 4.086 32.281 11.164 1 89.75 92 GLY B CA 1
ATOM 3571 C C . GLY B 1 92 ? 4.238 31.094 12.086 1 89.75 92 GLY B C 1
ATOM 3572 O O . GLY B 1 92 ? 5.094 30.234 11.859 1 89.75 92 GLY B O 1
ATOM 3573 N N . HIS B 1 93 ? 3.375 31.062 13.117 1 91.75 93 HIS B N 1
ATOM 3574 C CA . HIS B 1 93 ? 3.381 29.953 14.055 1 91.75 93 HIS B CA 1
ATOM 3575 C C . HIS B 1 93 ? 2.078 29.156 13.984 1 91.75 93 HIS B C 1
ATOM 3577 O O . HIS B 1 93 ? 1.068 29.672 13.492 1 91.75 93 HIS B O 1
ATOM 3583 N N . PRO B 1 94 ? 2.129 27.922 14.477 1 94.62 94 PRO B N 1
ATOM 3584 C CA . PRO B 1 94 ? 0.897 27.125 14.422 1 94.62 94 PRO B CA 1
ATOM 3585 C C . PRO B 1 94 ? -0.185 27.656 15.359 1 94.62 94 PRO B C 1
ATOM 3587 O O . PRO B 1 94 ? 0.124 28.172 16.438 1 94.62 94 PRO B O 1
ATOM 3590 N N . LEU B 1 95 ? -1.373 27.422 15 1 93.69 95 LEU B N 1
ATOM 3591 C CA . LEU B 1 95 ? -2.547 27.797 15.781 1 93.69 95 LEU B CA 1
ATOM 3592 C C . LEU B 1 95 ? -2.607 27 17.094 1 93.69 95 LEU B C 1
ATOM 3594 O O . LEU B 1 95 ? -3.107 27.5 18.094 1 93.69 95 LEU B O 1
ATOM 3598 N N . PHE B 1 96 ? -2.078 25.781 17.016 1 96.62 96 PHE B N 1
ATOM 3599 C CA . PHE B 1 96 ? -2.217 24.875 18.141 1 96.62 96 PHE B CA 1
ATOM 3600 C C . PHE B 1 96 ? -0.872 24.266 18.516 1 96.62 96 PHE B C 1
ATOM 3602 O O . PHE B 1 96 ? -0.07 23.938 17.641 1 96.62 96 PHE B O 1
ATOM 3609 N N . THR B 1 97 ? -0.684 24.172 19.828 1 97.38 97 THR B N 1
ATOM 3610 C CA . THR B 1 97 ? 0.322 23.219 20.297 1 97.38 97 THR B CA 1
ATOM 3611 C C . THR B 1 97 ? -0.193 21.797 20.188 1 97.38 97 THR B C 1
ATOM 3613 O O . THR B 1 97 ? -1.387 21.562 19.984 1 97.38 97 THR B O 1
ATOM 3616 N N . ALA B 1 98 ? 0.69 20.859 20.328 1 98.19 98 ALA B N 1
ATOM 3617 C CA . ALA B 1 98 ? 0.27 19.453 20.312 1 98.19 98 ALA B CA 1
ATOM 3618 C C . ALA B 1 98 ? -0.765 19.188 21.391 1 98.19 98 ALA B C 1
ATOM 3620 O O . ALA B 1 98 ? -1.794 18.547 21.141 1 98.19 98 ALA B O 1
ATOM 3621 N N . THR B 1 99 ? -0.513 19.703 22.562 1 97.94 99 THR B N 1
ATOM 3622 C CA . THR B 1 99 ? -1.417 19.5 23.688 1 97.94 99 THR B CA 1
ATOM 3623 C C . THR B 1 99 ? -2.785 20.109 23.406 1 97.94 99 THR B C 1
ATOM 3625 O O . THR B 1 99 ? -3.816 19.484 23.641 1 97.94 99 THR B O 1
ATOM 3628 N N . GLU B 1 100 ? -2.789 21.297 22.891 1 97.44 100 GLU B N 1
ATOM 3629 C CA . GLU B 1 100 ? -4.039 21.969 22.562 1 97.44 100 GLU B CA 1
ATOM 3630 C C . GLU B 1 100 ? -4.816 21.219 21.484 1 97.44 100 GLU B C 1
ATOM 3632 O O . GLU B 1 100 ? -6.039 21.094 21.578 1 97.44 100 GLU B O 1
ATOM 3637 N N . ALA B 1 101 ? -4.133 20.797 20.453 1 97.19 101 ALA B N 1
ATOM 3638 C CA . ALA B 1 101 ? -4.766 20.062 19.359 1 97.19 101 ALA B CA 1
ATOM 3639 C C . ALA B 1 101 ? -5.438 18.797 19.859 1 97.19 101 ALA B C 1
ATOM 3641 O O . ALA B 1 101 ? -6.609 18.547 19.562 1 97.19 101 ALA B O 1
ATOM 3642 N N . VAL B 1 102 ? -4.715 18.016 20.656 1 96.19 102 VAL B N 1
ATOM 3643 C CA . VAL B 1 102 ? -5.223 16.75 21.156 1 96.19 102 VAL B CA 1
ATOM 3644 C C . VAL B 1 102 ? -6.406 17 22.094 1 96.19 102 VAL B C 1
ATOM 3646 O O . VAL B 1 102 ? -7.414 16.297 22.031 1 96.19 102 VAL B O 1
ATOM 3649 N N . LYS B 1 103 ? -6.285 17.969 22.906 1 96.12 103 LYS B N 1
ATOM 3650 C CA . LYS B 1 103 ? -7.371 18.344 23.812 1 96.12 103 LYS B CA 1
ATOM 3651 C C . LYS B 1 103 ? -8.625 18.734 23.031 1 96.12 103 LYS B C 1
ATOM 3653 O O . LYS B 1 103 ? -9.734 18.312 23.375 1 96.12 103 LYS B O 1
ATOM 3658 N N . PHE B 1 104 ? -8.43 19.516 22.062 1 95.25 104 PHE B N 1
ATOM 3659 C CA . PHE B 1 104 ? -9.555 19.969 21.25 1 95.25 104 PHE B CA 1
ATOM 3660 C C . PHE B 1 104 ? -10.273 18.781 20.609 1 95.25 104 PHE B C 1
ATOM 3662 O O . PHE B 1 104 ? -11.5 18.688 20.656 1 95.25 104 PHE B O 1
ATOM 3669 N N . ILE B 1 105 ? -9.555 17.875 20 1 94.06 105 ILE B N 1
ATOM 3670 C CA . ILE B 1 105 ? -10.133 16.719 19.344 1 94.06 105 ILE B CA 1
ATOM 3671 C C . ILE B 1 105 ? -10.852 15.836 20.375 1 94.06 105 ILE B C 1
ATOM 3673 O O . ILE B 1 105 ? -11.953 15.352 20.109 1 94.06 105 ILE B O 1
ATOM 3677 N N . THR B 1 106 ? -10.227 15.664 21.5 1 92.44 106 THR B N 1
ATOM 3678 C CA . THR B 1 106 ? -10.812 14.836 22.547 1 92.44 106 THR B CA 1
ATOM 3679 C C . THR B 1 106 ? -12.125 15.43 23.031 1 92.44 106 THR B C 1
ATOM 3681 O O . THR B 1 106 ? -13.117 14.719 23.188 1 92.44 106 THR B O 1
ATOM 3684 N N . GLN B 1 107 ? -12.141 16.688 23.203 1 94.5 107 GLN B N 1
ATOM 3685 C CA . GLN B 1 107 ? -13.312 17.375 23.734 1 94.5 107 GLN B CA 1
ATOM 3686 C C . GLN B 1 107 ? -14.438 17.422 22.703 1 94.5 107 GLN B C 1
ATOM 3688 O O . GLN B 1 107 ? -15.617 17.469 23.062 1 94.5 107 GLN B O 1
ATOM 3693 N N . ASN B 1 108 ? -14.086 17.391 21.453 1 95.31 108 ASN B N 1
ATOM 3694 C CA . ASN B 1 108 ? -15.086 17.516 20.406 1 95.31 108 ASN B CA 1
ATOM 3695 C C . ASN B 1 108 ? -15.289 16.188 19.672 1 95.31 108 ASN B C 1
ATOM 3697 O O . ASN B 1 108 ? -15.883 16.172 18.578 1 95.31 108 ASN B O 1
ATOM 3701 N N . ASN B 1 109 ? -14.781 15.148 20.172 1 92.88 109 ASN B N 1
ATOM 3702 C CA . ASN B 1 109 ? -14.836 13.859 19.5 1 92.88 109 ASN B CA 1
ATOM 3703 C C . ASN B 1 109 ? -16.266 13.43 19.234 1 92.88 109 ASN B C 1
ATOM 3705 O O . ASN B 1 109 ? -16.578 12.953 18.125 1 92.88 109 ASN B O 1
ATOM 3709 N N . SER B 1 110 ? -17.172 13.578 20.156 1 92.38 110 SER B N 1
ATOM 3710 C CA . SER B 1 110 ? -18.578 13.172 20 1 92.38 110 SER B CA 1
ATOM 3711 C C . SER B 1 110 ? -19.281 13.984 18.922 1 92.38 110 SER B C 1
ATOM 3713 O O . SER B 1 110 ? -20.234 13.508 18.297 1 92.38 110 SER B O 1
ATOM 3715 N N . LYS B 1 111 ? -18.797 15.18 18.75 1 95 111 LYS B N 1
ATOM 3716 C CA . LYS B 1 111 ? -19.359 16.016 17.688 1 95 111 LYS B CA 1
ATOM 3717 C C . LYS B 1 111 ? -18.75 15.672 16.328 1 95 111 LYS B C 1
ATOM 3719 O O . LYS B 1 111 ? -19.453 15.641 15.32 1 95 111 LYS B O 1
ATOM 3724 N N . LEU B 1 112 ? -17.5 15.422 16.297 1 93.56 112 LEU B N 1
ATOM 3725 C CA . LEU B 1 112 ? -16.812 15.062 15.07 1 93.56 112 LEU B CA 1
ATOM 3726 C C . LEU B 1 112 ? -17.375 13.766 14.492 1 93.56 112 LEU B C 1
ATOM 3728 O O . LEU B 1 112 ? -17.547 13.648 13.273 1 93.56 112 LEU B O 1
ATOM 3732 N N . PHE B 1 113 ? -17.703 12.859 15.375 1 90.75 113 PHE B N 1
ATOM 3733 C CA . PHE B 1 113 ? -18.172 11.539 14.969 1 90.75 113 PHE B CA 1
ATOM 3734 C C . PHE B 1 113 ? -19.531 11.219 15.578 1 90.75 113 PHE B C 1
ATOM 3736 O O . PHE B 1 113 ? -19.719 10.141 16.125 1 90.75 113 PHE B O 1
ATOM 3743 N N . LYS B 1 114 ? -20.375 12.172 15.43 1 88.81 114 LYS B N 1
ATOM 3744 C CA . LYS B 1 114 ? -21.75 12.031 15.922 1 88.81 114 LYS B CA 1
ATOM 3745 C C . LYS B 1 114 ? -22.562 11.078 15.039 1 88.81 114 LYS B C 1
ATOM 3747 O O . LYS B 1 114 ? -22.641 11.266 13.828 1 88.81 114 LYS B O 1
ATOM 3752 N N . VAL B 1 115 ? -23.094 10.086 15.703 1 85.69 115 VAL B N 1
ATOM 3753 C CA . VAL B 1 115 ? -23.891 9.117 14.961 1 85.69 115 VAL B CA 1
ATOM 3754 C C . VAL B 1 115 ? -25.203 9.766 14.531 1 85.69 115 VAL B C 1
ATOM 3756 O O . VAL B 1 115 ? -25.859 10.461 15.312 1 85.69 115 VAL B O 1
ATOM 3759 N N . ASN B 1 116 ? -25.438 9.602 13.273 1 81.44 116 ASN B N 1
ATOM 3760 C CA . ASN B 1 116 ? -26.734 10.016 12.75 1 81.44 116 ASN B CA 1
ATOM 3761 C C . ASN B 1 116 ? -27.766 8.891 12.844 1 81.44 116 ASN B C 1
ATOM 3763 O O . ASN B 1 116 ? -27.828 8.023 11.977 1 81.44 116 ASN B O 1
ATOM 3767 N N . LYS B 1 117 ? -28.453 8.836 13.883 1 71.5 117 LYS B N 1
ATOM 3768 C CA . LYS B 1 117 ? -29.406 7.77 14.172 1 71.5 117 LYS B CA 1
ATOM 3769 C C . LYS B 1 117 ? -30.453 7.66 13.078 1 71.5 117 LYS B C 1
ATOM 3771 O O . LYS B 1 117 ? -30.875 6.559 12.711 1 71.5 117 LYS B O 1
ATOM 3776 N N . LEU B 1 118 ? -30.906 8.703 12.609 1 64.25 118 LEU B N 1
ATOM 3777 C CA . LEU B 1 118 ? -31.953 8.695 11.586 1 64.25 118 LEU B CA 1
ATOM 3778 C C . LEU B 1 118 ? -31.438 8.055 10.297 1 64.25 118 LEU B C 1
ATOM 3780 O O . LEU B 1 118 ? -32.125 7.207 9.711 1 64.25 118 LEU B O 1
ATOM 3784 N N . ALA B 1 119 ? -30.297 8.438 9.969 1 55.66 119 ALA B N 1
ATOM 3785 C CA . ALA B 1 119 ? -29.703 7.906 8.742 1 55.66 119 ALA B CA 1
ATOM 3786 C C . ALA B 1 119 ? -29.375 6.426 8.891 1 55.66 119 ALA B C 1
ATOM 3788 O O . ALA B 1 119 ? -29.531 5.645 7.953 1 55.66 119 ALA B O 1
ATOM 3789 N N . GLY B 1 120 ? -28.906 6.082 10.047 1 56.62 120 GLY B N 1
ATOM 3790 C CA . GLY B 1 120 ? -28.594 4.691 10.336 1 56.62 120 GLY B CA 1
ATOM 3791 C C . GLY B 1 120 ? -29.812 3.779 10.289 1 56.62 120 GLY B C 1
ATOM 3792 O O . GLY B 1 120 ? -29.734 2.678 9.734 1 56.62 120 GLY B O 1
ATOM 3793 N N . ALA B 1 121 ? -30.797 4.273 10.805 1 52.25 121 ALA B N 1
ATOM 3794 C CA . ALA B 1 121 ? -32.031 3.498 10.828 1 52.25 121 ALA B CA 1
ATOM 3795 C C . ALA B 1 121 ? -32.562 3.271 9.414 1 52.25 121 ALA B C 1
ATOM 3797 O O . ALA B 1 121 ? -33.062 2.186 9.094 1 52.25 121 ALA B O 1
ATOM 3798 N N . LEU B 1 122 ? -32.344 4.234 8.688 1 48.66 122 LEU B N 1
ATOM 3799 C CA . LEU B 1 122 ? -32.875 4.164 7.336 1 48.66 122 LEU B CA 1
ATOM 3800 C C . LEU B 1 122 ? -32.031 3.262 6.449 1 48.66 122 LEU B C 1
ATOM 3802 O O . LEU B 1 122 ? -32.562 2.551 5.594 1 48.66 122 LEU B O 1
ATOM 3806 N N . HIS B 1 123 ? -30.75 3.281 6.781 1 52.81 123 HIS B N 1
ATOM 3807 C CA . HIS B 1 123 ? -29.859 2.596 5.852 1 52.81 123 HIS B CA 1
ATOM 3808 C C . HIS B 1 123 ? -29.234 1.359 6.496 1 52.81 123 HIS B C 1
ATOM 3810 O O . HIS B 1 123 ? -28.469 0.647 5.859 1 52.81 123 HIS B O 1
ATOM 3816 N N . ARG B 1 124 ? -29.75 1.043 7.719 1 53.19 124 ARG B N 1
ATOM 3817 C CA . ARG B 1 124 ? -29.297 -0.108 8.492 1 53.19 124 ARG B CA 1
ATOM 3818 C C . ARG B 1 124 ? -27.781 -0.111 8.625 1 53.19 124 ARG B C 1
ATOM 3820 O O . ARG B 1 124 ? -27.141 -1.164 8.531 1 53.19 124 ARG B O 1
ATOM 3827 N N . GLN B 1 125 ? -27.266 1.157 8.406 1 63.12 125 GLN B N 1
ATOM 3828 C CA . GLN B 1 125 ? -25.828 1.255 8.57 1 63.12 125 GLN B CA 1
ATOM 3829 C C . GLN B 1 125 ? -25.453 2.453 9.445 1 63.12 125 GLN B C 1
ATOM 3831 O O . GLN B 1 125 ? -26.172 3.449 9.477 1 63.12 125 GLN B O 1
ATOM 3836 N N . LYS B 1 126 ? -24.484 2.293 10.359 1 72.94 126 LYS B N 1
ATOM 3837 C CA . LYS B 1 126 ? -23.984 3.383 11.188 1 72.94 126 LYS B CA 1
ATOM 3838 C C . LYS B 1 126 ? -23.375 4.488 10.328 1 72.94 126 LYS B C 1
ATOM 3840 O O . LYS B 1 126 ? -22.516 4.234 9.492 1 72.94 126 LYS B O 1
ATOM 3845 N N . ARG B 1 127 ? -24.031 5.68 10.438 1 84.5 127 ARG B N 1
ATOM 3846 C CA . ARG B 1 127 ? -23.516 6.848 9.727 1 84.5 127 ARG B CA 1
ATOM 3847 C C . ARG B 1 127 ? -23.297 8.008 10.68 1 84.5 127 ARG B C 1
ATOM 3849 O O . ARG B 1 127 ? -24.047 8.188 11.648 1 84.5 127 ARG B O 1
ATOM 3856 N N . PHE B 1 128 ? -22.266 8.75 10.336 1 90.44 128 PHE B N 1
ATOM 3857 C CA . PHE B 1 128 ? -22 9.953 11.117 1 90.44 128 PHE B CA 1
ATOM 3858 C C . PHE B 1 128 ? -22.641 11.172 10.469 1 90.44 128 PHE B C 1
ATOM 3860 O O . PHE B 1 128 ? -22.938 11.164 9.273 1 90.44 128 PHE B O 1
ATOM 3867 N N . SER B 1 129 ? -22.906 12.125 11.266 1 92.69 129 SER B N 1
ATOM 3868 C CA . SER B 1 129 ? -23.484 13.383 10.797 1 92.69 129 SER B CA 1
ATOM 3869 C C . SER B 1 129 ? -22.453 14.242 10.094 1 92.69 129 SER B C 1
ATOM 3871 O O . SER B 1 129 ? -21.547 14.781 10.734 1 92.69 129 SER B O 1
ATOM 3873 N N . SER B 1 130 ? -22.609 14.43 8.844 1 93.5 130 SER B N 1
ATOM 3874 C CA . SER B 1 130 ? -21.719 15.281 8.07 1 93.5 130 SER B CA 1
ATOM 3875 C C . SER B 1 130 ? -21.75 16.719 8.578 1 93.5 130 SER B C 1
ATOM 3877 O O . SER B 1 130 ? -20.719 17.359 8.703 1 93.5 130 SER B O 1
ATOM 3879 N N . LYS B 1 131 ? -22.938 17.156 8.867 1 95.12 131 LYS B N 1
ATOM 3880 C CA . LYS B 1 131 ? -23.125 18.531 9.312 1 95.12 131 LYS B CA 1
ATOM 3881 C C . LYS B 1 131 ? -22.375 18.781 10.625 1 95.12 131 LYS B C 1
ATOM 3883 O O . LYS B 1 131 ? -21.766 19.844 10.797 1 95.12 131 LYS B O 1
ATOM 3888 N N . SER B 1 132 ? -22.469 17.859 11.484 1 96.31 132 SER B N 1
ATOM 3889 C CA . SER B 1 132 ? -21.812 18.016 12.781 1 96.31 132 SER B CA 1
ATOM 3890 C C . SER B 1 132 ? -20.297 18.078 12.625 1 96.31 132 SER B C 1
ATOM 3892 O O . SER B 1 132 ? -19.641 18.953 13.195 1 96.31 132 SER B O 1
ATOM 3894 N N . MET B 1 133 ? -19.75 17.203 11.844 1 96.44 133 MET B N 1
ATOM 3895 C CA . MET B 1 133 ? -18.312 17.219 11.609 1 96.44 133 MET B CA 1
ATOM 3896 C C . MET B 1 133 ? -17.875 18.516 10.922 1 96.44 133 MET B C 1
ATOM 3898 O O . MET B 1 133 ? -16.891 19.141 11.32 1 96.44 133 MET B O 1
ATOM 3902 N N . ASP B 1 134 ? -18.672 18.938 9.914 1 97.81 134 ASP B N 1
ATOM 3903 C CA . ASP B 1 134 ? -18.359 20.156 9.188 1 97.81 134 ASP B CA 1
ATOM 3904 C C . ASP B 1 134 ? -18.266 21.359 10.133 1 97.81 134 ASP B C 1
ATOM 3906 O O . ASP B 1 134 ? -17.328 22.172 10.031 1 97.81 134 ASP B O 1
ATOM 3910 N N . LYS B 1 135 ? -19.156 21.391 10.992 1 97.5 135 LYS B N 1
ATOM 3911 C CA . LYS B 1 135 ? -19.219 22.516 11.93 1 97.5 135 LYS B CA 1
ATOM 3912 C C . LYS B 1 135 ? -17.969 22.562 12.812 1 97.5 135 LYS B C 1
ATOM 3914 O O . LYS B 1 135 ? -17.375 23.625 12.984 1 97.5 135 LYS B O 1
ATOM 3919 N N . VAL B 1 136 ? -17.578 21.484 13.336 1 97.69 136 VAL B N 1
ATOM 3920 C CA . VAL B 1 136 ? -16.422 21.406 14.219 1 97.69 136 VAL B CA 1
ATOM 3921 C C . VAL B 1 136 ? -15.148 21.766 13.438 1 97.69 136 VAL B C 1
ATOM 3923 O O . VAL B 1 136 ? -14.32 22.547 13.914 1 97.69 136 VAL B O 1
ATOM 3926 N N . LEU B 1 137 ? -15.008 21.25 12.219 1 98.19 137 LEU B N 1
ATOM 3927 C CA . LEU B 1 137 ? -13.82 21.5 11.406 1 98.19 137 LEU B CA 1
ATOM 3928 C C . LEU B 1 137 ? -13.727 22.969 11.031 1 98.19 137 LEU B C 1
ATOM 3930 O O . LEU B 1 137 ? -12.641 23.547 11.039 1 98.19 137 LEU B O 1
ATOM 3934 N N . LYS B 1 138 ? -14.875 23.578 10.711 1 97.69 138 LYS B N 1
ATOM 3935 C CA . LYS B 1 138 ? -14.891 25 10.375 1 97.69 138 LYS B CA 1
ATOM 3936 C C . LYS B 1 138 ? -14.414 25.844 11.547 1 97.69 138 LYS B C 1
ATOM 3938 O O . LYS B 1 138 ? -13.664 26.812 11.359 1 97.69 138 LYS B O 1
ATOM 3943 N N . GLU B 1 139 ? -14.773 25.453 12.68 1 95.56 139 GLU B N 1
ATOM 3944 C CA . GLU B 1 139 ? -14.367 26.172 13.883 1 95.56 139 GLU B CA 1
ATOM 3945 C C . GLU B 1 139 ? -12.875 26.016 14.156 1 95.56 139 GLU B C 1
ATOM 3947 O O . GLU B 1 139 ? -12.211 26.969 14.57 1 95.56 139 GLU B O 1
ATOM 3952 N N . MET B 1 140 ? -12.359 24.922 13.867 1 95.25 140 MET B N 1
ATOM 3953 C CA . MET B 1 140 ? -10.961 24.594 14.109 1 95.25 140 MET B CA 1
ATOM 3954 C C . MET B 1 140 ? -10.039 25.453 13.25 1 95.25 140 MET B C 1
ATOM 3956 O O . MET B 1 140 ? -8.945 25.828 13.688 1 95.25 140 MET B O 1
ATOM 3960 N N . PHE B 1 141 ? -10.469 25.703 12.07 1 97.62 141 PHE B N 1
ATOM 3961 C CA . PHE B 1 141 ? -9.539 26.297 11.109 1 97.62 141 PHE B CA 1
ATOM 3962 C C . PHE B 1 141 ? -9.977 27.703 10.727 1 97.62 141 PHE B C 1
ATOM 3964 O O . PHE B 1 141 ? -9.898 28.078 9.555 1 97.62 141 PHE B O 1
ATOM 3971 N N . LYS B 1 142 ? -10.508 28.312 11.664 1 95 142 LYS B N 1
ATOM 3972 C CA . LYS B 1 142 ? -10.82 29.75 11.594 1 95 142 LYS B CA 1
ATOM 3973 C C . LYS B 1 142 ? -9.977 30.547 12.578 1 95 142 LYS B C 1
ATOM 3975 O O . LYS B 1 142 ? -9.852 30.156 13.75 1 95 142 LYS B O 1
ATOM 3980 N N . ARG B 1 143 ? -9.406 31.578 12.102 1 92 143 ARG B N 1
ATOM 3981 C CA . ARG B 1 143 ? -8.641 32.469 12.992 1 92 143 ARG B CA 1
ATOM 3982 C C . ARG B 1 143 ? -9.57 33.281 13.859 1 92 143 ARG B C 1
ATOM 3984 O O . ARG B 1 143 ? -10.781 33.344 13.617 1 92 143 ARG B O 1
ATOM 3991 N N . GLU B 1 144 ? -8.922 33.875 14.781 1 87.06 144 GLU B N 1
ATOM 3992 C CA . GLU B 1 144 ? -9.68 34.719 15.703 1 87.06 144 GLU B CA 1
ATOM 3993 C C . GLU B 1 144 ? -10.336 35.906 14.961 1 87.06 144 GLU B C 1
ATOM 3995 O O . GLU B 1 144 ? -11.43 36.344 15.336 1 87.06 144 GLU B O 1
ATOM 4000 N N . ASP B 1 145 ? -9.75 36.344 13.938 1 91.19 145 ASP B N 1
ATOM 4001 C CA . ASP B 1 145 ? -10.281 37.469 13.188 1 91.19 145 ASP B CA 1
ATOM 4002 C C . ASP B 1 145 ? -11.359 37.031 12.203 1 91.19 145 ASP B C 1
ATOM 4004 O O . ASP B 1 145 ? -11.867 37.844 11.43 1 91.19 145 ASP B O 1
ATOM 4008 N N . GLY B 1 146 ? -11.672 35.75 12.164 1 91.81 146 GLY B N 1
ATOM 4009 C CA . GLY B 1 146 ? -12.742 35.219 11.328 1 91.81 146 GLY B CA 1
ATOM 4010 C C . GLY B 1 146 ? -12.25 34.656 10.008 1 91.81 146 GLY B C 1
ATOM 4011 O O . GLY B 1 146 ? -13.023 34.062 9.25 1 91.81 146 GLY B O 1
ATOM 4012 N N . THR B 1 147 ? -10.977 34.812 9.789 1 94.56 147 THR B N 1
ATOM 4013 C CA . THR B 1 147 ? -10.422 34.344 8.531 1 94.56 147 THR B CA 1
ATOM 4014 C C . THR B 1 147 ? -10.469 32.812 8.445 1 94.56 147 THR B C 1
ATOM 4016 O O . THR B 1 147 ? -9.984 32.125 9.352 1 94.56 147 THR B O 1
ATOM 4019 N N . VAL B 1 148 ? -11.031 32.312 7.371 1 96.75 148 VAL B N 1
ATOM 4020 C CA . VAL B 1 148 ? -11.031 30.891 7.109 1 96.75 148 VAL B CA 1
ATOM 4021 C C . VAL B 1 148 ? -9.703 30.484 6.488 1 96.75 148 VAL B C 1
ATOM 4023 O O . VAL B 1 148 ? -9.305 31.016 5.449 1 96.75 148 VAL B O 1
ATOM 4026 N N . LEU B 1 149 ? -9.062 29.562 7.078 1 98 149 LEU B N 1
ATOM 4027 C CA . LEU B 1 149 ? -7.723 29.188 6.645 1 98 149 LEU B CA 1
ATOM 4028 C C . LEU B 1 149 ? -7.789 28.203 5.48 1 98 149 LEU B C 1
ATOM 4030 O O . LEU B 1 149 ? -8.672 27.344 5.441 1 98 149 LEU B O 1
ATOM 4034 N N . THR B 1 150 ? -6.832 28.359 4.566 1 98.31 150 THR B N 1
ATOM 4035 C CA . THR B 1 150 ? -6.695 27.469 3.42 1 98.31 150 THR B CA 1
ATOM 4036 C C . THR B 1 150 ? -5.387 26.688 3.494 1 98.31 150 THR B C 1
ATOM 4038 O O . THR B 1 150 ? -4.586 26.906 4.406 1 98.31 150 THR B O 1
ATOM 4041 N N . LEU B 1 151 ? -5.246 25.859 2.584 1 97.94 151 LEU B N 1
ATOM 4042 C CA . LEU B 1 151 ? -4.051 25.016 2.5 1 97.94 151 LEU B CA 1
ATOM 4043 C C . LEU B 1 151 ? -2.795 25.875 2.404 1 97.94 151 LEU B C 1
ATOM 4045 O O . LEU B 1 151 ? -1.736 25.5 2.912 1 97.94 151 LEU B O 1
ATOM 4049 N N . LYS B 1 152 ? -2.844 27.016 1.814 1 96.62 152 LYS B N 1
ATOM 4050 C CA . LYS B 1 152 ? -1.694 27.891 1.648 1 96.62 152 LYS B CA 1
ATOM 4051 C C . LYS B 1 152 ? -1.336 28.578 2.963 1 96.62 152 LYS B C 1
ATOM 4053 O O . LYS B 1 152 ? -0.227 29.094 3.117 1 96.62 152 LYS B O 1
ATOM 4058 N N . ASP B 1 153 ? -2.227 28.578 3.918 1 96.88 153 ASP B N 1
ATOM 4059 C CA . ASP B 1 153 ? -2.055 29.297 5.18 1 96.88 153 ASP B CA 1
ATOM 4060 C C . ASP B 1 153 ? -1.432 28.391 6.242 1 96.88 153 ASP B C 1
ATOM 4062 O O . ASP B 1 153 ? -1.702 28.547 7.434 1 96.88 153 ASP B O 1
ATOM 4066 N N . THR B 1 154 ? -0.683 27.391 5.848 1 96.94 154 THR B N 1
ATOM 4067 C CA . THR B 1 154 ? 0.062 26.578 6.797 1 96.94 154 THR B CA 1
ATOM 4068 C C . THR B 1 154 ? 1.495 27.078 6.938 1 96.94 154 THR B C 1
ATOM 4070 O O . THR B 1 154 ? 2.068 27.609 5.984 1 96.94 154 THR B O 1
ATOM 4073 N N . CYS B 1 155 ? 2.078 26.984 8.109 1 94.88 155 CYS B N 1
ATOM 4074 C CA . CYS B 1 155 ? 3.41 27.516 8.359 1 94.88 155 CYS B CA 1
ATOM 4075 C C . CYS B 1 155 ? 4.488 26.516 7.941 1 94.88 155 CYS B C 1
ATOM 4077 O O . CYS B 1 155 ? 5.68 26.828 8 1 94.88 155 CYS B O 1
ATOM 4079 N N . LYS B 1 156 ? 4.082 25.312 7.531 1 94.44 156 LYS B N 1
ATOM 4080 C CA . LYS B 1 156 ? 4.953 24.281 6.984 1 94.44 156 LYS B CA 1
ATOM 4081 C C . LYS B 1 156 ? 4.262 23.531 5.848 1 94.44 156 LYS B C 1
ATOM 4083 O O . LYS B 1 156 ? 3.033 23.484 5.781 1 94.44 156 LYS B O 1
ATOM 4088 N N . PRO B 1 157 ? 5.121 22.969 4.93 1 96.5 157 PRO B N 1
ATOM 4089 C CA . PRO B 1 157 ? 4.508 22.094 3.924 1 96.5 157 PRO B CA 1
ATOM 4090 C C . PRO B 1 157 ? 3.623 21.016 4.543 1 96.5 157 PRO B C 1
ATOM 4092 O O . PRO B 1 157 ? 4.035 20.344 5.492 1 96.5 157 PRO B O 1
ATOM 4095 N N . LEU B 1 158 ? 2.41 20.969 4.051 1 98.31 158 LEU B N 1
ATOM 4096 C CA . LEU B 1 158 ? 1.402 20.016 4.504 1 98.31 158 LEU B CA 1
ATOM 4097 C C . LEU B 1 158 ? 0.917 19.141 3.348 1 98.31 158 LEU B C 1
ATOM 4099 O O . LEU B 1 158 ? 0.683 19.656 2.246 1 98.31 158 LEU B O 1
ATOM 4103 N N . LEU B 1 159 ? 0.883 17.875 3.58 1 98.31 159 LEU B N 1
ATOM 4104 C CA . LEU B 1 159 ? 0.39 16.922 2.596 1 98.31 159 LEU B CA 1
ATOM 4105 C C . LEU B 1 159 ? -0.77 16.109 3.162 1 98.31 159 LEU B C 1
ATOM 4107 O O . LEU B 1 159 ? -0.651 15.516 4.238 1 98.31 159 LEU B O 1
ATOM 4111 N N . VAL B 1 160 ? -1.952 16.078 2.49 1 98.69 160 VAL B N 1
ATOM 4112 C CA . VAL B 1 160 ? -3.135 15.352 2.93 1 98.69 160 VAL B CA 1
ATOM 4113 C C . VAL B 1 160 ? -3.734 14.578 1.754 1 98.69 160 VAL B C 1
ATOM 4115 O O . VAL B 1 160 ? -4.23 15.18 0.798 1 98.69 160 VAL B O 1
ATOM 4118 N N . PRO B 1 161 ? -3.725 13.281 1.838 1 97.94 161 PRO B N 1
ATOM 4119 C CA . PRO B 1 161 ? -4.254 12.508 0.715 1 97.94 161 PRO B CA 1
ATOM 4120 C C . PRO B 1 161 ? -5.75 12.234 0.844 1 97.94 161 PRO B C 1
ATOM 4122 O O . PRO B 1 161 ? -6.277 12.172 1.957 1 97.94 161 PRO B O 1
ATOM 4125 N N . CYS B 1 162 ? -6.422 12.062 -0.228 1 97.06 162 CYS B N 1
ATOM 4126 C CA . CYS B 1 162 ? -7.746 11.477 -0.375 1 97.06 162 CYS B CA 1
ATOM 4127 C C . CYS B 1 162 ? -7.875 10.75 -1.708 1 97.06 162 CYS B C 1
ATOM 4129 O O . CYS B 1 162 ? -6.879 10.516 -2.393 1 97.06 162 CYS B O 1
ATOM 4131 N N . TYR B 1 163 ? -9.023 10.188 -1.957 1 94.62 163 TYR B N 1
ATOM 4132 C CA . TYR B 1 163 ? -9.328 9.602 -3.26 1 94.62 163 TYR B CA 1
ATOM 4133 C C . TYR B 1 163 ? -10.461 10.344 -3.943 1 94.62 163 TYR B C 1
ATOM 4135 O O . TYR B 1 163 ? -11.508 10.594 -3.336 1 94.62 163 TYR B O 1
ATOM 4143 N N . ASP B 1 164 ? -10.219 10.688 -5.215 1 93.81 164 ASP B N 1
ATOM 4144 C CA . ASP B 1 164 ? -11.211 11.43 -5.98 1 93.81 164 ASP B CA 1
ATOM 4145 C C . ASP B 1 164 ? -12.016 10.5 -6.891 1 93.81 164 ASP B C 1
ATOM 4147 O O . ASP B 1 164 ? -11.469 9.93 -7.836 1 93.81 164 ASP B O 1
ATOM 4151 N N . LEU B 1 165 ? -13.328 10.43 -6.617 1 91.31 165 LEU B N 1
ATOM 4152 C CA . LEU B 1 165 ? -14.195 9.555 -7.402 1 91.31 165 LEU B CA 1
ATOM 4153 C C . LEU B 1 165 ? -14.391 10.109 -8.812 1 91.31 165 LEU B C 1
ATOM 4155 O O . LEU B 1 165 ? -14.664 9.352 -9.742 1 91.31 165 LEU B O 1
ATOM 4159 N N . LYS B 1 166 ? -14.242 11.391 -8.93 1 89.88 166 LYS B N 1
ATOM 4160 C CA . LYS B 1 166 ? -14.438 12.008 -10.234 1 89.88 166 LYS B CA 1
ATOM 4161 C C . LYS B 1 166 ? -13.336 11.586 -11.211 1 89.88 166 LYS B C 1
ATOM 4163 O O . LYS B 1 166 ? -13.617 11.18 -12.336 1 89.88 166 LYS B O 1
ATOM 4168 N N . SER B 1 167 ? -12.125 11.68 -10.812 1 85.88 167 SER B N 1
ATOM 4169 C CA . SER B 1 167 ? -10.992 11.32 -11.664 1 85.88 167 SER B CA 1
ATOM 4170 C C . SER B 1 167 ? -10.609 9.852 -11.477 1 85.88 167 SER B C 1
ATOM 4172 O O . SER B 1 167 ? -9.766 9.328 -12.203 1 85.88 167 SER B O 1
ATOM 4174 N N . SER B 1 168 ? -11.188 9.188 -10.5 1 85.31 168 SER B N 1
ATOM 4175 C CA . SER B 1 168 ? -10.852 7.816 -10.141 1 85.31 168 SER B CA 1
ATOM 4176 C C . SER B 1 168 ? -9.352 7.66 -9.906 1 85.31 168 SER B C 1
ATOM 4178 O O . SER B 1 168 ? -8.711 6.777 -10.484 1 85.31 168 SER B O 1
ATOM 4180 N N . ALA B 1 169 ? -8.875 8.531 -9.078 1 87.44 169 ALA B N 1
ATOM 4181 C CA . ALA B 1 169 ? -7.449 8.555 -8.75 1 87.44 169 ALA B CA 1
ATOM 4182 C C . ALA B 1 169 ? -7.207 9.195 -7.387 1 87.44 169 ALA B C 1
ATOM 4184 O O . ALA B 1 169 ? -8.039 9.953 -6.895 1 87.44 169 ALA B O 1
ATOM 4185 N N . PRO B 1 170 ? -6.051 8.836 -6.816 1 91.44 170 PRO B N 1
ATOM 4186 C CA . PRO B 1 170 ? -5.68 9.57 -5.602 1 91.44 170 PRO B CA 1
ATOM 4187 C C . PRO B 1 170 ? -5.527 11.07 -5.84 1 91.44 170 PRO B C 1
ATOM 4189 O O . PRO B 1 170 ? -5.07 11.484 -6.91 1 91.44 170 PRO B O 1
ATOM 4192 N N . PHE B 1 171 ? -5.953 11.828 -4.938 1 94.19 171 PHE B N 1
ATOM 4193 C CA . PHE B 1 171 ? -5.75 13.273 -4.918 1 94.19 171 PHE B CA 1
ATOM 4194 C C . PHE B 1 171 ? -5.031 13.703 -3.643 1 94.19 171 PHE B C 1
ATOM 4196 O O . PHE B 1 171 ? -5.52 13.461 -2.537 1 94.19 171 PHE B O 1
ATOM 4203 N N . VAL B 1 172 ? -3.885 14.32 -3.832 1 96.81 172 VAL B N 1
ATOM 4204 C CA . VAL B 1 172 ? -3.072 14.719 -2.688 1 96.81 172 VAL B CA 1
ATOM 4205 C C . VAL B 1 172 ? -3.061 16.234 -2.568 1 96.81 172 VAL B C 1
ATOM 4207 O O . VAL B 1 172 ? -2.521 16.938 -3.434 1 96.81 172 VAL B O 1
ATOM 4210 N N . PHE B 1 173 ? -3.652 16.719 -1.487 1 98 173 PHE B N 1
ATOM 4211 C CA . PHE B 1 173 ? -3.588 18.141 -1.178 1 98 173 PHE B CA 1
ATOM 4212 C C . PHE B 1 173 ? -2.205 18.531 -0.661 1 98 173 PHE B C 1
ATOM 4214 O O . PHE B 1 173 ? -1.679 17.875 0.25 1 98 173 PHE B O 1
ATOM 4221 N N . SER B 1 174 ? -1.668 19.5 -1.265 1 97.06 174 SER B N 1
ATOM 4222 C CA . SER B 1 174 ? -0.352 19.938 -0.81 1 97.06 174 SER B CA 1
ATOM 4223 C C . SER B 1 174 ? -0.269 21.453 -0.742 1 97.06 174 SER B C 1
ATOM 4225 O O . SER B 1 174 ? -0.825 22.141 -1.595 1 97.06 174 SER B O 1
ATOM 4227 N N . ARG B 1 175 ? 0.399 21.891 0.241 1 97.12 175 ARG B N 1
ATOM 4228 C CA . ARG B 1 175 ? 0.64 23.328 0.332 1 97.12 175 ARG B CA 1
ATOM 4229 C C . ARG B 1 175 ? 1.413 23.844 -0.882 1 97.12 175 ARG B C 1
ATOM 4231 O O . ARG B 1 175 ? 1.179 24.953 -1.354 1 97.12 175 ARG B O 1
ATOM 4238 N N . ALA B 1 176 ? 2.377 23.047 -1.359 1 94.94 176 ALA B N 1
ATOM 4239 C CA . ALA B 1 176 ? 3.188 23.422 -2.514 1 94.94 176 ALA B CA 1
ATOM 4240 C C . ALA B 1 176 ? 2.309 23.75 -3.715 1 94.94 176 ALA B C 1
ATOM 4242 O O . ALA B 1 176 ? 2.459 24.812 -4.328 1 94.94 176 ALA B O 1
ATOM 4243 N N . ASP B 1 177 ? 1.374 22.922 -3.988 1 95.06 177 ASP B N 1
ATOM 4244 C CA . ASP B 1 177 ? 0.468 23.141 -5.109 1 95.06 177 ASP B CA 1
ATOM 4245 C C . ASP B 1 177 ? -0.437 24.344 -4.855 1 95.06 177 ASP B C 1
ATOM 4247 O O . ASP B 1 177 ? -0.711 25.125 -5.766 1 95.06 177 ASP B O 1
ATOM 4251 N N . ALA B 1 178 ? -0.899 24.469 -3.623 1 97.12 178 ALA B N 1
ATOM 4252 C CA . ALA B 1 178 ? -1.764 25.578 -3.244 1 97.12 178 ALA B CA 1
ATOM 4253 C C . ALA B 1 178 ? -1.041 26.906 -3.406 1 97.12 178 ALA B C 1
ATOM 4255 O O . ALA B 1 178 ? -1.654 27.922 -3.771 1 97.12 178 ALA B O 1
ATOM 4256 N N . SER B 1 179 ? 0.23 26.891 -3.141 1 95.38 179 SER B N 1
ATOM 4257 C CA . SER B 1 179 ? 1.032 28.109 -3.25 1 95.38 179 SER B CA 1
ATOM 4258 C C . SER B 1 179 ? 1.304 28.469 -4.707 1 95.38 179 SER B C 1
ATOM 4260 O O . SER B 1 179 ? 1.466 29.641 -5.047 1 95.38 179 SER B O 1
ATOM 4262 N N . GLU B 1 180 ? 1.321 27.469 -5.551 1 94.69 180 GLU B N 1
ATOM 4263 C CA . GLU B 1 180 ? 1.625 27.672 -6.965 1 94.69 180 GLU B CA 1
ATOM 4264 C C . GLU B 1 180 ? 0.394 28.156 -7.73 1 94.69 180 GLU B C 1
ATOM 4266 O O . GLU B 1 180 ? 0.507 28.953 -8.664 1 94.69 180 GLU B O 1
ATOM 4271 N N . SER B 1 181 ? -0.777 27.609 -7.293 1 96.44 181 SER B N 1
ATOM 4272 C CA . SER B 1 181 ? -1.991 27.938 -8.039 1 96.44 181 SER B CA 1
ATOM 4273 C C . SER B 1 181 ? -3.213 27.938 -7.121 1 96.44 181 SER B C 1
ATOM 4275 O O . SER B 1 181 ? -3.426 27 -6.363 1 96.44 181 SER B O 1
ATOM 4277 N N . PRO B 1 182 ? -4.039 28.984 -7.273 1 97.12 182 PRO B N 1
ATOM 4278 C CA . PRO B 1 182 ? -5.285 29 -6.504 1 97.12 182 PRO B CA 1
ATOM 4279 C C . PRO B 1 182 ? -6.203 27.828 -6.844 1 97.12 182 PRO B C 1
ATOM 4281 O O . PRO B 1 182 ? -7.086 27.484 -6.055 1 97.12 182 PRO B O 1
ATOM 4284 N N . SER B 1 183 ? -5.98 27.203 -8 1 97.56 183 SER B N 1
ATOM 4285 C CA . SER B 1 183 ? -6.801 26.078 -8.438 1 97.56 183 SER B CA 1
ATOM 4286 C C . SER B 1 183 ? -6.512 24.828 -7.617 1 97.56 183 SER B C 1
ATOM 4288 O O . SER B 1 183 ? -7.266 23.859 -7.672 1 97.56 183 SER B O 1
ATOM 4290 N N . PHE B 1 184 ? -5.449 24.938 -6.812 1 97.44 184 PHE B N 1
ATOM 4291 C CA . PHE B 1 184 ? -5.113 23.812 -5.945 1 97.44 184 PHE B CA 1
ATOM 4292 C C . PHE B 1 184 ? -5.09 24.25 -4.484 1 97.44 184 PHE B C 1
ATOM 4294 O O . PHE B 1 184 ? -4.484 23.578 -3.645 1 97.44 184 PHE B O 1
ATOM 4301 N N . ASN B 1 185 ? -5.645 25.422 -4.254 1 98.38 185 ASN B N 1
ATOM 4302 C CA . ASN B 1 185 ? -5.848 25.906 -2.895 1 98.38 185 ASN B CA 1
ATOM 4303 C C . ASN B 1 185 ? -7.266 25.641 -2.404 1 98.38 185 ASN B C 1
ATOM 4305 O O . ASN B 1 185 ? -8.234 25.938 -3.104 1 98.38 185 ASN B O 1
ATOM 4309 N N . PHE B 1 186 ? -7.367 25 -1.279 1 98.62 186 PHE B N 1
ATOM 4310 C CA . PHE B 1 186 ? -8.633 24.578 -0.687 1 98.62 186 PHE B CA 1
ATOM 4311 C C . PHE B 1 186 ? -8.719 25.031 0.77 1 98.62 186 PHE B C 1
ATOM 4313 O O . PHE B 1 186 ? -7.695 25.172 1.439 1 98.62 186 PHE B O 1
ATOM 4320 N N . ASP B 1 187 ? -9.992 25.156 1.205 1 98.5 187 ASP B N 1
ATOM 4321 C CA . ASP B 1 187 ? -10.172 25.391 2.637 1 98.5 187 ASP B CA 1
ATOM 4322 C C . ASP B 1 187 ? -9.641 24.203 3.449 1 98.5 187 ASP B C 1
ATOM 4324 O O . ASP B 1 187 ? -9.898 23.047 3.107 1 98.5 187 ASP B O 1
ATOM 4328 N N . LEU B 1 188 ? -8.945 24.516 4.496 1 98.44 188 LEU B N 1
ATOM 4329 C CA . LEU B 1 188 ? -8.328 23.469 5.301 1 98.44 188 LEU B CA 1
ATOM 4330 C C . LEU B 1 188 ? -9.383 22.531 5.867 1 98.44 188 LEU B C 1
ATOM 4332 O O . LEU B 1 188 ? -9.172 21.312 5.922 1 98.44 188 LEU B O 1
ATOM 4336 N N . TRP B 1 189 ? -10.516 23.109 6.332 1 98.5 189 TRP B N 1
ATOM 4337 C CA . TRP B 1 189 ? -11.547 22.266 6.906 1 98.5 189 TRP B CA 1
ATOM 4338 C C . TRP B 1 189 ? -12.102 21.297 5.863 1 98.5 189 TRP B C 1
ATOM 4340 O O . TRP B 1 189 ? -12.414 20.141 6.172 1 98.5 189 TRP B O 1
ATOM 4350 N N . LYS B 1 190 ? -12.164 21.719 4.578 1 98.69 190 LYS B N 1
ATOM 4351 C CA . LYS B 1 190 ? -12.641 20.844 3.502 1 98.69 190 LYS B CA 1
ATOM 4352 C C . LYS B 1 190 ? -11.633 19.75 3.195 1 98.69 190 LYS B C 1
ATOM 4354 O O . LYS B 1 190 ? -12.008 18.625 2.885 1 98.69 190 LYS B O 1
ATOM 4359 N N . VAL B 1 191 ? -10.359 20.109 3.25 1 98.69 191 VAL B N 1
ATOM 4360 C CA . VAL B 1 191 ? -9.289 19.141 3.031 1 98.69 191 VAL B CA 1
ATOM 4361 C C . VAL B 1 191 ? -9.375 18.031 4.07 1 98.69 191 VAL B C 1
ATOM 4363 O O . VAL B 1 191 ? -9.336 16.844 3.729 1 98.69 191 VAL B O 1
ATOM 4366 N N . CYS B 1 192 ? -9.547 18.406 5.289 1 98.5 192 CYS B N 1
ATOM 4367 C CA . CYS B 1 192 ? -9.656 17.438 6.379 1 98.5 192 CYS B CA 1
ATOM 4368 C C . CYS B 1 192 ? -10.922 16.609 6.246 1 98.5 192 CYS B C 1
ATOM 4370 O O . CYS B 1 192 ? -10.914 15.406 6.496 1 98.5 192 CYS B O 1
ATOM 4372 N N . ARG B 1 193 ? -12.031 17.266 5.855 1 98.31 193 ARG B N 1
ATOM 4373 C CA . ARG B 1 193 ? -13.289 16.562 5.641 1 98.31 193 ARG B CA 1
ATOM 4374 C C . ARG B 1 193 ? -13.172 15.539 4.512 1 98.31 193 ARG B C 1
ATOM 4376 O O . ARG B 1 193 ? -13.695 14.43 4.613 1 98.31 193 ARG B O 1
ATOM 4383 N N . ALA B 1 194 ? -12.508 15.945 3.496 1 98.25 194 ALA B N 1
ATOM 4384 C CA . ALA B 1 194 ? -12.336 15.109 2.314 1 98.25 194 ALA B CA 1
ATOM 4385 C C . ALA B 1 194 ? -11.609 13.812 2.664 1 98.25 194 ALA B C 1
ATOM 4387 O O . ALA B 1 194 ? -12.086 12.719 2.338 1 98.25 194 ALA B O 1
ATOM 4388 N N . THR B 1 195 ? -10.5 13.891 3.332 1 98.19 195 THR B N 1
ATOM 4389 C CA . THR B 1 195 ? -9.68 12.727 3.648 1 98.19 195 THR B CA 1
ATOM 4390 C C . THR B 1 195 ? -10.367 11.859 4.703 1 98.19 195 THR B C 1
ATOM 4392 O O . THR B 1 195 ? -9.961 10.711 4.922 1 98.19 195 THR B O 1
ATOM 4395 N N . SER B 1 196 ? -11.445 12.352 5.352 1 96.56 196 SER B N 1
ATOM 4396 C CA . SER B 1 196 ? -12.133 11.641 6.422 1 96.56 196 SER B CA 1
ATOM 4397 C C . SER B 1 196 ? -13.438 11.023 5.938 1 96.56 196 SER B C 1
ATOM 4399 O O . SER B 1 196 ? -14.195 10.453 6.727 1 96.56 196 SER B O 1
ATOM 4401 N N . ALA B 1 197 ? -13.719 11.164 4.652 1 95.75 197 ALA B N 1
ATOM 4402 C CA . ALA B 1 197 ? -14.992 10.68 4.113 1 95.75 197 ALA B CA 1
ATOM 4403 C C . ALA B 1 197 ? -14.969 9.164 3.938 1 95.75 197 ALA B C 1
ATOM 4405 O O . ALA B 1 197 ? -15.055 8.664 2.814 1 95.75 197 ALA B O 1
ATOM 4406 N N . THR B 1 198 ? -14.977 8.461 5.039 1 93.06 198 THR B N 1
ATOM 4407 C CA . THR B 1 198 ? -14.867 7.008 5.059 1 93.06 198 THR B CA 1
ATOM 4408 C C . THR B 1 198 ? -16.141 6.359 4.531 1 93.06 198 THR B C 1
ATOM 4410 O O . THR B 1 198 ? -17.234 6.605 5.055 1 93.06 198 THR B O 1
ATOM 4413 N N . PRO B 1 199 ? -16 5.5 3.584 1 91.06 199 PRO B N 1
ATOM 4414 C CA . PRO B 1 199 ? -17.188 4.793 3.086 1 91.06 199 PRO B CA 1
ATOM 4415 C C . PRO B 1 199 ? -17.953 4.059 4.188 1 91.06 199 PRO B C 1
ATOM 4417 O O . PRO B 1 199 ? -17.328 3.467 5.078 1 91.06 199 PRO B O 1
ATOM 4420 N N . SER B 1 200 ? -19.281 4.016 4.117 1 84.38 200 SER B N 1
ATOM 4421 C CA . SER B 1 200 ? -20.234 3.436 5.059 1 84.38 200 SER B CA 1
ATOM 4422 C C . SER B 1 200 ? -20.484 4.367 6.238 1 84.38 200 SER B C 1
ATOM 4424 O O . SER B 1 200 ? -21.5 4.254 6.918 1 84.38 200 SER B O 1
ATOM 4426 N N . LEU B 1 201 ? -19.5 5.281 6.52 1 89.06 201 LEU B N 1
ATOM 4427 C CA . LEU B 1 201 ? -19.672 6.184 7.656 1 89.06 201 LEU B CA 1
ATOM 4428 C C . LEU B 1 201 ? -20.062 7.582 7.188 1 89.06 201 LEU B C 1
ATOM 4430 O O . LEU B 1 201 ? -20.75 8.312 7.906 1 89.06 201 LEU B O 1
ATOM 4434 N N . PHE B 1 202 ? -19.531 7.941 6.086 1 91.69 202 PHE B N 1
ATOM 4435 C CA . PHE B 1 202 ? -19.844 9.227 5.465 1 91.69 202 PHE B CA 1
ATOM 4436 C C . PHE B 1 202 ? -20.125 9.055 3.977 1 91.69 202 PHE B C 1
ATOM 4438 O O . PHE B 1 202 ? -19.609 8.125 3.348 1 91.69 202 PHE B O 1
ATOM 4445 N N . LYS B 1 203 ? -20.953 9.969 3.436 1 90.38 203 LYS B N 1
ATOM 4446 C CA . LYS B 1 203 ? -21.078 10.078 1.984 1 90.38 203 LYS B CA 1
ATOM 4447 C C . LYS B 1 203 ? -19.828 10.727 1.377 1 90.38 203 LYS B C 1
ATOM 4449 O O . LYS B 1 203 ? -19.109 11.453 2.059 1 90.38 203 LYS B O 1
ATOM 4454 N N . PRO B 1 204 ? -19.609 10.43 0.099 1 94.25 204 PRO B N 1
ATOM 4455 C CA . PRO B 1 204 ? -18.547 11.172 -0.567 1 94.25 204 PRO B CA 1
ATOM 4456 C C . PRO B 1 204 ? -18.688 12.688 -0.4 1 94.25 204 PRO B C 1
ATOM 4458 O O . PRO B 1 204 ? -19.812 13.203 -0.354 1 94.25 204 PRO B O 1
ATOM 4461 N N . PHE B 1 205 ? -17.578 13.32 -0.332 1 96.69 205 PHE B N 1
ATOM 4462 C CA . PHE B 1 205 ? -17.578 14.742 -0.017 1 96.69 205 PHE B CA 1
ATOM 4463 C C . PHE B 1 205 ? -17.188 15.57 -1.236 1 96.69 205 PHE B C 1
ATOM 4465 O O . PHE B 1 205 ? -16.031 15.516 -1.687 1 96.69 205 PHE B O 1
ATOM 4472 N N . PRO B 1 206 ? -18.109 16.297 -1.763 1 96.44 206 PRO B N 1
ATOM 4473 C CA . PRO B 1 206 ? -17.75 17.203 -2.85 1 96.44 206 PRO B CA 1
ATOM 4474 C C . PRO B 1 206 ? -17.031 18.469 -2.352 1 96.44 206 PRO B C 1
ATOM 4476 O O . PRO B 1 206 ? -17.422 19.031 -1.33 1 96.44 206 PRO B O 1
ATOM 4479 N N . LEU B 1 207 ? -15.938 18.875 -3.035 1 97.44 207 LEU B N 1
ATOM 4480 C CA . LEU B 1 207 ? -15.281 20.125 -2.699 1 97.44 207 LEU B CA 1
ATOM 4481 C C . LEU B 1 207 ? -14.695 20.781 -3.947 1 97.44 207 LEU B C 1
ATOM 4483 O O . LEU B 1 207 ? -14.492 20.125 -4.965 1 97.44 207 LEU B O 1
ATOM 4487 N N . ILE B 1 208 ? -14.508 22.094 -3.852 1 97.88 208 ILE B N 1
ATOM 4488 C CA . ILE B 1 208 ? -13.992 22.891 -4.953 1 97.88 208 ILE B CA 1
ATOM 4489 C C . ILE B 1 208 ? -12.875 23.812 -4.453 1 97.88 208 ILE B C 1
ATOM 4491 O O . ILE B 1 208 ? -12.844 24.172 -3.275 1 97.88 208 ILE B O 1
ATOM 4495 N N . SER B 1 209 ? -11.992 24.109 -5.355 1 98.25 209 SER B N 1
ATOM 4496 C CA . SER B 1 209 ? -10.891 25 -5.023 1 98.25 209 SER B CA 1
ATOM 4497 C C . SER B 1 209 ? -11.391 26.422 -4.75 1 98.25 209 SER B C 1
ATOM 4499 O O . SER B 1 209 ? -12.547 26.734 -5.043 1 98.25 209 SER B O 1
ATOM 4501 N N . VAL B 1 210 ? -10.516 27.234 -4.141 1 97.62 210 VAL B N 1
ATOM 4502 C CA . VAL B 1 210 ? -10.906 28.578 -3.713 1 97.62 210 VAL B CA 1
ATOM 4503 C C . VAL B 1 210 ? -11.336 29.391 -4.926 1 97.62 210 VAL B C 1
ATOM 4505 O O . VAL B 1 210 ? -12.195 30.281 -4.816 1 97.62 210 VAL B O 1
ATOM 4508 N N . ASP B 1 211 ? -10.75 29.141 -6.141 1 97.69 211 ASP B N 1
ATOM 4509 C CA . ASP B 1 211 ? -11.086 29.906 -7.336 1 97.69 211 ASP B CA 1
ATOM 4510 C C . ASP B 1 211 ? -12.18 29.219 -8.141 1 97.69 211 ASP B C 1
ATOM 4512 O O . ASP B 1 211 ? -12.531 29.672 -9.234 1 97.69 211 ASP B O 1
ATOM 4516 N N . GLY B 1 212 ? -12.602 28.062 -7.699 1 97.38 212 GLY B N 1
ATOM 4517 C CA . GLY B 1 212 ? -13.734 27.359 -8.289 1 97.38 212 GLY B CA 1
ATOM 4518 C C . GLY B 1 212 ? -13.375 26.562 -9.523 1 97.38 212 GLY B C 1
ATOM 4519 O O . GLY B 1 212 ? -14.25 26.016 -10.188 1 97.38 212 GLY B O 1
ATOM 4520 N N . LYS B 1 213 ? -12.141 26.344 -9.805 1 97 213 LYS B N 1
ATOM 4521 C CA . LYS B 1 213 ? -11.734 25.766 -11.078 1 97 213 LYS B CA 1
ATOM 4522 C C . LYS B 1 213 ? -11.516 24.25 -10.953 1 97 213 LYS B C 1
ATOM 4524 O O . LYS B 1 213 ? -11.617 23.531 -11.938 1 97 213 LYS B O 1
ATOM 4529 N N . THR B 1 214 ? -11.133 23.828 -9.805 1 96.75 214 THR B N 1
ATOM 4530 C CA . THR B 1 214 ? -10.906 22.406 -9.57 1 96.75 214 THR B CA 1
ATOM 4531 C C . THR B 1 214 ? -11.969 21.844 -8.633 1 96.75 214 THR B C 1
ATOM 4533 O O . THR B 1 214 ? -12.227 22.406 -7.566 1 96.75 214 THR B O 1
ATOM 4536 N N . SER B 1 215 ? -12.562 20.797 -9.086 1 96.06 215 SER B N 1
ATOM 4537 C CA . SER B 1 215 ? -13.57 20.109 -8.281 1 96.06 215 SER B CA 1
ATOM 4538 C C . SER B 1 215 ? -13.164 18.672 -7.996 1 96.06 215 SER B C 1
ATOM 4540 O O . SER B 1 215 ? -12.539 18.016 -8.836 1 96.06 215 SER B O 1
ATOM 4542 N N . CYS B 1 216 ? -13.508 18.172 -6.797 1 94.44 216 CYS B N 1
ATOM 4543 C CA . CYS B 1 216 ? -13.203 16.828 -6.332 1 94.44 216 CYS B CA 1
ATOM 4544 C C . CYS B 1 216 ? -14.398 16.219 -5.613 1 94.44 216 CYS B C 1
ATOM 4546 O O . CYS B 1 216 ? -15.164 16.922 -4.957 1 94.44 216 CYS B O 1
ATOM 4548 N N . THR B 1 217 ? -14.695 14.977 -5.852 1 95.88 217 THR B N 1
ATOM 4549 C CA . THR B 1 217 ? -15.578 14.172 -5.02 1 95.88 217 THR B CA 1
ATOM 4550 C C . THR B 1 217 ? -14.781 13.148 -4.219 1 95.88 217 THR B C 1
ATOM 4552 O O . THR B 1 217 ? -14.469 12.062 -4.723 1 95.88 217 THR B O 1
ATOM 4555 N N . ALA B 1 218 ? -14.586 13.469 -2.998 1 96.56 218 ALA B N 1
ATOM 4556 C CA . ALA B 1 218 ? -13.539 12.805 -2.219 1 96.56 218 ALA B CA 1
ATOM 4557 C C . ALA B 1 218 ? -14.125 11.688 -1.361 1 96.56 218 ALA B C 1
ATOM 4559 O O . ALA B 1 218 ? -15.227 11.82 -0.819 1 96.56 218 ALA B O 1
ATOM 4560 N N . VAL B 1 219 ? -13.422 10.641 -1.299 1 95.62 219 VAL B N 1
ATOM 4561 C CA . VAL B 1 219 ? -13.594 9.633 -0.255 1 95.62 219 VAL B CA 1
ATOM 4562 C C . VAL B 1 219 ? -12.289 9.477 0.527 1 95.62 219 VAL B C 1
ATOM 4564 O O . VAL B 1 219 ? -11.266 10.062 0.167 1 95.62 219 VAL B O 1
ATOM 4567 N N . ASP B 1 220 ? -12.328 8.734 1.605 1 95.38 220 ASP B N 1
ATOM 4568 C CA . ASP B 1 220 ? -11.289 8.586 2.617 1 95.38 220 ASP B CA 1
ATOM 4569 C C . ASP B 1 220 ? -9.938 8.273 1.976 1 95.38 220 ASP B C 1
ATOM 4571 O O . ASP B 1 220 ? -9.812 7.293 1.236 1 95.38 220 ASP B O 1
ATOM 4575 N N . GLY B 1 221 ? -8.898 9.062 2.287 1 95.81 221 GLY B N 1
ATOM 4576 C CA . GLY B 1 221 ? -7.559 8.844 1.775 1 95.81 221 GLY B CA 1
ATOM 4577 C C . GLY B 1 221 ? -6.922 7.562 2.287 1 95.81 221 GLY B C 1
ATOM 4578 O O . GLY B 1 221 ? -5.957 7.07 1.706 1 95.81 221 GLY B O 1
ATOM 4579 N N . GLY B 1 222 ? -7.406 7.094 3.332 1 96.12 222 GLY B N 1
ATOM 4580 C CA . GLY B 1 222 ? -6.863 5.887 3.941 1 96.12 222 GLY B CA 1
ATOM 4581 C C . GLY B 1 222 ? -7.027 4.652 3.074 1 96.12 222 GLY B C 1
ATOM 4582 O O . GLY B 1 222 ? -6.328 3.658 3.266 1 96.12 222 GLY B O 1
ATOM 4583 N N . LEU B 1 223 ? -7.941 4.734 2.113 1 94.38 223 LEU B N 1
ATOM 4584 C CA . LEU B 1 223 ? -8.164 3.602 1.223 1 94.38 223 LEU B CA 1
ATOM 4585 C C . LEU B 1 223 ? -6.941 3.344 0.352 1 94.38 223 LEU B C 1
ATOM 4587 O O . LEU B 1 223 ? -6.77 2.242 -0.174 1 94.38 223 LEU B O 1
ATOM 4591 N N . VAL B 1 224 ? -6.07 4.406 0.29 1 93.12 224 VAL B N 1
ATOM 4592 C CA . VAL B 1 224 ? -4.93 4.246 -0.604 1 93.12 224 VAL B CA 1
ATOM 4593 C C . VAL B 1 224 ? -3.652 4.688 0.105 1 93.12 224 VAL B C 1
ATOM 4595 O O . VAL B 1 224 ? -2.551 4.281 -0.275 1 93.12 224 VAL B O 1
ATOM 4598 N N . MET B 1 225 ? -3.811 5.551 1.095 1 96.19 225 MET B N 1
ATOM 4599 C CA . MET B 1 225 ? -2.646 6.129 1.76 1 96.19 225 MET B CA 1
ATOM 4600 C C . MET B 1 225 ? -2.918 6.34 3.244 1 96.19 225 MET B C 1
ATOM 4602 O O . MET B 1 225 ? -2.686 7.43 3.773 1 96.19 225 MET B O 1
ATOM 4606 N N . ASN B 1 226 ? -3.307 5.305 3.889 1 96.31 226 ASN B N 1
ATOM 4607 C CA . ASN B 1 226 ? -3.6 5.488 5.305 1 96.31 226 ASN B CA 1
ATOM 4608 C C . ASN B 1 226 ? -2.352 5.891 6.09 1 96.31 226 ASN B C 1
ATOM 4610 O O . ASN B 1 226 ? -2.432 6.688 7.023 1 96.31 226 ASN B O 1
ATOM 4614 N N . ASN B 1 227 ? -1.249 5.195 5.844 1 96.56 227 ASN B N 1
ATOM 4615 C CA . ASN B 1 227 ? 0.087 5.672 6.188 1 96.56 227 ASN B CA 1
ATOM 4616 C C . ASN B 1 227 ? 0.676 6.543 5.082 1 96.56 227 ASN B C 1
ATOM 4618 O O . ASN B 1 227 ? 1.178 6.027 4.082 1 96.56 227 ASN B O 1
ATOM 4622 N N . PRO B 1 228 ? 0.579 7.832 5.27 1 97.94 228 PRO B N 1
ATOM 4623 C CA . PRO B 1 228 ? 0.931 8.703 4.148 1 97.94 228 PRO B CA 1
ATOM 4624 C C . PRO B 1 228 ? 2.434 8.945 4.035 1 97.94 228 PRO B C 1
ATOM 4626 O O . PRO B 1 228 ? 2.869 9.828 3.297 1 97.94 228 PRO B O 1
ATOM 4629 N N . THR B 1 229 ? 3.293 8.195 4.699 1 98.12 229 THR B N 1
ATOM 4630 C CA . THR B 1 229 ? 4.734 8.406 4.723 1 98.12 229 THR B CA 1
ATOM 4631 C C . THR B 1 229 ? 5.328 8.242 3.326 1 98.12 229 THR B C 1
ATOM 4633 O O . THR B 1 229 ? 6.145 9.062 2.896 1 98.12 229 THR B O 1
ATOM 4636 N N . ALA B 1 230 ? 4.871 7.23 2.648 1 96.12 230 ALA B N 1
ATOM 4637 C CA . ALA B 1 230 ? 5.391 7.027 1.297 1 96.12 230 ALA B CA 1
ATOM 4638 C C . ALA B 1 230 ? 5.027 8.195 0.388 1 96.12 230 ALA B C 1
ATOM 4640 O O . ALA B 1 230 ? 5.832 8.609 -0.452 1 96.12 230 ALA B O 1
ATOM 4641 N N . ALA B 1 231 ? 3.848 8.695 0.536 1 96.12 231 ALA B N 1
ATOM 4642 C CA . ALA B 1 231 ? 3.426 9.852 -0.248 1 96.12 231 ALA B CA 1
ATOM 4643 C C . ALA B 1 231 ? 4.277 11.078 0.081 1 96.12 231 ALA B C 1
ATOM 4645 O O . ALA B 1 231 ? 4.672 11.828 -0.816 1 96.12 231 ALA B O 1
ATOM 4646 N N . ALA B 1 232 ? 4.531 11.258 1.318 1 97.88 232 ALA B N 1
ATOM 4647 C CA . ALA B 1 232 ? 5.355 12.391 1.744 1 97.88 232 ALA B CA 1
ATOM 4648 C C . ALA B 1 232 ? 6.766 12.289 1.173 1 97.88 232 ALA B C 1
ATOM 4650 O O . ALA B 1 232 ? 7.316 13.273 0.673 1 97.88 232 ALA B O 1
ATOM 4651 N N . ILE B 1 233 ? 7.332 11.117 1.244 1 96.25 233 ILE B N 1
ATOM 4652 C CA . ILE B 1 233 ? 8.672 10.883 0.723 1 96.25 233 ILE B CA 1
ATOM 4653 C C . ILE B 1 233 ? 8.688 11.117 -0.786 1 96.25 233 ILE B C 1
ATOM 4655 O O . ILE B 1 233 ? 9.586 11.781 -1.31 1 96.25 233 ILE B O 1
ATOM 4659 N N . THR B 1 234 ? 7.68 10.625 -1.413 1 93.94 234 THR B N 1
ATOM 4660 C CA . THR B 1 234 ? 7.562 10.852 -2.85 1 93.94 234 THR B CA 1
ATOM 4661 C C . THR B 1 234 ? 7.484 12.344 -3.158 1 93.94 234 THR B C 1
ATOM 4663 O O . THR B 1 234 ? 8.133 12.828 -4.09 1 93.94 234 THR B O 1
ATOM 4666 N N . HIS B 1 235 ? 6.73 13.016 -2.406 1 95.19 235 HIS B N 1
ATOM 4667 C CA . HIS B 1 235 ? 6.578 14.453 -2.59 1 95.19 235 HIS B CA 1
ATOM 4668 C C . HIS B 1 235 ? 7.918 15.172 -2.457 1 95.19 235 HIS B C 1
ATOM 4670 O O . HIS B 1 235 ? 8.273 15.992 -3.309 1 95.19 235 HIS B O 1
ATOM 4676 N N . VAL B 1 236 ? 8.711 14.875 -1.46 1 95.31 236 VAL B N 1
ATOM 4677 C CA . VAL B 1 236 ? 9.953 15.602 -1.221 1 95.31 236 VAL B CA 1
ATOM 4678 C C . VAL B 1 236 ? 11 15.188 -2.254 1 95.31 236 VAL B C 1
ATOM 4680 O O . VAL B 1 236 ? 11.852 15.992 -2.639 1 95.31 236 VAL B O 1
ATOM 4683 N N . LEU B 1 237 ? 10.914 13.984 -2.721 1 91.31 237 LEU B N 1
ATOM 4684 C CA . LEU B 1 237 ? 11.852 13.492 -3.725 1 91.31 237 LEU B CA 1
ATOM 4685 C C . LEU B 1 237 ? 11.625 14.188 -5.062 1 91.31 237 LEU B C 1
ATOM 4687 O O . LEU B 1 237 ? 12.578 14.438 -5.805 1 91.31 237 LEU B O 1
ATOM 4691 N N . HIS B 1 238 ? 10.398 14.57 -5.316 1 89.56 238 HIS B N 1
ATOM 4692 C CA . HIS B 1 238 ? 10.078 15.031 -6.664 1 89.56 238 HIS B CA 1
ATOM 4693 C C . HIS B 1 238 ? 9.867 16.547 -6.691 1 89.56 238 HIS B C 1
ATOM 4695 O O . HIS B 1 238 ? 9.836 17.156 -7.766 1 89.56 238 HIS B O 1
ATOM 4701 N N . ASN B 1 239 ? 9.656 17.125 -5.594 1 92.38 239 ASN B N 1
ATOM 4702 C CA . ASN B 1 239 ? 9.539 18.562 -5.504 1 92.38 239 ASN B CA 1
ATOM 4703 C C . ASN B 1 239 ? 10.898 19.234 -5.27 1 92.38 239 ASN B C 1
ATOM 4705 O O . ASN B 1 239 ? 11.195 19.656 -4.152 1 92.38 239 ASN B O 1
ATOM 4709 N N . LYS B 1 240 ? 11.617 19.5 -6.359 1 89.5 240 LYS B N 1
ATOM 4710 C CA . LYS B 1 240 ? 12.984 20 -6.254 1 89.5 240 LYS B CA 1
ATOM 4711 C C . LYS B 1 240 ? 13 21.5 -5.953 1 89.5 240 LYS B C 1
ATOM 4713 O O . LYS B 1 240 ? 14.016 22.031 -5.496 1 89.5 240 LYS B O 1
ATOM 4718 N N . ARG B 1 241 ? 11.898 22.047 -6.188 1 89.5 241 ARG B N 1
ATOM 4719 C CA . ARG B 1 241 ? 11.805 23.469 -5.844 1 89.5 241 ARG B CA 1
ATOM 4720 C C . ARG B 1 241 ? 11.922 23.672 -4.336 1 89.5 241 ARG B C 1
ATOM 4722 O O . ARG B 1 241 ? 12.711 24.5 -3.875 1 89.5 241 ARG B O 1
ATOM 4729 N N . ASP B 1 242 ? 11.188 22.844 -3.621 1 92 242 ASP B N 1
ATOM 4730 C CA . ASP B 1 242 ? 11.148 23 -2.17 1 92 242 ASP B CA 1
ATOM 4731 C C . ASP B 1 242 ? 12.242 22.156 -1.502 1 92 242 ASP B C 1
ATOM 4733 O O . ASP B 1 242 ? 12.727 22.516 -0.427 1 92 242 ASP B O 1
ATOM 4737 N N . PHE B 1 243 ? 12.57 21.062 -2.199 1 93.88 243 PHE B N 1
ATOM 4738 C CA . PHE B 1 243 ? 13.508 20.125 -1.595 1 93.88 243 PHE B CA 1
ATOM 4739 C C . PHE B 1 243 ? 14.594 19.719 -2.584 1 93.88 243 PHE B C 1
ATOM 4741 O O . PHE B 1 243 ? 14.711 18.547 -2.949 1 93.88 243 PHE B O 1
ATOM 4748 N N . PRO B 1 244 ? 15.477 20.609 -2.881 1 91.69 244 PRO B N 1
ATOM 4749 C CA . PRO B 1 244 ? 16.484 20.359 -3.924 1 91.69 244 PRO B CA 1
ATOM 4750 C C . PRO B 1 244 ? 17.531 19.344 -3.496 1 91.69 244 PRO B C 1
ATOM 4752 O O . PRO B 1 244 ? 18.141 18.688 -4.344 1 91.69 244 PRO B O 1
ATOM 4755 N N . SER B 1 245 ? 17.75 19.125 -2.223 1 90.56 245 SER B N 1
ATOM 4756 C CA . SER B 1 245 ? 18.859 18.328 -1.74 1 90.56 245 SER B CA 1
ATOM 4757 C C . SER B 1 245 ? 18.453 16.859 -1.567 1 90.56 245 SER B C 1
ATOM 4759 O O . SER B 1 245 ? 19.297 16.016 -1.287 1 90.56 245 SER B O 1
ATOM 4761 N N . VAL B 1 246 ? 17.172 16.562 -1.694 1 92.44 246 VAL B N 1
ATOM 4762 C CA . VAL B 1 246 ? 16.719 15.211 -1.424 1 92.44 246 VAL B CA 1
ATOM 4763 C C . VAL B 1 246 ? 16.828 14.359 -2.689 1 92.44 246 VAL B C 1
ATOM 4765 O O . VAL B 1 246 ? 16.156 14.633 -3.686 1 92.44 246 VAL B O 1
ATOM 4768 N N . ASN B 1 247 ? 17.625 13.305 -2.584 1 87.44 247 ASN B N 1
ATOM 4769 C CA . ASN B 1 247 ? 17.797 12.406 -3.717 1 87.44 247 ASN B CA 1
ATOM 4770 C C . ASN B 1 247 ? 17.438 10.969 -3.352 1 87.44 247 ASN B C 1
ATOM 4772 O O . ASN B 1 247 ? 17.312 10.117 -4.23 1 87.44 247 ASN B O 1
ATOM 4776 N N . GLY B 1 248 ? 17.328 10.75 -2.16 1 87.5 248 GLY B N 1
ATOM 4777 C CA . GLY B 1 248 ? 16.984 9.43 -1.651 1 87.5 248 GLY B CA 1
ATOM 4778 C C . GLY B 1 248 ? 16.703 9.414 -0.16 1 87.5 248 GLY B C 1
ATOM 4779 O O . GLY B 1 248 ? 16.734 10.461 0.489 1 87.5 248 GLY B O 1
ATOM 4780 N N . VAL B 1 249 ? 16.469 8.234 0.35 1 90.5 249 VAL B N 1
ATOM 4781 C CA . VAL B 1 249 ? 16.047 8.125 1.744 1 90.5 249 VAL B CA 1
ATOM 4782 C C . VAL B 1 249 ? 17.219 8.477 2.662 1 90.5 249 VAL B C 1
ATOM 4784 O O . VAL B 1 249 ? 17.031 8.758 3.846 1 90.5 249 VAL B O 1
ATOM 4787 N N . GLU B 1 250 ? 18.406 8.492 2.111 1 88.94 250 GLU B N 1
ATOM 4788 C CA . GLU B 1 250 ? 19.594 8.82 2.902 1 88.94 250 GLU B CA 1
ATOM 4789 C C . GLU B 1 250 ? 19.578 10.281 3.336 1 88.94 250 GLU B C 1
ATOM 4791 O O . GLU B 1 250 ? 20.266 10.664 4.277 1 88.94 250 GLU B O 1
ATOM 4796 N N . ASN B 1 251 ? 18.766 11.086 2.689 1 93.5 251 ASN B N 1
ATOM 4797 C CA . ASN B 1 251 ? 18.656 12.508 2.996 1 93.5 251 ASN B CA 1
ATOM 4798 C C . ASN B 1 251 ? 17.484 12.805 3.918 1 93.5 251 ASN B C 1
ATOM 4800 O O . ASN B 1 251 ? 17.109 13.961 4.113 1 93.5 251 ASN B O 1
ATOM 4804 N N . LEU B 1 252 ? 16.922 11.727 4.531 1 95.94 252 LEU B N 1
ATOM 4805 C CA . LEU B 1 252 ? 15.664 11.938 5.223 1 95.94 252 LEU B CA 1
ATOM 4806 C C . LEU B 1 252 ? 15.75 11.469 6.672 1 95.94 252 LEU B C 1
ATOM 4808 O O . LEU B 1 252 ? 16.5 10.547 6.984 1 95.94 252 LEU B O 1
ATOM 4812 N N . LEU B 1 253 ? 15.102 12.156 7.539 1 97.19 253 LEU B N 1
ATOM 4813 C CA . LEU B 1 253 ? 14.742 11.75 8.891 1 97.19 253 LEU B CA 1
ATOM 4814 C C . LEU B 1 253 ? 13.227 11.711 9.062 1 97.19 253 LEU B C 1
ATOM 4816 O O . LEU B 1 253 ? 12.562 12.75 8.969 1 97.19 253 LEU B O 1
ATOM 4820 N N . VAL B 1 254 ? 12.672 10.445 9.32 1 98.31 254 VAL B N 1
ATOM 4821 C CA . VAL B 1 254 ? 11.234 10.273 9.195 1 98.31 254 VAL B CA 1
ATOM 4822 C C . VAL B 1 254 ? 10.656 9.727 10.5 1 98.31 254 VAL B C 1
ATOM 4824 O O . VAL B 1 254 ? 11.141 8.719 11.023 1 98.31 254 VAL B O 1
ATOM 4827 N N . LEU B 1 255 ? 9.68 10.422 11.047 1 98.56 255 LEU B N 1
ATOM 4828 C CA . LEU B 1 255 ? 8.852 9.914 12.133 1 98.56 255 LEU B CA 1
ATOM 4829 C C . LEU B 1 255 ? 7.441 9.609 11.641 1 98.56 255 LEU B C 1
ATOM 4831 O O . LEU B 1 255 ? 6.73 10.508 11.18 1 98.56 255 LEU B O 1
ATOM 4835 N N . SER B 1 256 ? 7.082 8.359 11.672 1 98 256 SER B N 1
ATOM 4836 C CA . SER B 1 256 ? 5.766 7.895 11.242 1 98 256 SER B CA 1
ATOM 4837 C C . SER B 1 256 ? 4.934 7.43 12.43 1 98 256 SER B C 1
ATOM 4839 O O . SER B 1 256 ? 5.312 6.484 13.133 1 98 256 SER B O 1
ATOM 4841 N N . LEU B 1 257 ? 3.789 8.102 12.625 1 96.69 257 LEU B N 1
ATOM 4842 C CA . LEU B 1 257 ? 2.939 7.797 13.773 1 96.69 257 LEU B CA 1
ATOM 4843 C C . LEU B 1 257 ? 1.692 7.035 13.344 1 96.69 257 LEU B C 1
ATOM 4845 O O . LEU B 1 257 ? 0.922 7.516 12.508 1 96.69 257 LEU B O 1
ATOM 4849 N N . GLY B 1 258 ? 1.502 5.875 13.906 1 92.94 258 GLY B N 1
ATOM 4850 C CA . GLY B 1 258 ? 0.28 5.117 13.688 1 92.94 258 GLY B CA 1
ATOM 4851 C C . GLY B 1 258 ? -0.806 5.438 14.703 1 92.94 258 GLY B C 1
ATOM 4852 O O . GLY B 1 258 ? -0.566 6.16 15.672 1 92.94 258 GLY B O 1
ATOM 4853 N N . ASN B 1 259 ? -2.018 4.938 14.43 1 88.75 259 ASN B N 1
ATOM 4854 C CA . ASN B 1 259 ? -3.129 5.121 15.359 1 88.75 259 ASN B CA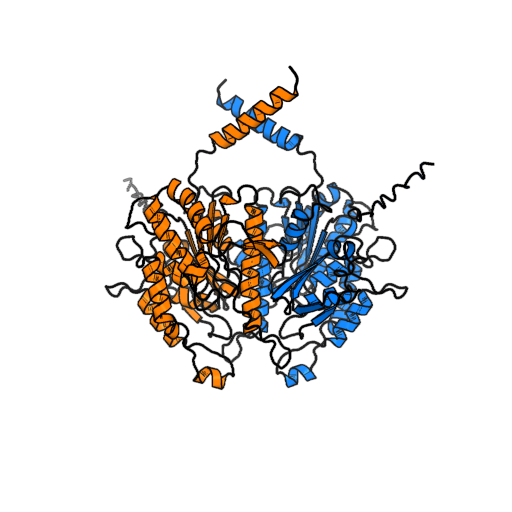 1
ATOM 4855 C C . ASN B 1 259 ? -3.652 3.783 15.875 1 88.75 259 ASN B C 1
ATOM 4857 O O . ASN B 1 259 ? -4.742 3.717 16.438 1 88.75 259 ASN B O 1
ATOM 4861 N N . GLY B 1 260 ? -2.771 2.768 15.742 1 75.25 260 GLY B N 1
ATOM 4862 C CA . GLY B 1 260 ? -3.182 1.447 16.203 1 75.25 260 GLY B CA 1
ATOM 4863 C C . GLY B 1 260 ? -4.145 0.764 15.242 1 75.25 260 GLY B C 1
ATOM 4864 O O . GLY B 1 260 ? -4.617 1.378 14.281 1 75.25 260 GLY B O 1
ATOM 4865 N N . PRO B 1 261 ? -4.234 -0.572 15.5 1 66.31 261 PRO B N 1
ATOM 4866 C CA . PRO B 1 261 ? -5.168 -1.294 14.633 1 66.31 261 PRO B CA 1
ATOM 4867 C C . PRO B 1 261 ? -6.609 -0.805 14.781 1 66.31 261 PRO B C 1
ATOM 4869 O O . PRO B 1 261 ? -7.004 -0.353 15.859 1 66.31 261 PRO B O 1
ATOM 4872 N N . THR B 1 262 ? -7.191 -0.63 13.625 1 59.84 262 THR B N 1
ATOM 4873 C CA . THR B 1 262 ? -8.594 -0.229 13.633 1 59.84 262 THR B CA 1
ATOM 4874 C C . THR B 1 262 ? -9.461 -1.312 14.266 1 59.84 262 THR B C 1
ATOM 4876 O O . THR B 1 262 ? -9.164 -2.502 14.148 1 59.84 262 THR B O 1
ATOM 4879 N N . GLY B 1 263 ? -9.766 -1.206 15.578 1 54.22 263 GLY B N 1
ATOM 4880 C CA . GLY B 1 263 ? -10.578 -2.143 16.344 1 54.22 263 GLY B CA 1
ATOM 4881 C C . GLY B 1 263 ? -11.289 -3.16 15.469 1 54.22 263 GLY B C 1
ATOM 4882 O O . GLY B 1 263 ? -11.453 -2.947 14.266 1 54.22 263 GLY B O 1
ATOM 4883 N N . GLY B 1 264 ? -10.992 -4.48 15.594 1 48.94 264 GLY B N 1
ATOM 4884 C CA . GLY B 1 264 ? -11.578 -5.723 15.109 1 48.94 264 GLY B CA 1
ATOM 4885 C C . GLY B 1 264 ? -13.078 -5.629 14.898 1 48.94 264 GLY B C 1
ATOM 4886 O O . GLY B 1 264 ? -13.82 -6.551 15.258 1 48.94 264 GLY B O 1
ATOM 4887 N N . TRP B 1 265 ? -13.617 -4.434 14.789 1 44.72 265 TRP B N 1
ATOM 4888 C CA . TRP B 1 265 ? -15.055 -4.605 14.617 1 44.72 265 TRP B CA 1
ATOM 4889 C C . TRP B 1 265 ? -15.359 -5.527 13.438 1 44.72 265 TRP B C 1
ATOM 4891 O O . TRP B 1 265 ? -16.312 -5.297 12.688 1 44.72 265 TRP B O 1
ATOM 4901 N N . SER B 1 266 ? -14.305 -6.164 12.938 1 49.66 266 SER B N 1
ATOM 4902 C CA . SER B 1 266 ? -14.609 -6.887 11.711 1 49.66 266 SER B CA 1
ATOM 4903 C C . SER B 1 266 ? -15.672 -7.957 11.945 1 49.66 266 SER B C 1
ATOM 4905 O O . SER B 1 266 ? -15.383 -9.016 12.516 1 49.66 266 SER B O 1
ATOM 4907 N N . LYS B 1 267 ? -16.938 -7.57 12.25 1 51.81 267 LYS B N 1
ATOM 4908 C CA . LYS B 1 267 ? -17.969 -8.602 12.273 1 51.81 267 LYS B CA 1
ATOM 4909 C C . LYS B 1 267 ? -18.312 -9.078 10.859 1 51.81 267 LYS B C 1
ATOM 4911 O O . LYS B 1 267 ? -18.562 -8.266 9.969 1 51.81 267 LYS B O 1
ATOM 4916 N N . VAL B 1 268 ? -17.75 -10.273 10.469 1 52.88 268 VAL B N 1
ATOM 4917 C CA . VAL B 1 268 ? -18.484 -10.945 9.398 1 52.88 268 VAL B CA 1
ATOM 4918 C C . VAL B 1 268 ? -19.984 -10.852 9.656 1 52.88 268 VAL B C 1
ATOM 4920 O O . VAL B 1 268 ? -20.438 -11.109 10.781 1 52.88 268 VAL B O 1
ATOM 4923 N N . ARG B 1 269 ? -20.609 -10.289 8.727 1 55.75 269 ARG B N 1
ATOM 4924 C CA . ARG B 1 269 ? -22.062 -10.211 8.859 1 55.75 269 ARG B CA 1
ATOM 4925 C C . ARG B 1 269 ? -22.656 -11.586 9.164 1 55.75 269 ARG B C 1
ATOM 4927 O O . ARG B 1 269 ? -22.016 -12.609 8.898 1 55.75 269 ARG B O 1
ATOM 4934 N N . ASN B 1 270 ? -23.656 -11.555 9.75 1 50.97 270 ASN B N 1
ATOM 4935 C CA . ASN B 1 270 ? -24.391 -12.789 10.023 1 50.97 270 ASN B CA 1
ATOM 4936 C C . ASN B 1 270 ? -24.484 -13.672 8.781 1 50.97 270 ASN B C 1
ATOM 4938 O O . ASN B 1 270 ? -24.562 -14.891 8.891 1 50.97 270 ASN B O 1
ATOM 4942 N N . ASN B 1 271 ? -24.547 -12.914 7.551 1 51.84 271 ASN B N 1
ATOM 4943 C CA . ASN B 1 271 ? -24.703 -13.711 6.336 1 51.84 271 ASN B CA 1
ATOM 4944 C C . ASN B 1 271 ? -23.359 -14.227 5.824 1 51.84 271 ASN B C 1
ATOM 4946 O O . ASN B 1 271 ? -23.297 -14.844 4.762 1 51.84 271 ASN B O 1
ATOM 4950 N N . GLY B 1 272 ? -22.375 -13.922 6.578 1 62.97 272 GLY B N 1
ATOM 4951 C CA . GLY B 1 272 ? -21.078 -14.484 6.242 1 62.97 272 GLY B CA 1
ATOM 4952 C C . GLY B 1 272 ? -20.281 -13.609 5.293 1 62.97 272 GLY B C 1
ATOM 4953 O O . GLY B 1 272 ? -19.125 -13.93 4.965 1 62.97 272 GLY B O 1
ATOM 4954 N N . ASP B 1 273 ? -20.969 -12.438 4.91 1 71.62 273 ASP B N 1
ATOM 4955 C CA . ASP B 1 273 ? -20.281 -11.562 3.955 1 71.62 273 ASP B CA 1
ATOM 4956 C C . ASP B 1 273 ? -19.453 -10.508 4.676 1 71.62 273 ASP B C 1
ATOM 4958 O O . ASP B 1 273 ? -19.734 -10.164 5.82 1 71.62 273 ASP B O 1
ATOM 4962 N N . CYS B 1 274 ? -18.406 -10.109 4.016 1 80.25 274 CYS B N 1
ATOM 4963 C CA . CYS B 1 274 ? -17.641 -8.992 4.547 1 80.25 274 CYS B CA 1
ATOM 4964 C C . CYS B 1 274 ? -18.375 -7.672 4.348 1 80.25 274 CYS B C 1
ATOM 4966 O O . CYS B 1 274 ? -18.75 -7.332 3.227 1 80.25 274 CYS B O 1
ATOM 4968 N N . SER B 1 275 ? -18.625 -6.984 5.371 1 82.94 275 SER B N 1
ATOM 4969 C CA . SER B 1 275 ? -19.25 -5.668 5.289 1 82.94 275 SER B CA 1
ATOM 4970 C C . SER B 1 275 ? -18.297 -4.633 4.727 1 82.94 275 SER B C 1
ATOM 4972 O O . SER B 1 275 ? -17.078 -4.855 4.691 1 82.94 275 SER B O 1
ATOM 4974 N N . THR B 1 276 ? -18.828 -3.527 4.242 1 86 276 THR B N 1
ATOM 4975 C CA . THR B 1 276 ? -18 -2.418 3.775 1 86 276 THR B CA 1
ATOM 4976 C C . THR B 1 276 ? -17.062 -1.938 4.879 1 86 276 THR B C 1
ATOM 4978 O O . THR B 1 276 ? -15.883 -1.686 4.629 1 86 276 THR B O 1
ATOM 4981 N N . SER B 1 277 ? -17.609 -1.86 6.066 1 85.94 277 SER B N 1
ATOM 4982 C CA . SER B 1 277 ? -16.797 -1.408 7.191 1 85.94 277 SER B CA 1
ATOM 4983 C C . SER B 1 277 ? -15.633 -2.361 7.457 1 85.94 277 SER B C 1
ATOM 4985 O O . SER B 1 277 ? -14.523 -1.926 7.773 1 85.94 277 SER B O 1
ATOM 4987 N N . SER B 1 278 ? -15.898 -3.625 7.293 1 86.81 278 SER B N 1
ATOM 4988 C CA . SER B 1 278 ? -14.844 -4.613 7.48 1 86.81 278 SER B CA 1
ATOM 4989 C C . SER B 1 278 ? -13.75 -4.473 6.422 1 86.81 278 SER B C 1
ATOM 4991 O O . SER B 1 278 ? -12.562 -4.559 6.734 1 86.81 278 SER B O 1
ATOM 4993 N N . VAL B 1 279 ? -14.195 -4.242 5.207 1 91.12 279 VAL B N 1
ATOM 4994 C CA . VAL B 1 279 ? -13.258 -4.066 4.105 1 91.12 279 VAL B CA 1
ATOM 4995 C C . VAL B 1 279 ? -12.398 -2.828 4.355 1 91.12 279 VAL B C 1
ATOM 4997 O O . VAL B 1 279 ? -11.18 -2.865 4.18 1 91.12 279 VAL B O 1
ATOM 5000 N N . VAL B 1 280 ? -13.023 -1.814 4.793 1 91.81 280 VAL B N 1
ATOM 5001 C CA . VAL B 1 280 ? -12.32 -0.562 5.055 1 91.81 280 VAL B CA 1
ATOM 5002 C C . VAL B 1 280 ? -11.281 -0.771 6.152 1 91.81 280 VAL B C 1
ATOM 5004 O O . VAL B 1 280 ? -10.133 -0.342 6.016 1 91.81 280 VAL B O 1
ATOM 5007 N N . ASP B 1 281 ? -11.633 -1.486 7.145 1 90 281 ASP B N 1
ATOM 5008 C CA . ASP B 1 281 ? -10.711 -1.739 8.25 1 90 281 ASP B CA 1
ATOM 5009 C C . ASP B 1 281 ? -9.5 -2.547 7.777 1 90 281 ASP B C 1
ATOM 5011 O O . ASP B 1 281 ? -8.367 -2.232 8.133 1 90 281 ASP B O 1
ATOM 5015 N N . ILE B 1 282 ? -9.727 -3.551 7.016 1 91.06 282 ILE B N 1
ATOM 5016 C CA . ILE B 1 282 ? -8.664 -4.387 6.469 1 91.06 282 ILE B CA 1
ATOM 5017 C C . ILE B 1 282 ? -7.703 -3.535 5.645 1 91.06 282 ILE B C 1
ATOM 5019 O O . ILE B 1 282 ? -6.484 -3.643 5.793 1 91.06 282 ILE B O 1
ATOM 5023 N N . VAL B 1 283 ? -8.281 -2.666 4.918 1 93.81 283 VAL B N 1
ATOM 5024 C CA . VAL B 1 283 ? -7.508 -1.886 3.955 1 93.81 283 VAL B CA 1
ATOM 5025 C C . VAL B 1 283 ? -6.676 -0.836 4.688 1 93.81 283 VAL B C 1
ATOM 5027 O O . VAL B 1 283 ? -5.492 -0.656 4.395 1 93.81 283 VAL B O 1
ATOM 5030 N N . LEU B 1 284 ? -7.281 -0.138 5.598 1 92.88 284 LEU B N 1
ATOM 5031 C CA . LEU B 1 284 ? -6.547 0.877 6.344 1 92.88 284 LEU B CA 1
ATOM 5032 C C . LEU B 1 284 ? -5.332 0.27 7.039 1 92.88 284 LEU B C 1
ATOM 5034 O O . LEU B 1 284 ? -4.223 0.791 6.93 1 92.88 284 LEU B O 1
ATOM 5038 N N . ASP B 1 285 ? -5.543 -0.851 7.66 1 88.25 285 ASP B N 1
ATOM 5039 C CA . ASP B 1 285 ? -4.449 -1.532 8.344 1 88.25 285 ASP B CA 1
ATOM 5040 C C . ASP B 1 285 ? -3.42 -2.062 7.348 1 88.25 285 ASP B C 1
ATOM 5042 O O . ASP B 1 285 ? -2.213 -1.912 7.551 1 88.25 285 ASP B O 1
ATOM 5046 N N . GLY B 1 286 ? -3.922 -2.656 6.348 1 88.44 286 GLY B N 1
ATOM 5047 C CA . GLY B 1 286 ? -3.053 -3.246 5.34 1 88.44 286 GLY B CA 1
ATOM 5048 C C . GLY B 1 286 ? -2.154 -2.232 4.66 1 88.44 286 GLY B C 1
ATOM 5049 O O . GLY B 1 286 ? -0.954 -2.467 4.5 1 88.44 286 GLY B O 1
ATOM 5050 N N . VAL B 1 287 ? -2.717 -1.129 4.27 1 90.44 287 VAL B N 1
ATOM 5051 C CA . VAL B 1 287 ? -1.967 -0.068 3.607 1 90.44 287 VAL B CA 1
ATOM 5052 C C . VAL B 1 287 ? -0.88 0.459 4.543 1 90.44 287 VAL B C 1
ATOM 5054 O O . VAL B 1 287 ? 0.268 0.638 4.133 1 90.44 287 VAL B O 1
ATOM 5057 N N . SER B 1 288 ? -1.229 0.668 5.766 1 91.81 288 SER B N 1
ATOM 5058 C CA . SER B 1 288 ? -0.274 1.204 6.73 1 91.81 288 SER B CA 1
ATOM 5059 C C . SER B 1 288 ? 0.888 0.241 6.953 1 91.81 288 SER B C 1
ATOM 5061 O O . SER B 1 288 ? 2.049 0.656 6.973 1 91.81 288 SER B O 1
ATOM 5063 N N . GLU B 1 289 ? 0.58 -0.99 7.031 1 88.06 289 GLU B N 1
ATOM 5064 C CA . GLU B 1 289 ? 1.61 -1.995 7.273 1 88.06 289 GLU B CA 1
ATOM 5065 C C . GLU B 1 289 ? 2.518 -2.162 6.059 1 88.06 289 GLU B C 1
ATOM 5067 O O . GLU B 1 289 ? 3.73 -2.324 6.199 1 88.06 289 GLU B O 1
ATOM 5072 N N . THR B 1 290 ? 1.907 -2.17 4.922 1 88.94 290 THR B N 1
ATOM 5073 C CA . THR B 1 290 ? 2.686 -2.303 3.697 1 88.94 290 THR B CA 1
ATOM 5074 C C . THR B 1 290 ? 3.693 -1.165 3.57 1 88.94 290 THR B C 1
ATOM 5076 O O . THR B 1 290 ? 4.875 -1.4 3.305 1 88.94 290 THR B O 1
ATOM 5079 N N . VAL B 1 291 ? 3.246 0.013 3.777 1 93.44 291 VAL B N 1
ATOM 5080 C CA . VAL B 1 291 ? 4.121 1.177 3.682 1 93.44 291 VAL B CA 1
ATOM 5081 C C . VAL B 1 291 ? 5.219 1.086 4.738 1 93.44 291 VAL B C 1
ATOM 5083 O O . VAL B 1 291 ? 6.395 1.321 4.441 1 93.44 291 VAL B O 1
ATOM 5086 N N . ASP B 1 292 ? 4.871 0.713 5.949 1 92.25 292 ASP B N 1
ATOM 5087 C CA . ASP B 1 292 ? 5.852 0.579 7.02 1 92.25 292 ASP B CA 1
ATOM 5088 C C . ASP B 1 292 ? 6.926 -0.442 6.656 1 92.25 292 ASP B C 1
ATOM 5090 O O . ASP B 1 292 ? 8.117 -0.184 6.832 1 92.25 292 ASP B O 1
ATOM 5094 N N . GLN B 1 293 ? 6.52 -1.535 6.121 1 88.25 293 GLN B N 1
ATOM 5095 C CA . GLN B 1 293 ? 7.461 -2.594 5.77 1 88.25 293 GLN B CA 1
ATOM 5096 C C . GLN B 1 293 ? 8.391 -2.15 4.645 1 88.25 293 GLN B C 1
ATOM 5098 O O . GLN B 1 293 ? 9.602 -2.391 4.699 1 88.25 293 GLN B O 1
ATOM 5103 N N . MET B 1 294 ? 7.836 -1.579 3.678 1 90.94 294 MET B N 1
ATOM 5104 C CA . MET B 1 294 ? 8.633 -1.133 2.539 1 90.94 294 MET B CA 1
ATOM 5105 C C . MET B 1 294 ? 9.641 -0.072 2.965 1 90.94 294 MET B C 1
ATOM 5107 O O . MET B 1 294 ? 10.797 -0.1 2.533 1 90.94 294 MET B O 1
ATOM 5111 N N . LEU B 1 295 ? 9.203 0.797 3.801 1 93.81 295 LEU B N 1
ATOM 5112 C CA . LEU B 1 295 ? 10.109 1.84 4.258 1 93.81 295 LEU B CA 1
ATOM 5113 C C . LEU B 1 295 ? 11.148 1.269 5.215 1 93.81 295 LEU B C 1
ATOM 5115 O O . LEU B 1 295 ? 12.305 1.712 5.227 1 93.81 295 LEU B O 1
ATOM 5119 N N . GLY B 1 296 ? 10.719 0.316 6.031 1 89.81 296 GLY B N 1
ATOM 5120 C CA . GLY B 1 296 ? 11.711 -0.397 6.824 1 89.81 296 GLY B CA 1
ATOM 5121 C C . GLY B 1 296 ? 12.828 -0.989 5.992 1 89.81 296 GLY B C 1
ATOM 5122 O O . GLY B 1 296 ? 14 -0.913 6.375 1 89.81 296 GLY B O 1
ATOM 5123 N N . ASN B 1 297 ? 12.438 -1.534 4.875 1 85.88 297 ASN B N 1
ATOM 5124 C CA . ASN B 1 297 ? 13.43 -2.092 3.963 1 85.88 297 ASN B CA 1
ATOM 5125 C C . ASN B 1 297 ? 14.273 -0.998 3.312 1 85.88 297 ASN B C 1
ATOM 5127 O O . ASN B 1 297 ? 15.484 -1.153 3.154 1 85.88 297 ASN B O 1
ATOM 5131 N N . ALA B 1 298 ? 13.641 0.07 2.949 1 88.19 298 ALA B N 1
ATOM 5132 C CA . ALA B 1 298 ? 14.336 1.159 2.266 1 88.19 298 ALA B CA 1
ATOM 5133 C C . ALA B 1 298 ? 15.375 1.81 3.178 1 88.19 298 ALA B C 1
ATOM 5135 O O . ALA B 1 298 ? 16.422 2.256 2.713 1 88.19 298 ALA B O 1
ATOM 5136 N N . PHE B 1 299 ? 15.078 1.801 4.477 1 90.12 299 PHE B N 1
ATOM 5137 C CA . PHE B 1 299 ? 15.953 2.447 5.445 1 90.12 299 PHE B CA 1
ATOM 5138 C C . PHE B 1 299 ? 16.844 1.421 6.141 1 90.12 299 PHE B C 1
ATOM 5140 O O . PHE B 1 299 ? 17.406 1.694 7.207 1 90.12 299 PHE B O 1
ATOM 5147 N N . SER B 1 300 ? 16.953 0.282 5.574 1 81.75 300 SER B N 1
ATOM 5148 C CA . SER B 1 300 ? 17.625 -0.826 6.25 1 81.75 300 SER B CA 1
ATOM 5149 C C . SER B 1 300 ? 19.078 -0.489 6.559 1 81.75 300 SER B C 1
ATOM 5151 O O . SER B 1 300 ? 19.641 -0.991 7.535 1 81.75 300 SER B O 1
ATOM 5153 N N . TRP B 1 301 ? 19.719 0.36 5.832 1 80.31 301 TRP B N 1
ATOM 5154 C CA . TRP B 1 301 ? 21.125 0.69 6.039 1 80.31 301 TRP B CA 1
ATOM 5155 C C . TRP B 1 301 ? 21.266 1.796 7.078 1 80.31 301 TRP B C 1
ATOM 5157 O O . TRP B 1 301 ? 22.375 2.055 7.559 1 80.31 301 TRP B O 1
ATOM 5167 N N . ASN B 1 302 ? 20.234 2.492 7.348 1 86.69 302 ASN B N 1
ATOM 5168 C CA . ASN B 1 302 ? 20.172 3.504 8.398 1 86.69 302 ASN B CA 1
ATOM 5169 C C . ASN B 1 302 ? 18.828 3.494 9.102 1 86.69 302 ASN B C 1
ATOM 5171 O O . ASN B 1 302 ? 18.062 4.457 9.008 1 86.69 302 ASN B O 1
ATOM 5175 N N . ARG B 1 303 ? 18.578 2.602 9.891 1 87.5 303 ARG B N 1
ATOM 5176 C CA . ARG B 1 303 ? 17.281 2.309 10.492 1 87.5 303 ARG B CA 1
ATOM 5177 C C . ARG B 1 303 ? 16.875 3.4 11.469 1 87.5 303 ARG B C 1
ATOM 5179 O O . ARG B 1 303 ? 15.68 3.621 11.695 1 87.5 303 ARG B O 1
ATOM 5186 N N . ALA B 1 304 ? 17.844 4.074 11.977 1 90.69 304 ALA B N 1
ATOM 5187 C CA . ALA B 1 304 ? 17.547 5.113 12.961 1 90.69 304 ALA B CA 1
ATOM 5188 C C . ALA B 1 304 ? 16.891 6.324 12.305 1 90.69 304 ALA B C 1
ATOM 5190 O O . ALA B 1 304 ? 16.312 7.168 12.992 1 90.69 304 ALA B O 1
ATOM 5191 N N . ASP B 1 305 ? 16.984 6.391 10.992 1 94.88 305 ASP B N 1
ATOM 5192 C CA . ASP B 1 305 ? 16.453 7.547 10.281 1 94.88 305 ASP B CA 1
ATOM 5193 C C . ASP B 1 305 ? 14.969 7.355 9.961 1 94.88 305 ASP B C 1
ATOM 5195 O O . ASP B 1 305 ? 14.312 8.273 9.453 1 94.88 305 ASP B O 1
ATOM 5199 N N . TYR B 1 306 ? 14.484 6.184 10.258 1 96.62 306 TYR B N 1
ATOM 5200 C CA . TYR B 1 306 ? 13.055 5.898 10.133 1 96.62 306 TYR B CA 1
ATOM 5201 C C . TYR B 1 306 ? 12.508 5.27 11.406 1 96.62 306 TYR B C 1
ATOM 5203 O O . TYR B 1 306 ? 12.828 4.121 11.727 1 96.62 306 TYR B O 1
ATOM 5211 N N . VAL B 1 307 ? 11.609 6.047 12.047 1 96.56 307 VAL B N 1
ATOM 5212 C CA . VAL B 1 307 ? 11.023 5.57 13.297 1 96.56 307 VAL B CA 1
ATOM 5213 C C . VAL B 1 307 ? 9.508 5.469 13.148 1 96.56 307 VAL B C 1
ATOM 5215 O O . VAL B 1 307 ? 8.852 6.434 12.758 1 96.56 307 VAL B O 1
ATOM 5218 N N . ARG B 1 308 ? 9.023 4.262 13.414 1 95.56 308 ARG B N 1
ATOM 5219 C CA . ARG B 1 308 ? 7.59 3.986 13.406 1 95.56 308 ARG B CA 1
ATOM 5220 C C . ARG B 1 308 ? 7.062 3.793 14.82 1 95.56 308 ARG B C 1
ATOM 5222 O O . ARG B 1 308 ? 7.602 2.988 15.586 1 95.56 308 ARG B O 1
ATOM 5229 N N . ILE B 1 309 ? 6.027 4.605 15.18 1 94.06 309 ILE B N 1
ATOM 5230 C CA . ILE B 1 309 ? 5.344 4.418 16.453 1 94.06 309 ILE B CA 1
ATOM 5231 C C . ILE B 1 309 ? 3.959 3.82 16.219 1 94.06 309 ILE B C 1
ATOM 5233 O O . ILE B 1 309 ? 3.184 4.336 15.406 1 94.06 309 ILE B O 1
ATOM 5237 N N . GLN B 1 310 ? 3.715 2.73 16.828 1 87.06 310 GLN B N 1
ATOM 5238 C CA . GLN B 1 310 ? 2.432 2.049 16.719 1 87.06 310 GLN B CA 1
ATOM 5239 C C . GLN B 1 310 ? 2.029 1.402 18.031 1 87.06 310 GLN B C 1
ATOM 5241 O O . GLN B 1 310 ? 2.881 1.142 18.891 1 87.06 310 GLN B O 1
ATOM 5246 N N . ALA B 1 311 ? 0.703 1.324 18.188 1 77.06 311 ALA B N 1
ATOM 5247 C CA . ALA B 1 311 ? 0.235 0.621 19.375 1 77.06 311 ALA B CA 1
ATOM 5248 C C . ALA B 1 311 ? 0.112 -0.878 19.125 1 77.06 311 ALA B C 1
ATOM 5250 O O . ALA B 1 311 ? -0.178 -1.297 18 1 77.06 311 ALA B O 1
ATOM 5251 N N . ASN B 1 312 ? 0.527 -1.755 20.078 1 63.44 312 ASN B N 1
ATOM 5252 C CA . ASN B 1 312 ? 0.503 -3.209 19.969 1 63.44 312 ASN B CA 1
ATOM 5253 C C . ASN B 1 312 ? -0.899 -3.766 20.203 1 63.44 312 ASN B C 1
ATOM 5255 O O . ASN B 1 312 ? -1.095 -4.98 20.219 1 63.44 312 ASN B O 1
ATOM 5259 N N . GLY B 1 313 ? -1.997 -3.08 19.938 1 58.03 313 GLY B N 1
ATOM 5260 C CA . GLY B 1 313 ? -3.332 -3.637 20.078 1 58.03 313 GLY B CA 1
ATOM 5261 C C . GLY B 1 313 ? -3.766 -3.783 21.516 1 58.03 313 GLY B C 1
ATOM 5262 O O . GLY B 1 313 ? -4.891 -4.211 21.797 1 58.03 313 GLY B O 1
ATOM 5263 N N . LEU B 1 314 ? -2.85 -3.93 22.453 1 47.97 314 LEU B N 1
ATOM 5264 C CA . LEU B 1 314 ? -3.301 -4.344 23.781 1 47.97 314 LEU B CA 1
ATOM 5265 C C . LEU B 1 314 ? -4.121 -3.244 24.453 1 47.97 314 LEU B C 1
ATOM 5267 O O . LEU B 1 314 ? -3.662 -2.605 25.391 1 47.97 314 LEU B O 1
ATOM 5271 N N . GLY B 1 315 ? -5.086 -2.734 23.625 1 50.34 315 GLY B N 1
ATOM 5272 C CA . GLY B 1 315 ? -6.199 -2.094 24.312 1 50.34 315 GLY B CA 1
ATOM 5273 C C . GLY B 1 315 ? -5.82 -0.771 24.953 1 50.34 315 GLY B C 1
ATOM 5274 O O . GLY B 1 315 ? -6.375 -0.396 25.984 1 50.34 315 GLY B O 1
ATOM 5275 N N . SER B 1 316 ? -4.875 -0.158 24.5 1 55.28 316 SER B N 1
ATOM 5276 C CA . SER B 1 316 ? -4.52 0.978 25.344 1 55.28 316 SER B CA 1
ATOM 5277 C C . SER B 1 316 ? -5.535 2.107 25.203 1 55.28 316 SER B C 1
ATOM 5279 O O . SER B 1 316 ? -5.793 2.586 24.109 1 55.28 316 SER B O 1
ATOM 5281 N N . GLU B 1 317 ? -6.422 2.189 26.172 1 62.53 317 GLU B N 1
ATOM 5282 C CA . GLU B 1 317 ? -7.477 3.197 26.25 1 62.53 317 GLU B CA 1
ATOM 5283 C C . GLU B 1 317 ? -6.941 4.52 26.797 1 62.53 317 GLU B C 1
ATOM 5285 O O . GLU B 1 317 ? -7.633 5.539 26.75 1 62.53 317 GLU B O 1
ATOM 5290 N N . ARG B 1 318 ? -5.574 4.395 27.234 1 73.94 318 ARG B N 1
ATOM 5291 C CA . ARG B 1 318 ? -5.078 5.637 27.828 1 73.94 318 ARG B CA 1
ATOM 5292 C C . ARG B 1 318 ? -3.771 6.07 27.156 1 73.94 318 ARG B C 1
ATOM 5294 O O . ARG B 1 318 ? -2.926 5.23 26.844 1 73.94 318 ARG B O 1
ATOM 5301 N N . MET B 1 319 ? -3.584 7.359 26.984 1 79.25 319 MET B N 1
ATOM 5302 C CA . MET B 1 319 ? -2.424 7.969 26.344 1 79.25 319 MET B CA 1
ATOM 5303 C C . MET B 1 319 ? -1.134 7.555 27.047 1 79.25 319 MET B C 1
ATOM 5305 O O . MET B 1 319 ? -0.143 7.23 26.391 1 79.25 319 MET B O 1
ATOM 5309 N N . GLU B 1 320 ? -1.111 7.586 28.375 1 80.44 320 GLU B N 1
ATOM 5310 C CA . GLU B 1 320 ? 0.076 7.219 29.141 1 80.44 320 GLU B CA 1
ATOM 5311 C C . GLU B 1 320 ? 0.476 5.77 28.875 1 80.44 320 GLU B C 1
ATOM 5313 O O . GLU B 1 320 ? 1.664 5.441 28.844 1 80.44 320 GLU B O 1
ATOM 5318 N N . GLU B 1 321 ? -0.43 4.988 28.641 1 85.19 321 GLU B N 1
ATOM 5319 C CA . GLU B 1 321 ? -0.169 3.576 28.375 1 85.19 321 GLU B CA 1
ATOM 5320 C C . GLU B 1 321 ? 0.514 3.389 27.016 1 85.19 321 GLU B C 1
ATOM 5322 O O . GLU B 1 321 ? 1.37 2.516 26.859 1 85.19 321 GLU B O 1
ATOM 5327 N N . VAL B 1 322 ? 0.154 4.254 26.156 1 87 322 VAL B N 1
ATOM 5328 C CA . VAL B 1 322 ? 0.735 4.18 24.812 1 87 322 VAL B CA 1
ATOM 5329 C C . VAL B 1 322 ? 2.24 4.43 24.891 1 87 322 VAL B C 1
ATOM 5331 O O . VAL B 1 322 ? 3.029 3.693 24.297 1 87 322 VAL B O 1
ATOM 5334 N N . LEU B 1 323 ? 2.666 5.387 25.672 1 91.75 323 LEU B N 1
ATOM 5335 C CA . LEU B 1 323 ? 4.066 5.785 25.75 1 91.75 323 LEU B CA 1
ATOM 5336 C C . LEU B 1 323 ? 4.887 4.746 26.516 1 91.75 323 LEU B C 1
ATOM 5338 O O . LEU B 1 323 ? 6.066 4.547 26.219 1 91.75 323 LEU B O 1
ATOM 5342 N N . ASN B 1 324 ? 4.238 4.098 27.406 1 91.69 324 ASN B N 1
ATOM 5343 C CA . ASN B 1 324 ? 4.949 3.154 28.266 1 91.69 324 ASN B CA 1
ATOM 5344 C C . ASN B 1 324 ? 4.984 1.756 27.656 1 91.69 324 ASN B C 1
ATOM 5346 O O . ASN B 1 324 ? 5.754 0.902 28.109 1 91.69 324 ASN B O 1
ATOM 5350 N N . GLU B 1 325 ? 4.234 1.582 26.688 1 89.62 325 GLU B N 1
ATOM 5351 C CA . GLU B 1 325 ? 4.246 0.282 26.016 1 89.62 325 GLU B CA 1
ATOM 5352 C C . GLU B 1 325 ? 5.52 0.095 25.203 1 89.62 325 GLU B C 1
ATOM 5354 O O . GLU B 1 325 ? 6.004 1.038 24.562 1 89.62 325 GLU B O 1
ATOM 5359 N N . ARG B 1 326 ? 5.926 -1.19 25.219 1 89.69 326 ARG B N 1
ATOM 5360 C CA . ARG B 1 326 ? 7.055 -1.507 24.344 1 89.69 326 ARG B CA 1
ATOM 5361 C C . ARG B 1 326 ? 6.691 -1.292 22.875 1 89.69 326 ARG B C 1
ATOM 5363 O O . ARG B 1 326 ? 5.586 -1.624 22.453 1 89.69 326 ARG B O 1
ATOM 5370 N N . ALA B 1 327 ? 7.656 -0.732 22.234 1 89.19 327 ALA B N 1
ATOM 5371 C CA . ALA B 1 327 ? 7.426 -0.491 20.812 1 89.19 327 ALA B CA 1
ATOM 5372 C C . ALA B 1 327 ? 7.371 -1.804 20.031 1 89.19 327 ALA B C 1
ATOM 5374 O O . ALA B 1 327 ? 7.895 -2.824 20.484 1 89.19 327 ALA B O 1
ATOM 5375 N N . VAL B 1 328 ? 6.633 -1.735 18.938 1 84.19 328 VAL B N 1
ATOM 5376 C CA . VAL B 1 328 ? 6.469 -2.922 18.109 1 84.19 328 VAL B CA 1
ATOM 5377 C C . VAL B 1 328 ? 7.047 -2.66 16.719 1 84.19 328 VAL B C 1
ATOM 5379 O O . VAL B 1 328 ? 6.871 -1.573 16.156 1 84.19 328 VAL B O 1
ATOM 5382 N N . GLU B 1 329 ? 7.781 -3.619 16.312 1 80.25 329 GLU B N 1
ATOM 5383 C CA . GLU B 1 329 ? 8.273 -3.592 14.938 1 80.25 329 GLU B CA 1
ATOM 5384 C C . GLU B 1 329 ? 7.492 -4.555 14.055 1 80.25 329 GLU B C 1
ATOM 5386 O O . GLU B 1 329 ? 7.176 -5.672 14.469 1 80.25 329 GLU B O 1
ATOM 5391 N N . SER B 1 330 ? 7.105 -3.975 12.898 1 74.38 330 SER B N 1
ATOM 5392 C CA . SER B 1 330 ? 6.414 -4.836 11.945 1 74.38 330 SER B CA 1
ATOM 5393 C C . SER B 1 330 ? 7.391 -5.758 11.227 1 74.38 330 SER B C 1
ATOM 5395 O O . SER B 1 330 ? 8.453 -5.32 10.773 1 74.38 330 SER B O 1
ATOM 5397 N N . LEU B 1 331 ? 7.012 -7.004 11.297 1 76.44 331 LEU B N 1
ATOM 5398 C CA . LEU B 1 331 ? 7.73 -8.008 10.523 1 76.44 331 LEU B CA 1
ATOM 5399 C C . LEU B 1 331 ? 6.973 -8.352 9.242 1 76.44 331 LEU B C 1
ATOM 5401 O O . LEU B 1 331 ? 5.805 -7.992 9.094 1 76.44 331 LEU B O 1
ATOM 5405 N N . PRO B 1 332 ? 7.742 -8.961 8.344 1 75.62 332 PRO B N 1
ATOM 5406 C CA . PRO B 1 332 ? 7.062 -9.297 7.094 1 75.62 332 PRO B CA 1
ATOM 5407 C C . PRO B 1 332 ? 5.785 -10.102 7.316 1 75.62 332 PRO B C 1
ATOM 5409 O O . PRO B 1 332 ? 5.738 -10.961 8.203 1 75.62 332 PRO B O 1
ATOM 5412 N N . PHE B 1 333 ? 4.719 -9.766 6.555 1 75.06 333 PHE B N 1
ATOM 5413 C CA . PHE B 1 333 ? 3.477 -10.508 6.375 1 75.06 333 PHE B CA 1
ATOM 5414 C C . PHE B 1 333 ? 2.709 -10.609 7.691 1 75.06 333 PHE B C 1
ATOM 5416 O O . PHE B 1 333 ? 2.25 -11.688 8.07 1 75.06 333 PHE B O 1
ATOM 5423 N N . GLY B 1 334 ? 2.729 -9.523 8.453 1 70 334 GLY B N 1
ATOM 5424 C CA . GLY B 1 334 ? 1.875 -9.406 9.625 1 70 334 GLY B CA 1
ATOM 5425 C C . GLY B 1 334 ? 2.574 -9.797 10.914 1 70 334 GLY B C 1
ATOM 5426 O O . GLY B 1 334 ? 1.983 -9.727 11.992 1 70 334 GLY B O 1
ATOM 5427 N N . GLY B 1 335 ? 3.762 -10.203 10.758 1 75.94 335 GLY B N 1
ATOM 5428 C CA . GLY B 1 335 ? 4.512 -10.484 11.969 1 75.94 335 GLY B CA 1
ATOM 5429 C C . GLY B 1 335 ? 4.84 -9.242 12.773 1 75.94 335 GLY B C 1
ATOM 5430 O O . GLY B 1 335 ? 4.871 -8.133 12.227 1 75.94 335 GLY B O 1
ATOM 5431 N N . LYS B 1 336 ? 4.883 -9.453 14.117 1 78.94 336 LYS B N 1
ATOM 5432 C CA . LYS B 1 336 ? 5.25 -8.359 15 1 78.94 336 LYS B CA 1
ATOM 5433 C C . LYS B 1 336 ? 6.332 -8.789 15.992 1 78.94 336 LYS B C 1
ATOM 5435 O O . LYS B 1 336 ? 6.383 -9.953 16.391 1 78.94 336 LYS B O 1
ATOM 5440 N N . ARG B 1 337 ? 7.184 -7.875 16.234 1 84.62 337 ARG B N 1
ATOM 5441 C CA . ARG B 1 337 ? 8.211 -8.102 17.25 1 84.62 337 ARG B CA 1
ATOM 5442 C C . ARG B 1 337 ? 8.242 -6.965 18.266 1 84.62 337 ARG B C 1
ATOM 5444 O O . ARG B 1 337 ? 8.281 -5.789 17.891 1 84.62 337 ARG B O 1
ATOM 5451 N N . LEU B 1 338 ? 8.211 -7.336 19.5 1 87.44 338 LEU B N 1
ATOM 5452 C CA . LEU B 1 338 ? 8.32 -6.344 20.562 1 87.44 338 LEU B CA 1
ATOM 5453 C C . LEU B 1 338 ? 9.766 -5.883 20.734 1 87.44 338 LEU B C 1
ATOM 5455 O O . LEU B 1 338 ? 10.688 -6.703 20.75 1 87.44 338 LEU B O 1
ATOM 5459 N N . LEU B 1 339 ? 9.867 -4.633 20.844 1 90.31 339 LEU B N 1
ATOM 5460 C CA . LEU B 1 339 ? 11.188 -4.059 21.047 1 90.31 339 LEU B CA 1
ATOM 5461 C C . LEU B 1 339 ? 11.469 -3.881 22.547 1 90.31 339 LEU B C 1
ATOM 5463 O O . LEU B 1 339 ? 10.578 -4.051 23.375 1 90.31 339 LEU B O 1
ATOM 5467 N N . THR B 1 340 ? 12.727 -3.623 22.812 1 91.25 340 THR B N 1
ATOM 5468 C CA . THR B 1 340 ? 13.109 -3.379 24.203 1 91.25 340 THR B CA 1
ATOM 5469 C C . THR B 1 340 ? 12.719 -1.966 24.625 1 91.25 340 THR B C 1
ATOM 5471 O O . THR B 1 340 ? 12.312 -1.747 25.766 1 91.25 340 THR B O 1
ATOM 5474 N N . GLU B 1 341 ? 12.789 -1.105 23.703 1 93.94 341 GLU B N 1
ATOM 5475 C CA . GLU B 1 341 ? 12.445 0.284 23.984 1 93.94 341 GLU B CA 1
ATOM 5476 C C . GLU B 1 341 ? 10.93 0.492 23.969 1 93.94 341 GLU B C 1
ATOM 5478 O O . GLU B 1 341 ? 10.211 -0.167 23.219 1 93.94 341 GLU B O 1
ATOM 5483 N N . THR B 1 342 ? 10.531 1.421 24.828 1 94.19 342 THR B N 1
ATOM 5484 C CA . THR B 1 342 ? 9.133 1.839 24.797 1 94.19 342 THR B CA 1
ATOM 5485 C C . THR B 1 342 ? 8.898 2.861 23.688 1 94.19 342 THR B C 1
ATOM 5487 O O . THR B 1 342 ? 9.852 3.418 23.141 1 94.19 342 THR B O 1
ATOM 5490 N N . ASN B 1 343 ? 7.617 3.082 23.391 1 94.12 343 ASN B N 1
ATOM 5491 C CA . ASN B 1 343 ? 7.277 4.113 22.422 1 94.12 343 ASN B CA 1
ATOM 5492 C C . ASN B 1 343 ? 7.805 5.48 22.844 1 94.12 343 ASN B C 1
ATOM 5494 O O . ASN B 1 343 ? 8.305 6.246 22.016 1 94.12 343 ASN B O 1
ATOM 5498 N N . GLY B 1 344 ? 7.688 5.789 24.141 1 95.88 344 GLY B N 1
ATOM 5499 C CA . GLY B 1 344 ? 8.227 7.035 24.656 1 95.88 344 GLY B CA 1
ATOM 5500 C C . GLY B 1 344 ? 9.727 7.168 24.453 1 95.88 344 GLY B C 1
ATOM 5501 O O . GLY B 1 344 ? 10.203 8.211 24.016 1 95.88 344 GLY B O 1
ATOM 5502 N N . GLN B 1 345 ? 10.461 6.102 24.719 1 96.12 345 GLN B N 1
ATOM 5503 C CA . GLN B 1 345 ? 11.914 6.098 24.562 1 96.12 345 GLN B CA 1
ATOM 5504 C C . GLN B 1 345 ? 12.32 6.254 23.109 1 96.12 345 GLN B C 1
ATOM 5506 O O . GLN B 1 345 ? 13.312 6.914 22.797 1 96.12 345 GLN B O 1
ATOM 5511 N N . ARG B 1 346 ? 11.578 5.668 22.266 1 95.69 346 ARG B N 1
ATOM 5512 C CA . ARG B 1 346 ? 11.852 5.781 20.828 1 95.69 346 ARG B CA 1
ATOM 5513 C C . ARG B 1 346 ? 11.695 7.223 20.359 1 95.69 346 ARG B C 1
ATOM 5515 O O . ARG B 1 346 ? 12.508 7.715 19.578 1 95.69 346 ARG B O 1
ATOM 5522 N N . ILE B 1 347 ? 10.664 7.832 20.859 1 97.31 347 ILE B N 1
ATOM 5523 C CA . ILE B 1 347 ? 10.43 9.227 20.5 1 97.31 347 ILE B CA 1
ATOM 5524 C C . ILE B 1 347 ? 11.562 10.094 21.047 1 97.31 347 ILE B C 1
ATOM 5526 O O . ILE B 1 347 ? 12.062 10.984 20.359 1 97.31 347 ILE B O 1
ATOM 5530 N N . GLU B 1 348 ? 12.023 9.812 22.234 1 97.12 348 GLU B N 1
ATOM 5531 C CA . GLU B 1 348 ? 13.133 10.555 22.828 1 97.12 348 GLU B CA 1
ATOM 5532 C C . GLU B 1 348 ? 14.406 10.414 22 1 97.12 348 GLU B C 1
ATOM 5534 O O . GLU B 1 348 ? 15.117 11.391 21.781 1 97.12 348 GLU B O 1
ATOM 5539 N N . GLY B 1 349 ? 14.656 9.156 21.594 1 95.44 349 GLY B N 1
ATOM 5540 C CA . GLY B 1 349 ? 15.805 8.922 20.719 1 95.44 349 GLY B CA 1
ATOM 5541 C C . GLY B 1 349 ? 15.727 9.672 19.406 1 95.44 349 GLY B C 1
ATOM 5542 O O . GLY B 1 349 ? 16.719 10.227 18.953 1 95.44 349 GLY B O 1
ATOM 5543 N N . PHE B 1 350 ? 14.609 9.742 18.906 1 97 350 PHE B N 1
ATOM 5544 C CA . PHE B 1 350 ? 14.391 10.453 17.641 1 97 350 PHE B CA 1
ATOM 5545 C C . PHE B 1 350 ? 14.617 11.945 17.812 1 97 350 PHE B C 1
ATOM 5547 O O . PHE B 1 350 ? 15.219 12.594 16.969 1 97 350 PHE B O 1
ATOM 5554 N N . VAL B 1 351 ? 14.109 12.5 18.906 1 97.56 351 VAL B N 1
ATOM 5555 C CA . VAL B 1 351 ? 14.188 13.93 19.172 1 97.56 351 VAL B CA 1
ATOM 5556 C C . VAL B 1 351 ? 15.656 14.352 19.281 1 97.56 351 VAL B C 1
ATOM 5558 O O . VAL B 1 351 ? 16.016 15.445 18.859 1 97.56 351 VAL B O 1
ATOM 5561 N N . GLN B 1 352 ? 16.484 13.477 19.812 1 94.69 352 GLN B N 1
ATOM 5562 C CA . GLN B 1 352 ? 17.922 13.781 19.922 1 94.69 352 GLN B CA 1
ATOM 5563 C C . GLN B 1 352 ? 18.516 14.055 18.547 1 94.69 352 GLN B C 1
ATOM 5565 O O . GLN B 1 352 ? 19.281 15 18.375 1 94.69 352 GLN B O 1
ATOM 5570 N N . ARG B 1 353 ? 18.078 13.32 17.594 1 92.44 353 ARG B N 1
ATOM 5571 C CA . ARG B 1 353 ? 18.547 13.492 16.234 1 92.44 353 ARG B CA 1
ATOM 5572 C C . ARG B 1 353 ? 17.859 14.664 15.547 1 92.44 353 ARG B C 1
ATOM 5574 O O . ARG B 1 353 ? 18.484 15.398 14.773 1 92.44 353 ARG B O 1
ATOM 5581 N N . LEU B 1 354 ? 16.656 14.836 15.891 1 95 354 LEU B N 1
ATOM 5582 C CA . LEU B 1 354 ? 15.828 15.875 15.289 1 95 354 LEU B CA 1
ATOM 5583 C C . LEU B 1 354 ? 16.359 17.266 15.625 1 95 354 LEU B C 1
ATOM 5585 O O . LEU B 1 354 ? 16.531 18.094 14.734 1 95 354 LEU B O 1
ATOM 5589 N 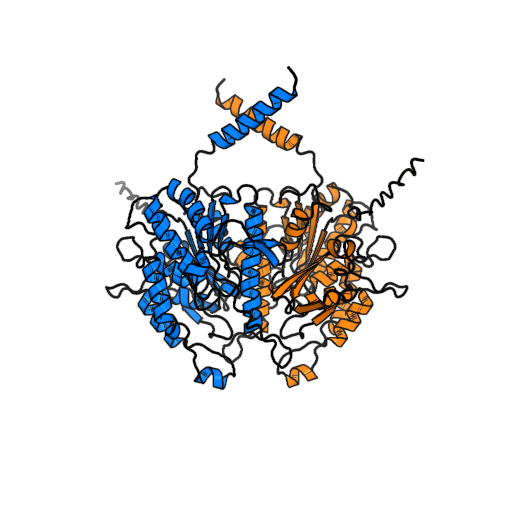N . VAL B 1 355 ? 16.703 17.5 16.891 1 93 355 VAL B N 1
ATOM 5590 C CA . VAL B 1 355 ? 17.031 18.844 17.359 1 93 355 VAL B CA 1
ATOM 5591 C C . VAL B 1 355 ? 18.5 19.156 17.031 1 93 355 VAL B C 1
ATOM 5593 O O . VAL B 1 355 ? 18.891 20.328 17 1 93 355 VAL B O 1
ATOM 5596 N N . ALA B 1 356 ? 19.297 18.094 16.766 1 87.44 356 ALA B N 1
ATOM 5597 C CA . ALA B 1 356 ? 20.688 18.297 16.406 1 87.44 356 ALA B CA 1
ATOM 5598 C C . ALA B 1 356 ? 20.812 19.078 15.102 1 87.44 356 ALA B C 1
ATOM 5600 O O . ALA B 1 356 ? 21.797 19.797 14.898 1 87.44 356 ALA B O 1
ATOM 5601 N N . SER B 1 357 ? 19.797 19.031 14.305 1 83.38 357 SER B N 1
ATOM 5602 C CA . SER B 1 357 ? 19.828 19.703 13.008 1 83.38 357 SER B CA 1
ATOM 5603 C C . SER B 1 357 ? 19.297 21.125 13.102 1 83.38 357 SER B C 1
ATOM 5605 O O . SER B 1 357 ? 19.391 21.891 12.141 1 83.38 357 SER B O 1
ATOM 5607 N N . GLY B 1 358 ? 18.734 21.562 14.18 1 82.31 358 GLY B N 1
ATOM 5608 C CA . GLY B 1 358 ? 18.234 22.906 14.391 1 82.31 358 GLY B CA 1
ATOM 5609 C C . GLY B 1 358 ? 16.844 23.125 13.797 1 82.31 358 GLY B C 1
ATOM 5610 O O . GLY B 1 358 ? 16.234 22.203 13.273 1 82.31 358 GLY B O 1
ATOM 5611 N N . LYS B 1 359 ? 16.359 24.328 13.914 1 81.88 359 LYS B N 1
ATOM 5612 C CA . LYS B 1 359 ? 15.016 24.688 13.445 1 81.88 359 LYS B CA 1
ATOM 5613 C C . LYS B 1 359 ? 14.977 24.797 11.922 1 81.88 359 LYS B C 1
ATOM 5615 O O . LYS B 1 359 ? 16.016 24.984 11.281 1 81.88 359 LYS B O 1
ATOM 5620 N N . THR B 1 360 ? 13.758 24.578 11.391 1 82.25 360 THR B N 1
ATOM 5621 C CA . THR B 1 360 ? 13.562 24.656 9.945 1 82.25 360 THR B CA 1
ATOM 5622 C C . THR B 1 360 ? 12.664 25.844 9.586 1 82.25 360 THR B C 1
ATOM 5624 O O . THR B 1 360 ? 11.977 26.391 10.453 1 82.25 360 THR B O 1
ATOM 5627 N N . SER B 1 361 ? 12.883 26.328 8.359 1 74.44 361 SER B N 1
ATOM 5628 C CA . SER B 1 361 ? 12.039 27.406 7.832 1 74.44 361 SER B CA 1
ATOM 5629 C C . SER B 1 361 ? 11.203 26.922 6.652 1 74.44 361 SER B C 1
ATOM 5631 O O . SER B 1 361 ? 11.438 25.828 6.125 1 74.44 361 SER B O 1
ATOM 5633 N N . LEU B 1 362 ? 10.109 27.703 6.344 1 68.62 362 LEU B N 1
ATOM 5634 C CA . LEU B 1 362 ? 9.312 27.422 5.156 1 68.62 362 LEU B CA 1
ATOM 5635 C C . LEU B 1 362 ? 10.172 27.516 3.895 1 68.62 362 LEU B C 1
ATOM 5637 O O . LEU B 1 362 ? 11.039 28.391 3.791 1 68.62 362 LEU B O 1
ATOM 5641 N N . PRO B 1 363 ? 9.852 26.516 3.01 1 67.69 363 PRO B N 1
ATOM 5642 C CA . PRO B 1 363 ? 10.531 26.703 1.727 1 67.69 363 PRO B CA 1
ATOM 5643 C C . PRO B 1 363 ? 10.148 28.016 1.041 1 67.69 363 PRO B C 1
ATOM 5645 O O . PRO B 1 363 ? 9.047 28.531 1.264 1 67.69 363 PRO B O 1
ATOM 5648 N N . PRO B 1 364 ? 11.156 28.656 0.337 1 56.09 364 PRO B N 1
ATOM 5649 C CA . PRO B 1 364 ? 10.883 29.938 -0.297 1 56.09 364 PRO B CA 1
ATOM 5650 C C . PRO B 1 364 ? 9.719 29.875 -1.286 1 56.09 364 PRO B C 1
ATOM 5652 O O . PRO B 1 364 ? 9.516 28.844 -1.933 1 56.09 364 PRO B O 1
ATOM 5655 N N . SER B 1 365 ? 8.711 30.719 -1.064 1 56.19 365 SER B N 1
ATOM 5656 C CA . SER B 1 365 ? 7.629 30.828 -2.031 1 56.19 365 SER B CA 1
ATOM 5657 C C . SER B 1 365 ? 8.148 31.281 -3.395 1 56.19 365 SER B C 1
ATOM 5659 O O . SER B 1 365 ? 9.117 32.031 -3.48 1 56.19 365 SER B O 1
ATOM 5661 N N . PRO B 1 366 ? 7.809 30.703 -4.52 1 45.94 366 PRO B N 1
ATOM 5662 C CA . PRO B 1 366 ? 8.266 31.203 -5.82 1 45.94 366 PRO B CA 1
ATOM 5663 C C . PRO B 1 366 ? 8.039 32.688 -5.988 1 45.94 366 PRO B C 1
ATOM 5665 O O . PRO B 1 366 ? 6.918 33.188 -5.785 1 45.94 366 PRO B O 1
ATOM 5668 N N . CYS B 1 367 ? 8.914 33.594 -5.625 1 30.84 367 CYS B N 1
ATOM 5669 C CA . CYS B 1 367 ? 8.758 34.969 -6.059 1 30.84 367 CYS B CA 1
ATOM 5670 C C . CYS B 1 367 ? 8.711 35.062 -7.578 1 30.84 367 CYS B C 1
ATOM 5672 O O . CYS B 1 367 ? 9.562 34.5 -8.266 1 30.84 367 CYS B O 1
ATOM 5674 N N . LYS B 1 368 ? 7.586 35.438 -8.219 1 36.5 368 LYS B N 1
ATOM 5675 C CA . LYS B 1 368 ? 7.586 35.875 -9.609 1 36.5 368 LYS B CA 1
ATOM 5676 C C . LYS B 1 368 ? 8.672 36.938 -9.852 1 36.5 368 LYS B C 1
ATOM 5678 O O . LYS B 1 368 ? 8.656 38 -9.234 1 36.5 368 LYS B O 1
ATOM 5683 N N . GLU B 1 369 ? 9.938 36.688 -10.148 1 33.84 369 GLU B N 1
ATOM 5684 C CA . GLU B 1 369 ? 10.773 37.688 -10.781 1 33.84 369 GLU B CA 1
ATOM 5685 C C . GLU B 1 369 ? 10.039 38.375 -11.93 1 33.84 369 GLU B C 1
ATOM 5687 O O . GLU B 1 369 ? 9.672 37.719 -12.914 1 33.84 369 GLU B O 1
ATOM 5692 N N . SER B 1 370 ? 9.164 39.375 -11.648 1 31.84 370 SER B N 1
ATOM 5693 C CA . SER B 1 370 ? 8.703 40.312 -12.672 1 31.84 370 SER B CA 1
ATOM 5694 C C . SER B 1 370 ? 9.883 41 -13.352 1 31.84 370 SER B C 1
ATOM 5696 O O . SER B 1 370 ? 10.438 41.969 -12.812 1 31.84 370 SER B O 1
ATOM 5698 N N . ALA B 1 371 ? 10.766 40.344 -14.023 1 35.25 371 ALA B N 1
ATOM 5699 C CA . ALA B 1 371 ? 11.711 41 -14.914 1 35.25 371 ALA B CA 1
ATOM 5700 C C . ALA B 1 371 ? 10.984 41.781 -16 1 35.25 371 ALA B C 1
ATOM 5702 O O . ALA B 1 371 ? 10.5 41.188 -16.984 1 35.25 371 ALA B O 1
ATOM 5703 N N . VAL B 1 372 ? 10.258 42.875 -15.719 1 34.16 372 VAL B N 1
ATOM 5704 C CA . VAL B 1 372 ? 9.906 43.906 -16.719 1 34.16 372 VAL B CA 1
ATOM 5705 C C . VAL B 1 372 ? 11.172 44.5 -17.297 1 34.16 372 VAL B C 1
ATOM 5707 O O . VAL B 1 372 ? 11.938 45.156 -16.594 1 34.16 372 VAL B O 1
ATOM 5710 N N . SER B 1 373 ? 11.891 43.781 -18.203 1 31.17 373 SER B N 1
ATOM 5711 C CA . SER B 1 373 ? 12.914 44.469 -18.984 1 31.17 373 SER B CA 1
ATOM 5712 C C . SER B 1 373 ? 12.312 45.625 -19.797 1 31.17 373 SER B C 1
ATOM 5714 O O . SER B 1 373 ? 11.352 45.406 -20.547 1 31.17 373 SER B O 1
ATOM 5716 N N . PRO B 1 374 ? 12.5 46.844 -19.422 1 29.39 374 PRO B N 1
ATOM 5717 C CA . PRO B 1 374 ? 12.062 48 -20.188 1 29.39 374 PRO B CA 1
ATOM 5718 C C . PRO B 1 374 ? 12.602 48 -21.609 1 29.39 374 PRO B C 1
ATOM 5720 O O . PRO B 1 374 ? 13.766 47.656 -21.844 1 29.39 374 PRO B O 1
ATOM 5723 N N . LEU B 1 375 ? 11.773 47.75 -22.641 1 28.47 375 LEU B N 1
ATOM 5724 C CA . LEU B 1 375 ? 12.047 47.969 -24.047 1 28.47 375 LEU B CA 1
ATOM 5725 C C . LEU B 1 375 ? 12.68 49.344 -24.281 1 28.47 375 LEU B C 1
ATOM 5727 O O . LEU B 1 375 ? 12.125 50.375 -23.875 1 28.47 375 LEU B O 1
ATOM 5731 N N . ALA B 1 376 ? 14.023 49.438 -24.281 1 28.42 376 ALA B N 1
ATOM 5732 C CA . ALA B 1 376 ? 14.766 50.625 -24.703 1 28.42 376 ALA B CA 1
ATOM 5733 C C . ALA B 1 376 ? 14.195 51.188 -26 1 28.42 376 ALA B C 1
ATOM 5735 O O . ALA B 1 376 ? 13.984 50.469 -26.969 1 28.42 376 ALA B O 1
ATOM 5736 N N . ASN B 1 377 ? 13.32 52.125 -25.969 1 26.48 377 ASN B N 1
ATOM 5737 C CA . ASN B 1 377 ? 12.922 53.031 -27.047 1 26.48 377 ASN B CA 1
ATOM 5738 C C . ASN B 1 377 ? 14.117 53.5 -27.859 1 26.48 377 ASN B C 1
ATOM 5740 O O . ASN B 1 377 ? 14.922 54.312 -27.375 1 26.48 377 ASN B O 1
ATOM 5744 N N . SER B 1 378 ? 14.984 52.625 -28.422 1 22.39 378 SER B N 1
ATOM 5745 C CA . SER B 1 378 ? 15.953 53.188 -29.359 1 22.39 378 SER B CA 1
ATOM 5746 C C . SER B 1 378 ? 15.258 54.031 -30.438 1 22.39 378 SER B C 1
ATOM 5748 O O . SER B 1 378 ? 14.453 53.5 -31.203 1 22.39 378 SER B O 1
ATOM 5750 N N . ARG B 1 379 ? 15.133 55.312 -30.141 1 22.11 379 ARG B N 1
ATOM 5751 C CA . ARG B 1 379 ? 15.227 56.406 -31.109 1 22.11 379 ARG B CA 1
ATOM 5752 C C . ARG B 1 379 ? 16.578 56.406 -31.812 1 22.11 379 ARG B C 1
ATOM 5754 O O . ARG B 1 379 ? 17.609 56.125 -31.188 1 22.11 379 ARG B O 1
#

Solvent-accessible surface area (backbone atoms only — not comparable to full-atom values): 38916 Å² total; per-residue (Å²): 138,58,80,68,60,58,58,55,52,51,56,50,44,52,52,39,43,60,50,52,71,42,54,82,64,78,53,49,25,37,39,20,21,20,19,53,62,86,72,44,48,46,39,40,37,49,41,34,51,46,33,52,47,46,17,62,77,65,72,31,90,79,56,51,61,53,38,51,31,57,32,37,20,8,4,21,60,19,22,45,52,42,46,39,38,22,29,36,62,80,81,66,38,47,65,27,52,53,59,54,45,44,49,50,49,64,75,40,34,66,44,51,60,24,72,27,63,69,58,13,65,74,62,76,37,72,25,40,31,63,67,46,25,49,53,53,36,50,59,70,41,35,47,94,88,64,50,74,40,34,40,57,44,34,46,40,46,38,39,36,38,20,29,21,65,76,77,69,34,49,41,66,46,33,18,68,51,15,66,74,31,54,53,50,16,33,45,39,38,53,54,36,50,20,11,48,13,33,61,64,36,34,57,58,34,76,48,55,18,76,71,63,73,33,75,42,34,15,25,25,6,24,56,57,33,7,36,26,50,62,57,49,51,50,47,42,52,68,36,47,86,72,28,67,82,36,83,51,74,88,34,38,34,38,43,37,31,30,34,35,65,51,73,77,71,58,56,60,37,93,86,49,37,62,39,55,59,30,51,49,45,52,21,31,48,29,37,30,50,50,45,51,47,53,48,51,59,71,28,59,89,48,50,84,35,53,43,70,43,50,53,81,65,78,67,67,88,42,45,70,49,47,36,66,31,53,23,49,42,80,38,84,70,66,35,73,42,78,46,91,48,23,37,44,55,51,47,52,58,46,42,58,59,47,59,73,69,45,75,50,74,61,61,82,72,86,72,81,78,77,79,78,72,79,80,76,80,80,127,139,56,82,69,62,58,58,55,52,52,54,49,45,50,52,39,42,59,49,53,70,42,53,81,65,79,53,49,26,38,39,22,22,19,18,53,64,87,73,44,48,45,38,39,38,48,42,34,50,46,32,51,48,46,15,62,76,66,74,32,90,80,56,53,62,55,39,51,32,58,33,37,21,8,5,23,60,19,22,45,54,43,44,41,38,22,29,37,63,81,81,67,40,47,66,28,52,52,59,53,43,44,48,50,48,64,75,39,34,65,44,51,60,24,72,27,63,69,57,14,66,74,63,78,36,69,24,39,32,64,68,47,24,50,52,53,35,48,59,70,42,36,47,94,89,64,50,72,39,34,40,55,44,33,45,38,47,39,38,36,38,22,29,20,65,76,78,67,35,49,40,67,46,32,20,67,50,15,67,75,32,53,53,49,17,32,45,39,39,55,54,36,50,21,10,48,12,34,62,64,36,34,55,60,32,74,50,55,17,76,72,64,73,32,75,44,34,15,26,25,8,23,56,55,34,8,36,26,49,63,57,49,51,50,47,41,53,67,35,48,87,71,28,67,81,35,82,52,72,89,32,38,36,38,41,38,32,30,34,36,65,51,74,79,72,57,55,60,37,94,86,52,37,62,37,53,60,33,51,49,45,51,21,32,47,30,38,28,49,49,47,51,48,53,48,51,59,72,30,60,90,46,50,86,36,53,44,70,43,46,54,82,64,78,67,67,87,43,45,71,50,46,35,66,31,52,22,48,42,80,38,83,69,65,37,73,42,77,43,90,49,24,36,44,54,50,48,52,57,48,41,59,60,47,60,72,67,44,75,51,74,63,61,81,72,85,70,81,79,77,76,78,73,78,80,76,80,77,123

Foldseek 3Di:
DDPVVVVVVVVVVCVVVVVVVVPVQQFAEEEWEFDFDLQLLQVLLLQVLLQVLLCVVVVNPPDAPQFQHQEYEYFAVGLQLSCQQFAALPPLGGPDGSNRSNVLSNVCSCQLFPWDPVVCVVVVFTAGDLVSNLVSLQVSQAHPVGDFTKQLRTSHWYWYWWAFPVVRGIDIQINLVVLVDQQRIFGSSLSNSQQNQAPSHHAFRWGGGPVRPDIGRTHHRLLACSGVQVVRLVCLCPCCQQRVPDPALVSYQYETEYSAQNPCPQDCPPVNDGDSVNVSSCRSVVNNLVVLVVVCVRCVVPNLSYDYQYAPPPPPPHSVCSQAAFGWDDDPPRDIDGDPHGNSVSSSSSSVVSPVSPTDGYGDRPDPPPPPPPPPPDD/DDPVVVVVVVVVVVVVVVVVVVPVQQFAEEEWEFDFDLQLLQVLLLQVLLQVLLCVVVVNPPDAPQFQHQEYEYFAVGLQLSCQQFAALPPLGGPDGSNRSSVLSNVCSCQLFPWDPVVCVVVVFTAGDLVSNLVSLQVSQAHPVRDFTKQLRTSHWYWYWWAFPVVRGIDIQINLVVLVDQQRIFGSSLSNSQQNQAPSHHAFRWGGGPVRPDIGRTHHRLLACSGVQVVRLVCLCPCCQQRVPDPALVSYQYETEYSAQNPCPQDCPPVNDGDSVNVSSCRSVVNNLVVLVVVCVRCVVPNLSYDYQYAPPPPPPHSVCSQAAFGWDDDPPRDIDGDPHGNSVSSSSSSVVSPVSPTDGYGDRPDPPPPPPPPPPPD

Organism: Hibiscus syriacus (NCBI:txid106335)

Secondary structure (DSSP, 8-state):
--THHHHHHHHHHHHHHHHHSS-----EEEEEE----SS-HHHHHHHHHHHHHHHHHHT-TT--GGGT-SEEEE-THHHHHHHHTTBB-SSSSBS--HHHHHHHHHHTHHHHT-B-HHHHHHHTS--B-HHHHHHHHHHHTB-TTSPBPBGGGBSS-EEEEEEETTTTEEEEEEHHHHHH-GGG--BHHHHHHHHT--TTTS--EEEE-TTS--EEEEE-THHHHSSTHHHHHHHHHH-TTT-TT--SGGGEEEEEE----------B-TTSPBPHHHHHHHHHHHHHHHHHHHHHHHTTTSGGGEEEE---SS---SHHHHHHSEEEEEPGGG-EEEEEEEHHHHHHHHHHHHHHT----PPPP--------------/--THHHHHHHHHHHHHHHHHSS-----EEEEEE----SS-HHHHHHHHHHHHHHHHHHT-TT--GGGT-SEEEE-THHHHHHHHTTBB-SSSSBS--HHHHHHHHHHTHHHHT-B-HHHHHHHTS--B-HHHHHHHHHHHTB-TTSPBPBGGGBSS-EEEEEEETTTTEEEEEEHHHHHH-GGG--BHHHHHHHHT--TTTS--EEEE-TTS--EEEEE-THHHHSSTHHHHHHHHHH-TTT-TT--SGGGEEEEEE----------B-TTSPBPHHHHHHHHHHHHHHHHHHHHHHHTTTSGGGEEEE---SS---SHHHHHHSEEEEEPGGG-EEEEEEEHHHHHHHHHHHHHHT----PPPP--------------

Nearest PDB structures (foldseek):
  1oxw-assembly1_B  TM=8.406E-01  e=7.964E-23  Solanum cardiophyllum
  4pka-assembly1_X  TM=8.137E-01  e=4.418E-22  Solanum cardiophyllum
  1oxw-assembly1_B  TM=8.401E-01  e=8.467E-23  Solanum cardiophyllum
  4pka-assembly1_X  TM=8.137E-01  e=4.190E-22  Solanum cardiophyllum

pLDDT: mean 83.71, std 20.59, range [21.5, 98.81]

Sequence (758 aa):
MTKIEWTNNIFTKLEQKWLSHCETTKKVRILSIDGGGTTSIVSGASLIHLEDQIRLKTSDPHAKIADFFDMIAGTGVGAILAAMISADDGTGHPLFTATEAVKFITQNNSKLFKVNKLAGALHRQKRFSSKSMDKVLKEMFKREDGTVLTLKDTCKPLLVPCYDLKSSAPFVFSRADASESPSFNFDLWKVCRATSATPSLFKPFPLISVDGKTSCTAVDGGLVMNNPTAAAITHVLHNKRDFPSVNGVENLLVLSLGNGPTGGWSKVRNNGDCSTSSVVDIVLDGVSETVDQMLGNAFSWNRADYVRIQANGLGSERMEEVLNERAVESLPFGGKRLLTETNGQRIEGFVQRLVASGKTSLPPSPCKESAVSPLANSRMTKIEWTNNIFTKLEQKWLSHCETTKKVRILSIDGGGTTSIVSGASLIHLEDQIRLKTSDPHAKIADFFDMIAGTGVGAILAAMISADDGTGHPLFTATEAVKFITQNNSKLFKVNKLAGALHRQKRFSSKSMDKVLKEMFKREDGTVLTLKDTCKPLLVPCYDLKSSAPFVFSRADASESPSFNFDLWKVCRATSATPSLFKPFPLISVDGKTSCTAVDGGLVMNNPTAAAITHVLHNKRDFPSVNGVENLLVLSLGNGPTGGWSKVRNNGDCSTSSVVDIVLDGVSETVDQMLGNAFSWNRADYVRIQANGLGSERMEEVLNERAVESLPFGGKRLLTETNGQRIEGFVQRLVASGKTSLPPSPCKESAVSPLANSR